Protein AF-0000000066436311 (afdb_homodimer)

Secondary structure (DSSP, 8-state):
-------SSHHHHHHHHHHHHHHHHHHTT-EEEE--SS--EEGGG----S--S-EEEEE--TT--TT-TTTHHHHHHHHHTT-SSEEEEE-HHHHTS-HHHHHHTHHHHHHHHHHHHHHHHHHHT--GGGEEEEEETHHHHHHHHHHHHTTT-SSEEEEES-B-TT--TT-TTS--GGGSSEEEEE---BTTTB--S--SSEEEEEGGGBSSPTT-S---STTHHHHHHHS--HHHHHHHHHHHHHHH-TTS-EEEE--HHHHHHT-HHHHHHHHHHHHHHTGGG---EEPSTT--TT--EEEEE-B-SSSS-B-GGG---/-------SSHHHHHHHHHHHHHHHHHHTT-EEEE--SS--EEGGG----S--S-EEEEE--TT--TT-TTTHHHHHHHHHTT-SSEEEEE-HHHHTS-HHHHHHTHHHHHHHHHHHHHHHHHHHT--GGGEEEEEETHHHHHHHHHHHHTTT-SSEEEEES-B-TT--TT-TTS--GGGSSEEEEE--SBTTTB--S--SSEEEEEGGGBSSPTT-S---STTHHHHHHHS--HHHHHHHHHHHHHHH-TTS-EEEE--HHHHHHT-HHHHHHHHHHHHHHSGGG---EE-STT--TT--EEEEE-B-SSSS-B-GGG---

InterPro domains:
  IPR000734 Triacylglycerol lipase family [PR00821] (43-62)
  IPR000734 Triacylglycerol lipase family [PR00821] (87-102)
  IPR000734 Triacylglycerol lipase family [PR00821] (130-148)
  IPR000734 Triacylglycerol lipase family [PR00821] (234-249)
  IPR000734 Triacylglycerol lipase family [PTHR11610] (42-316)
  IPR013818 Lipase [PF00151] (42-277)
  IPR029058 Alpha/Beta hydrolase fold [G3DSA:3.40.50.1820] (21-315)
  IPR029058 Alpha/Beta hydrolase fold [SSF53474] (55-314)
  IPR033906 Lipase, N-terminal [cd00707] (28-308)

Organism: Drosophila melanogaster (NCBI:txid7227)

Nearest PDB structures (foldseek):
  2oxe-assembly2_B  TM=7.734E-01  e=7.565E-21  Homo sapiens
  2pvs-assembly1_A  TM=7.777E-01  e=9.656E-21  Homo sapiens
  1hpl-assembly2_B  TM=7.991E-01  e=2.724E-20  Equus caballus
  2oxe-assembly1_A  TM=7.699E-01  e=1.091E-20  Homo sapiens
  1gpl-assembly1_A  TM=7.996E-01  e=3.128E-19  Cavia porcellus

Structure (mmCIF, N/CA/C/O backbone):
data_AF-0000000066436311-model_v1
#
loop_
_entity.id
_entity.type
_entity.pdbx_description
1 polymer 'Lipase domain-containing protein'
#
loop_
_atom_site.group_PDB
_atom_site.id
_atom_site.type_symbol
_atom_site.label_atom_id
_atom_site.label_alt_id
_atom_site.label_comp_id
_atom_site.label_asym_id
_atom_site.label_entity_id
_atom_site.label_seq_id
_atom_site.pdbx_PDB_ins_code
_atom_site.Cartn_x
_atom_site.Cartn_y
_atom_site.Cartn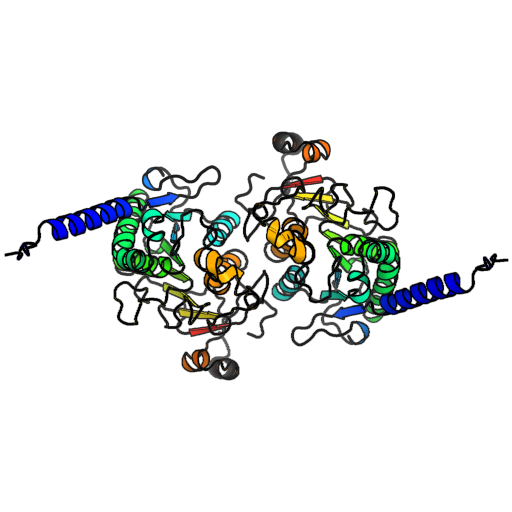_z
_atom_site.occupancy
_atom_site.B_iso_or_equiv
_atom_site.auth_seq_id
_atom_site.auth_comp_id
_atom_site.auth_asym_id
_atom_site.auth_atom_id
_atom_site.pdbx_PDB_model_num
ATOM 1 N N . MET A 1 1 ? 1.579 -47.781 -34.656 1 30 1 MET A N 1
ATOM 2 C CA . MET A 1 1 ? 1.882 -47.062 -35.875 1 30 1 MET A CA 1
ATOM 3 C C . MET A 1 1 ? 1.364 -45.625 -35.781 1 30 1 MET A C 1
ATOM 5 O O . MET A 1 1 ? 0.157 -45.406 -35.688 1 30 1 MET A O 1
ATOM 9 N N . ALA A 1 2 ? 2.199 -44.844 -35.156 1 30.58 2 ALA A N 1
ATOM 10 C CA . ALA A 1 2 ? 2.012 -43.406 -35 1 30.58 2 ALA A CA 1
ATOM 11 C C . ALA A 1 2 ? 1.832 -42.719 -36.375 1 30.58 2 ALA A C 1
ATOM 13 O O . ALA A 1 2 ? 2.705 -42.812 -37.219 1 30.58 2 ALA A O 1
ATOM 14 N N . LYS A 1 3 ? 0.538 -42.625 -36.75 1 37.84 3 LYS A N 1
ATOM 15 C CA . LYS A 1 3 ? 0.119 -42.031 -38 1 37.84 3 LYS A CA 1
ATOM 16 C C . LYS A 1 3 ? 0.854 -40.719 -38.25 1 37.84 3 LYS A C 1
ATOM 18 O O . LYS A 1 3 ? 0.698 -39.75 -37.469 1 37.84 3 LYS A O 1
ATOM 23 N N . THR A 1 4 ? 2.184 -40.844 -38.688 1 38.53 4 THR A N 1
ATOM 24 C CA . THR A 1 4 ? 2.852 -39.656 -39.219 1 38.53 4 THR A CA 1
ATOM 25 C C . THR A 1 4 ? 1.911 -38.875 -40.156 1 38.53 4 THR A C 1
ATOM 27 O O . THR A 1 4 ? 1.599 -39.344 -41.25 1 38.53 4 THR A O 1
ATOM 30 N N . SER A 1 5 ? 0.929 -38.312 -39.656 1 41.66 5 SER A N 1
ATOM 31 C CA . SER A 1 5 ? 0.112 -37.469 -40.531 1 41.66 5 SER A CA 1
ATOM 32 C C . SER A 1 5 ? 0.978 -36.656 -41.469 1 41.66 5 SER A C 1
ATOM 34 O O . SER A 1 5 ? 1.792 -35.844 -41.031 1 41.66 5 SER A O 1
ATOM 36 N N . LEU A 1 6 ? 1.332 -37.188 -42.625 1 44.59 6 LEU A N 1
ATOM 37 C CA . LEU A 1 6 ? 1.913 -36.594 -43.844 1 44.59 6 LEU A CA 1
ATOM 38 C C . LEU A 1 6 ? 1.289 -35.25 -44.125 1 44.59 6 LEU A C 1
ATOM 40 O O . LEU A 1 6 ? 0.08 -35.156 -44.344 1 44.59 6 LEU A O 1
ATOM 44 N N . CYS A 1 7 ? 1.859 -34.281 -43.562 1 50.41 7 CYS A N 1
ATOM 45 C CA . CYS A 1 7 ? 1.499 -32.938 -44 1 50.41 7 CYS A CA 1
ATOM 46 C C . CYS A 1 7 ? 1.534 -32.844 -45.531 1 50.41 7 CYS A C 1
ATOM 48 O O . CYS A 1 7 ? 2.588 -33.031 -46.156 1 50.41 7 CYS A O 1
ATOM 50 N N . LEU A 1 8 ? 0.493 -33.094 -46.281 1 56.94 8 LEU A N 1
ATOM 51 C CA . LEU A 1 8 ? 0.295 -33.094 -47.719 1 56.94 8 LEU A CA 1
ATOM 52 C C . LEU A 1 8 ? 0.853 -31.828 -48.344 1 56.94 8 LEU A C 1
ATOM 54 O O . LEU A 1 8 ? 1.209 -31.812 -49.531 1 56.94 8 LEU A O 1
ATOM 58 N N . VAL A 1 9 ? 0.723 -30.703 -47.594 1 59.38 9 VAL A N 1
ATOM 59 C CA . VAL A 1 9 ? 1.292 -29.5 -48.219 1 59.38 9 VAL A CA 1
ATOM 60 C C . VAL A 1 9 ? 2.572 -29.109 -47.469 1 59.38 9 VAL A C 1
ATOM 62 O O . VAL A 1 9 ? 2.523 -28.578 -46.344 1 59.38 9 VAL A O 1
ATOM 65 N N . PRO A 1 10 ? 3.613 -29.484 -48 1 60.31 10 PRO A N 1
ATOM 66 C CA . PRO A 1 10 ? 4.914 -29.328 -47.344 1 60.31 10 PRO A CA 1
ATOM 67 C C . PRO A 1 10 ? 5.121 -27.906 -46.781 1 60.31 10 PRO A C 1
ATOM 69 O O . PRO A 1 10 ? 5.695 -27.75 -45.719 1 60.31 10 PRO A O 1
ATOM 72 N N . ILE A 1 11 ? 4.613 -26.984 -47.531 1 61.88 11 ILE A N 1
ATOM 73 C CA . ILE A 1 11 ? 4.84 -25.594 -47.125 1 61.88 11 ILE A CA 1
ATOM 74 C C . ILE A 1 11 ? 4.078 -25.312 -45.844 1 61.88 11 ILE A C 1
ATOM 76 O O . ILE A 1 11 ? 4.602 -24.656 -44.938 1 61.88 11 ILE A O 1
ATOM 80 N N . LEU A 1 12 ? 2.885 -25.734 -45.75 1 60.97 12 LEU A N 1
ATOM 81 C CA . LEU A 1 12 ? 2.092 -25.547 -44.562 1 60.97 12 LEU A CA 1
ATOM 82 C C . LEU A 1 12 ? 2.689 -26.312 -43.375 1 60.97 12 LEU A C 1
ATOM 84 O O . LEU A 1 12 ? 2.689 -25.812 -42.25 1 60.97 12 LEU A O 1
ATOM 88 N N . CYS A 1 13 ? 3.279 -27.359 -43.688 1 59.47 13 CYS A N 1
ATOM 89 C CA . CYS A 1 13 ? 3.922 -28.156 -42.656 1 59.47 13 CYS A CA 1
ATOM 90 C C . CYS A 1 13 ? 5.207 -27.484 -42.188 1 59.47 13 CYS A C 1
ATOM 92 O O . CYS A 1 13 ? 5.535 -27.531 -41 1 59.47 13 CYS A O 1
ATOM 94 N N . GLN A 1 14 ? 5.855 -26.953 -43.125 1 58 14 GLN A N 1
ATOM 95 C CA . GLN A 1 14 ? 7.07 -26.234 -42.781 1 58 14 GLN A CA 1
ATOM 96 C C . GLN A 1 14 ? 6.742 -25.016 -41.906 1 58 14 GLN A C 1
ATOM 98 O O . GLN A 1 14 ? 7.449 -24.734 -40.938 1 58 14 GLN A O 1
ATOM 103 N N . PHE A 1 15 ? 5.699 -24.359 -42.312 1 60.03 15 PHE A N 1
ATOM 104 C CA . PHE A 1 15 ? 5.301 -23.188 -41.562 1 60.03 15 PHE A CA 1
ATOM 105 C C . PHE A 1 15 ? 4.812 -23.594 -40.156 1 60.03 15 PHE A C 1
ATOM 107 O O . PHE A 1 15 ? 5.141 -22.938 -39.188 1 60.03 15 PHE A O 1
ATOM 114 N N . LEU A 1 16 ? 4.078 -24.656 -40.094 1 62.44 16 LEU A N 1
ATOM 115 C CA . LEU A 1 16 ? 3.617 -25.156 -38.812 1 62.44 16 LEU A CA 1
ATOM 116 C C . LEU A 1 16 ? 4.785 -25.672 -37.969 1 62.44 16 LEU A C 1
ATOM 118 O O . LEU A 1 16 ? 4.801 -25.5 -36.75 1 62.44 16 LEU A O 1
ATOM 122 N N . GLY A 1 17 ? 5.672 -26.312 -38.656 1 62.25 17 GLY A N 1
ATOM 123 C CA . GLY A 1 17 ? 6.871 -26.766 -37.969 1 62.25 17 GLY A CA 1
ATOM 124 C C . GLY A 1 17 ? 7.734 -25.641 -37.438 1 62.25 17 GLY A C 1
ATOM 125 O O . GLY A 1 17 ? 8.219 -25.703 -36.312 1 62.25 17 GLY A O 1
ATOM 126 N N . LEU A 1 18 ? 7.891 -24.641 -38.25 1 66.06 18 LEU A N 1
ATOM 127 C CA . LEU A 1 18 ? 8.688 -23.484 -37.844 1 66.06 18 LEU A CA 1
ATOM 128 C C . LEU A 1 18 ? 8.016 -22.734 -36.688 1 66.06 18 LEU A C 1
ATOM 130 O O . LEU A 1 18 ? 8.688 -22.297 -35.75 1 66.06 18 LEU A O 1
ATOM 134 N N . HIS A 1 19 ? 6.766 -22.625 -36.812 1 70.06 19 HIS A N 1
ATOM 135 C CA . HIS A 1 19 ? 6.016 -22 -35.719 1 70.06 19 HIS A CA 1
ATOM 136 C C . HIS A 1 19 ? 6.125 -22.797 -34.438 1 70.06 19 HIS A C 1
ATOM 138 O O . HIS A 1 19 ? 6.312 -22.219 -33.375 1 70.06 19 HIS A O 1
ATOM 144 N N . ALA A 1 20 ? 6.062 -24.078 -34.625 1 74.31 20 ALA A N 1
ATOM 145 C CA . ALA A 1 20 ? 6.195 -24.938 -33.438 1 74.31 20 ALA A CA 1
ATOM 146 C C . ALA A 1 20 ? 7.602 -24.859 -32.844 1 74.31 20 ALA A C 1
ATOM 148 O O . ALA A 1 20 ? 7.766 -24.812 -31.641 1 74.31 20 ALA A O 1
ATOM 149 N N . ALA A 1 21 ? 8.555 -24.859 -33.688 1 74.81 21 ALA A N 1
ATOM 150 C CA . ALA A 1 21 ? 9.938 -24.75 -33.25 1 74.81 21 ALA A CA 1
ATOM 151 C C . ALA A 1 21 ? 10.188 -23.422 -32.531 1 74.81 21 ALA A C 1
ATOM 153 O O . ALA A 1 21 ? 10.914 -23.359 -31.547 1 74.81 21 ALA A O 1
ATOM 154 N N . LEU A 1 22 ? 9.594 -22.469 -33.062 1 78.25 22 LEU A N 1
ATOM 155 C CA . LEU A 1 22 ? 9.734 -21.141 -32.438 1 78.25 22 LEU A CA 1
ATOM 156 C C . LEU A 1 22 ? 9.078 -21.109 -31.078 1 78.25 22 LEU A C 1
ATOM 158 O O . LEU A 1 22 ? 9.656 -20.578 -30.125 1 78.25 22 LEU A O 1
ATOM 162 N N . LEU A 1 23 ? 8 -21.703 -30.969 1 83.06 23 LEU A N 1
ATOM 163 C CA . LEU A 1 23 ? 7.316 -21.75 -29.672 1 83.06 23 LEU A CA 1
ATOM 164 C C . LEU A 1 23 ? 8.109 -22.562 -28.656 1 83.06 23 LEU A C 1
ATOM 166 O O . LEU A 1 23 ? 8.219 -22.172 -27.5 1 83.06 23 LEU A O 1
ATOM 170 N N . ASP A 1 24 ? 8.688 -23.625 -29.156 1 86.5 24 ASP A N 1
ATOM 171 C CA . ASP A 1 24 ? 9.492 -24.453 -28.281 1 86.5 24 ASP A CA 1
ATOM 172 C C . ASP A 1 24 ? 10.719 -23.703 -27.766 1 86.5 24 ASP A C 1
ATOM 174 O O . ASP A 1 24 ? 11.109 -23.859 -26.609 1 86.5 24 ASP A O 1
ATOM 178 N N . SER A 1 25 ? 11.281 -22.984 -28.641 1 88.12 25 SER A N 1
ATOM 179 C CA . SER A 1 25 ? 12.438 -22.203 -28.25 1 88.12 25 SER A CA 1
ATOM 180 C C . SER A 1 25 ? 12.07 -21.156 -27.188 1 88.12 25 SER A C 1
ATOM 182 O O . SER A 1 25 ? 12.828 -20.938 -26.25 1 88.12 25 SER A O 1
ATOM 184 N N . LEU A 1 26 ? 10.953 -20.609 -27.344 1 92.25 26 LEU A N 1
ATOM 185 C CA . LEU A 1 26 ? 10.492 -19.609 -26.375 1 92.25 26 LEU A CA 1
ATOM 186 C C . LEU A 1 26 ? 10.133 -20.266 -25.047 1 92.25 26 LEU A C 1
ATOM 188 O O . LEU A 1 26 ? 10.445 -19.719 -23.984 1 92.25 26 LEU A O 1
ATOM 192 N N . LEU A 1 27 ? 9.562 -21.375 -25.156 1 92.94 27 LEU A N 1
ATOM 193 C CA . LEU A 1 27 ? 9.188 -22.125 -23.953 1 92.94 27 LEU A CA 1
ATOM 194 C C . LEU A 1 27 ? 10.414 -22.484 -23.125 1 92.94 27 LEU A C 1
ATOM 196 O O . LEU A 1 27 ? 10.383 -22.375 -21.891 1 92.94 27 LEU A O 1
ATOM 200 N N . ASN A 1 28 ? 11.477 -22.797 -23.766 1 92.94 28 ASN A N 1
ATOM 201 C CA . ASN A 1 28 ? 12.68 -23.266 -23.078 1 92.94 28 ASN A CA 1
ATOM 202 C C . ASN A 1 28 ? 13.422 -22.109 -22.406 1 92.94 28 ASN A C 1
ATOM 204 O O . ASN A 1 28 ? 14.352 -22.328 -21.641 1 92.94 28 ASN A O 1
ATOM 208 N N . GLN A 1 29 ? 12.922 -20.938 -22.625 1 94.81 29 GLN A N 1
ATOM 209 C CA . GLN A 1 29 ? 13.516 -19.781 -21.984 1 94.81 29 GLN A CA 1
ATOM 210 C C . GLN A 1 29 ? 12.875 -19.516 -20.625 1 94.81 29 GLN A C 1
ATOM 212 O O . GLN A 1 29 ? 13.352 -18.672 -19.859 1 94.81 29 GLN A O 1
ATOM 217 N N . SER A 1 30 ? 11.82 -20.219 -20.344 1 97.06 30 SER A N 1
ATOM 218 C CA . SER A 1 30 ? 11.219 -20.109 -19.016 1 97.06 30 SER A CA 1
ATOM 219 C C . SER A 1 30 ? 12.211 -20.516 -17.938 1 97.06 30 SER A C 1
ATOM 221 O O . SER A 1 30 ? 12.922 -21.516 -18.078 1 97.06 30 SER A O 1
ATOM 223 N N . THR A 1 31 ? 12.305 -19.719 -16.891 1 97.94 31 THR A N 1
ATOM 224 C CA . THR A 1 31 ? 13.281 -19.953 -15.836 1 97.94 31 THR A CA 1
ATOM 225 C C . THR A 1 31 ? 12.758 -19.453 -14.492 1 97.94 31 THR A C 1
ATOM 227 O O . THR A 1 31 ? 11.633 -18.953 -14.406 1 97.94 31 THR A O 1
ATOM 230 N N . ILE A 1 32 ? 13.508 -19.734 -13.43 1 98.56 32 ILE A N 1
ATOM 231 C CA . ILE A 1 32 ? 13.203 -19.266 -12.086 1 98.56 32 ILE A CA 1
ATOM 232 C C . ILE A 1 32 ? 14.422 -18.547 -11.5 1 98.56 32 ILE A C 1
ATOM 234 O O . ILE A 1 32 ? 15.555 -19 -11.664 1 98.56 32 ILE A O 1
ATOM 238 N N . TYR A 1 33 ? 14.148 -17.391 -10.945 1 98 33 TYR A N 1
ATOM 239 C CA . TYR A 1 33 ? 15.195 -16.641 -10.266 1 98 33 TYR A CA 1
ATOM 240 C C . TYR A 1 33 ? 15.023 -16.703 -8.758 1 98 33 TYR A C 1
ATOM 242 O O . TYR A 1 33 ? 13.898 -16.734 -8.25 1 98 33 TYR A O 1
ATOM 250 N N . TYR A 1 34 ? 16.156 -16.75 -8.039 1 97.19 34 TYR A N 1
ATOM 251 C CA . TYR A 1 34 ? 16.25 -16.641 -6.59 1 97.19 34 TYR A CA 1
ATOM 252 C C . TYR A 1 34 ? 16.516 -15.188 -6.18 1 97.19 34 TYR A C 1
ATOM 254 O O . TYR A 1 34 ? 17.5 -14.586 -6.609 1 97.19 34 TYR A O 1
ATOM 262 N N . LEU A 1 35 ? 15.555 -14.664 -5.336 1 94.69 35 LEU A N 1
ATOM 263 C CA . LEU A 1 35 ? 15.703 -13.266 -4.945 1 94.69 35 LEU A CA 1
ATOM 264 C C . LEU A 1 35 ? 16.766 -13.109 -3.871 1 94.69 35 LEU A C 1
ATOM 266 O O . LEU A 1 35 ? 16.734 -13.805 -2.85 1 94.69 35 LEU A O 1
ATOM 270 N N . LYS A 1 36 ? 17.703 -12.242 -4.121 1 88.69 36 LYS A N 1
ATOM 271 C CA . LYS A 1 36 ? 18.734 -11.852 -3.158 1 88.69 36 LYS A CA 1
ATOM 272 C C . LYS A 1 36 ? 18.797 -10.336 -3.014 1 88.69 36 LYS A C 1
ATOM 274 O O . LYS A 1 36 ? 18.438 -9.602 -3.93 1 88.69 36 LYS A O 1
ATOM 279 N N . PRO A 1 37 ? 19.219 -9.828 -1.846 1 80.06 37 PRO A N 1
ATOM 280 C CA . PRO A 1 37 ? 19.328 -8.375 -1.637 1 80.06 37 PRO A CA 1
ATOM 281 C C . PRO A 1 37 ? 20.188 -7.688 -2.689 1 80.06 37 PRO A C 1
ATOM 283 O O . PRO A 1 37 ? 19.891 -6.562 -3.1 1 80.06 37 PRO A O 1
ATOM 286 N N . SER A 1 38 ? 21.203 -8.289 -3.105 1 79 38 SER A N 1
ATOM 287 C CA . SER A 1 38 ? 22.125 -7.68 -4.062 1 79 38 SER A CA 1
ATOM 288 C C . SER A 1 38 ? 21.609 -7.812 -5.488 1 79 38 SER A C 1
ATOM 290 O O . SER A 1 38 ? 21.406 -6.809 -6.18 1 79 38 SER A O 1
ATOM 292 N N . ALA A 1 39 ? 21.484 -9.039 -5.945 1 84.75 39 ALA A N 1
ATOM 293 C CA . ALA A 1 39 ? 20.984 -9.32 -7.289 1 84.75 39 ALA A CA 1
ATOM 294 C C . ALA A 1 39 ? 20.328 -10.703 -7.348 1 84.75 39 ALA A C 1
ATOM 296 O O . ALA A 1 39 ? 20.828 -11.656 -6.742 1 84.75 39 ALA A O 1
ATOM 297 N N . ASP A 1 40 ? 19.297 -10.688 -8.195 1 90.5 40 ASP A N 1
ATOM 298 C CA . ASP A 1 40 ? 18.656 -11.984 -8.406 1 90.5 40 ASP A CA 1
ATOM 299 C C . ASP A 1 40 ? 19.609 -12.961 -9.086 1 90.5 40 ASP A C 1
ATOM 301 O O . ASP A 1 40 ? 20.391 -12.57 -9.953 1 90.5 40 ASP A O 1
ATOM 305 N N . VAL A 1 41 ? 19.484 -14.211 -8.672 1 94.38 41 VAL A N 1
ATOM 306 C CA . VAL A 1 41 ? 20.359 -15.258 -9.203 1 94.38 41 VAL A CA 1
ATOM 307 C C . VAL A 1 41 ? 19.516 -16.359 -9.828 1 94.38 41 VAL A C 1
ATOM 309 O O . VAL A 1 41 ? 18.438 -16.703 -9.32 1 94.38 41 VAL A O 1
ATOM 312 N N . SER A 1 42 ? 20.047 -16.844 -10.914 1 95.69 42 SER A N 1
ATOM 313 C CA . SER A 1 42 ? 19.375 -18 -11.492 1 95.69 42 SER A CA 1
ATOM 314 C C . SER A 1 42 ? 19.281 -19.141 -10.484 1 95.69 42 SER A C 1
ATOM 316 O O . SER A 1 42 ? 20.219 -19.406 -9.742 1 95.69 42 SER A O 1
ATOM 318 N N . LEU A 1 43 ? 18.156 -19.828 -10.508 1 96.94 43 LEU A N 1
ATOM 319 C CA . LEU A 1 43 ? 17.859 -20.828 -9.484 1 96.94 43 LEU A CA 1
ATOM 320 C C . LEU A 1 43 ? 18.922 -21.906 -9.445 1 96.94 43 LEU A C 1
ATOM 322 O O . LEU A 1 43 ? 19.312 -22.375 -8.367 1 96.94 43 LEU A O 1
ATOM 326 N N . GLU A 1 44 ? 19.516 -22.297 -10.609 1 94.69 44 GLU A N 1
ATOM 327 C CA . GLU A 1 44 ? 20.484 -23.375 -10.727 1 94.69 44 GLU A CA 1
ATOM 328 C C . GLU A 1 44 ? 21.828 -22.969 -10.102 1 94.69 44 GLU A C 1
ATOM 330 O O . GLU A 1 44 ? 22.656 -23.844 -9.797 1 94.69 44 GLU A O 1
ATOM 335 N N . ASN A 1 45 ? 21.984 -21.672 -9.859 1 94.56 45 ASN A N 1
ATOM 336 C CA . ASN A 1 45 ? 23.266 -21.188 -9.367 1 94.56 45 ASN A CA 1
ATOM 337 C C . ASN A 1 45 ? 23.234 -20.953 -7.859 1 94.56 45 ASN A C 1
ATOM 339 O O . ASN A 1 45 ? 24.203 -20.484 -7.277 1 94.56 45 ASN A O 1
ATOM 343 N N . VAL A 1 46 ? 22.141 -21.266 -7.25 1 95.25 46 VAL A N 1
ATOM 344 C CA . VAL A 1 46 ? 22.031 -21.125 -5.801 1 95.25 46 VAL A CA 1
ATOM 345 C C . VAL A 1 46 ? 22.672 -22.328 -5.113 1 95.25 46 VAL A C 1
ATOM 347 O O . VAL A 1 46 ? 22.172 -23.453 -5.215 1 95.25 46 VAL A O 1
ATOM 350 N N . GLU A 1 47 ? 23.734 -22.141 -4.355 1 91.62 47 GLU A N 1
ATOM 351 C CA . GLU A 1 47 ? 24.516 -23.234 -3.791 1 91.62 47 GLU A CA 1
ATOM 352 C C . GLU A 1 47 ? 24.109 -23.516 -2.346 1 91.62 47 GLU A C 1
ATOM 354 O O . GLU A 1 47 ? 24.047 -24.672 -1.928 1 91.62 47 GLU A O 1
ATOM 359 N N . GLN A 1 48 ? 23.891 -22.453 -1.591 1 91.56 48 GLN A N 1
ATOM 360 C CA . GLN A 1 48 ? 23.578 -22.625 -0.174 1 91.56 48 GLN A CA 1
ATOM 361 C C . GLN A 1 48 ? 22.375 -21.797 0.231 1 91.56 48 GLN A C 1
ATOM 363 O O . GLN A 1 48 ? 22.141 -20.703 -0.307 1 91.56 48 GLN A O 1
ATOM 368 N N . LEU A 1 49 ? 21.641 -22.406 1.119 1 93.44 49 LEU A N 1
ATOM 369 C CA . LEU A 1 49 ? 20.484 -21.734 1.682 1 93.44 49 LEU A CA 1
ATOM 370 C C . LEU A 1 49 ? 20.656 -21.5 3.178 1 93.44 49 LEU A C 1
ATOM 372 O O . LEU A 1 49 ? 21.25 -22.312 3.873 1 93.44 49 LEU A O 1
ATOM 376 N N . SER A 1 50 ? 20.156 -20.328 3.596 1 89 50 SER A N 1
ATOM 377 C CA . SER A 1 50 ? 20.203 -20.031 5.023 1 89 50 SER A CA 1
ATOM 378 C C . SER A 1 50 ? 19.188 -20.859 5.801 1 89 50 SER A C 1
ATOM 380 O O . SER A 1 50 ? 19.375 -21.125 6.988 1 89 50 SER A O 1
ATOM 382 N N . SER A 1 51 ? 18.078 -21.219 5.164 1 91.19 51 SER A N 1
ATOM 383 C CA . SER A 1 51 ? 17.031 -22.031 5.746 1 91.19 51 SER A CA 1
ATOM 384 C C . SER A 1 51 ? 16.375 -22.938 4.695 1 91.19 51 SER A C 1
ATOM 386 O O . SER A 1 51 ? 16.391 -22.609 3.504 1 91.19 51 SER A O 1
ATOM 388 N N . VAL A 1 52 ? 15.875 -24.016 5.145 1 92.12 52 VAL A N 1
ATOM 389 C CA . VAL A 1 52 ? 15.234 -24.938 4.223 1 92.12 52 VAL A CA 1
ATOM 390 C C . VAL A 1 52 ? 13.781 -25.172 4.641 1 92.12 52 VAL A C 1
ATOM 392 O O . VAL A 1 52 ? 13.172 -26.172 4.27 1 92.12 52 VAL A O 1
ATOM 395 N N . GLU A 1 53 ? 13.266 -24.25 5.344 1 90.81 53 GLU A N 1
ATOM 396 C CA . GLU A 1 53 ? 11.945 -24.422 5.941 1 90.81 53 GLU A CA 1
ATOM 397 C C . GLU A 1 53 ? 10.844 -24.125 4.938 1 90.81 53 GLU A C 1
ATOM 399 O O . GLU A 1 53 ? 9.805 -24.797 4.926 1 90.81 53 GLU A O 1
ATOM 404 N N . SER A 1 54 ? 11.039 -23.125 4.207 1 94.75 54 SER A N 1
ATOM 405 C CA . SER A 1 54 ? 9.945 -22.734 3.328 1 94.75 54 SER A CA 1
ATOM 406 C C . SER A 1 54 ? 10.469 -22.078 2.051 1 94.75 54 SER A C 1
ATOM 408 O O . SER A 1 54 ? 11.578 -21.547 2.033 1 94.75 54 SER A O 1
ATOM 410 N N . VAL A 1 55 ? 9.703 -22.234 0.967 1 97.94 55 VAL A N 1
ATOM 411 C CA . VAL A 1 55 ? 9.977 -21.625 -0.334 1 97.94 55 VAL A CA 1
ATOM 412 C C . VAL A 1 55 ? 8.711 -20.953 -0.865 1 97.94 55 VAL A C 1
ATOM 414 O O . VAL A 1 55 ? 7.613 -21.5 -0.749 1 97.94 55 VAL A O 1
ATOM 417 N N . LYS A 1 56 ? 8.883 -19.719 -1.303 1 98.56 56 LYS A N 1
ATOM 418 C CA . LYS A 1 56 ? 7.824 -19.016 -2.035 1 98.56 56 LYS A CA 1
ATOM 419 C C . LYS A 1 56 ? 8.18 -18.875 -3.512 1 98.56 56 LYS A C 1
ATOM 421 O O . LYS A 1 56 ? 9.258 -18.391 -3.852 1 98.56 56 LYS A O 1
ATOM 426 N N . LEU A 1 57 ? 7.328 -19.375 -4.398 1 98.94 57 LEU A N 1
ATOM 427 C CA . LEU A 1 57 ? 7.527 -19.172 -5.828 1 98.94 57 LEU A CA 1
ATOM 428 C C . LEU A 1 57 ? 6.422 -18.297 -6.414 1 98.94 57 LEU A C 1
ATOM 430 O O . LEU A 1 57 ? 5.246 -18.672 -6.367 1 98.94 57 LEU A O 1
ATOM 434 N N . ILE A 1 58 ? 6.805 -17.156 -6.953 1 98.88 58 ILE A N 1
ATOM 435 C CA . ILE A 1 58 ? 5.875 -16.219 -7.578 1 98.88 58 ILE A CA 1
ATOM 436 C C . ILE A 1 58 ? 5.844 -16.453 -9.086 1 98.88 58 ILE A C 1
ATOM 438 O O . ILE A 1 58 ? 6.895 -16.531 -9.727 1 98.88 58 ILE A O 1
ATOM 442 N N . VAL A 1 59 ? 4.625 -16.547 -9.648 1 98.88 59 VAL A N 1
ATOM 443 C CA . VAL A 1 59 ? 4.453 -16.75 -11.086 1 98.88 59 VAL A CA 1
ATOM 444 C C . VAL A 1 59 ? 3.602 -15.641 -11.672 1 98.88 59 VAL A C 1
ATOM 446 O O . VAL A 1 59 ? 2.412 -15.523 -11.359 1 98.88 59 VAL A O 1
ATOM 449 N N . HIS A 1 60 ? 4.211 -14.844 -12.586 1 97.62 60 HIS A N 1
ATOM 450 C CA . HIS A 1 60 ? 3.51 -13.719 -13.188 1 97.62 60 HIS A CA 1
ATOM 451 C C . HIS A 1 60 ? 2.523 -14.188 -14.25 1 97.62 60 HIS A C 1
ATOM 453 O O . HIS A 1 60 ? 2.531 -15.359 -14.633 1 97.62 60 HIS A O 1
ATOM 459 N N . GLY A 1 61 ? 1.656 -13.242 -14.727 1 97 61 GLY A N 1
ATOM 460 C CA . GLY A 1 61 ? 0.626 -13.555 -15.703 1 97 61 GLY A CA 1
ATOM 461 C C . GLY A 1 61 ? 0.972 -13.094 -17.109 1 97 61 GLY A C 1
ATOM 462 O O . GLY A 1 61 ? 2.148 -12.93 -17.438 1 97 61 GLY A O 1
ATOM 463 N N . TYR A 1 62 ? -0.05 -12.938 -17.906 1 94.69 62 TYR A N 1
ATOM 464 C CA . TYR A 1 62 ? 0.054 -12.516 -19.312 1 94.69 62 TYR A CA 1
ATOM 465 C C . TYR A 1 62 ? 0.74 -11.156 -19.422 1 94.69 62 TYR A C 1
ATOM 467 O O . TYR A 1 62 ? 0.518 -10.273 -18.578 1 94.69 62 TYR A O 1
ATOM 475 N N . LEU A 1 63 ? 1.639 -11.062 -20.391 1 90.94 63 LEU A N 1
ATOM 476 C CA . LEU A 1 63 ? 2.395 -9.852 -20.688 1 90.94 63 LEU A CA 1
ATOM 477 C C . LEU A 1 63 ? 3.332 -9.5 -19.531 1 90.94 63 LEU A C 1
ATOM 479 O O . LEU A 1 63 ? 3.783 -8.359 -19.422 1 90.94 63 LEU A O 1
ATOM 483 N N . GLY A 1 64 ? 3.602 -10.438 -18.719 1 91.94 64 GLY A N 1
ATOM 484 C CA . GLY A 1 64 ? 4.434 -10.203 -17.547 1 91.94 64 GLY A CA 1
ATOM 485 C C . GLY A 1 64 ? 5.883 -10.586 -17.766 1 91.94 64 GLY A C 1
ATOM 486 O O . GLY A 1 64 ? 6.289 -10.906 -18.891 1 91.94 64 GLY A O 1
ATOM 487 N N . SER A 1 65 ? 6.602 -10.453 -16.719 1 92.06 65 SER A N 1
ATOM 488 C CA . SER A 1 65 ? 7.988 -10.852 -16.531 1 92.06 65 SER A CA 1
ATOM 489 C C . SER A 1 65 ? 8.336 -10.938 -15.047 1 92.06 65 SER A C 1
ATOM 491 O O . SER A 1 65 ? 7.492 -10.656 -14.188 1 92.06 65 SER A O 1
ATOM 493 N N . CYS A 1 66 ? 9.586 -11.32 -14.797 1 90.69 66 CYS A N 1
ATOM 494 C CA . CYS A 1 66 ? 10 -11.469 -13.406 1 90.69 66 CYS A CA 1
ATOM 495 C C . CYS A 1 66 ? 10.148 -10.109 -12.727 1 90.69 66 CYS A C 1
ATOM 497 O O . CYS A 1 66 ? 10.242 -10.031 -11.5 1 90.69 66 CYS A O 1
ATOM 499 N N . THR A 1 67 ? 10.078 -9 -13.508 1 88.12 67 THR A N 1
ATOM 500 C CA . THR A 1 67 ? 10.203 -7.66 -12.938 1 88.12 67 THR A CA 1
ATOM 501 C C . THR A 1 67 ? 8.992 -6.805 -13.312 1 88.12 67 THR A C 1
ATOM 503 O O . THR A 1 67 ? 9.055 -5.574 -13.242 1 88.12 67 THR A O 1
ATOM 506 N N . HIS A 1 68 ? 8.055 -7.488 -13.812 1 88.5 68 HIS A N 1
ATOM 507 C CA . HIS A 1 68 ? 6.863 -6.75 -14.203 1 88.5 68 HIS A CA 1
ATOM 508 C C . HIS A 1 68 ? 6.172 -6.141 -12.984 1 88.5 68 HIS A C 1
ATOM 510 O O . HIS A 1 68 ? 6.141 -6.75 -11.914 1 88.5 68 HIS A O 1
ATOM 516 N N . GLY A 1 69 ? 5.469 -5.043 -13.156 1 88.44 69 GLY A N 1
ATOM 517 C CA . GLY A 1 69 ? 4.816 -4.301 -12.094 1 88.44 69 GLY A CA 1
ATOM 518 C C . GLY A 1 69 ? 3.697 -5.074 -11.422 1 88.44 69 GLY A C 1
ATOM 519 O O . GLY A 1 69 ? 3.406 -4.863 -10.242 1 88.44 69 GLY A O 1
ATOM 520 N N . SER A 1 70 ? 3.164 -6.016 -12.094 1 90 70 SER A N 1
ATOM 521 C CA . SER A 1 70 ? 2.008 -6.746 -11.586 1 90 70 SER A CA 1
ATOM 522 C C . SER A 1 70 ? 2.4 -7.684 -10.445 1 90 70 SER A C 1
ATOM 524 O O . SER A 1 70 ? 1.556 -8.078 -9.641 1 90 70 SER A O 1
ATOM 526 N N . ILE A 1 71 ? 3.688 -8.055 -10.289 1 95.06 71 ILE A N 1
ATOM 527 C CA . ILE A 1 71 ? 4.055 -8.992 -9.234 1 95.06 71 ILE A CA 1
ATOM 528 C C . ILE A 1 71 ? 5.043 -8.328 -8.273 1 95.06 71 ILE A C 1
ATOM 530 O O . ILE A 1 71 ? 5.41 -8.906 -7.254 1 95.06 71 ILE A O 1
ATOM 534 N N . MET A 1 72 ? 5.434 -7.078 -8.578 1 94.5 72 MET A N 1
ATOM 535 C CA . MET A 1 72 ? 6.418 -6.371 -7.762 1 94.5 72 MET A CA 1
ATOM 536 C C . MET A 1 72 ? 5.934 -6.227 -6.324 1 94.5 72 MET A C 1
ATOM 538 O O . MET A 1 72 ? 6.723 -6.344 -5.383 1 94.5 72 MET A O 1
ATOM 542 N N . PRO A 1 73 ? 4.613 -5.992 -6.148 1 96.88 73 PRO A N 1
ATOM 543 C CA . PRO A 1 73 ? 4.145 -5.891 -4.766 1 96.88 73 PRO A CA 1
ATOM 544 C C . PRO A 1 73 ? 4.426 -7.152 -3.951 1 96.88 73 PRO A C 1
ATOM 546 O O . PRO A 1 73 ? 4.738 -7.07 -2.762 1 96.88 73 PRO A O 1
ATOM 549 N N . LEU A 1 74 ? 4.355 -8.312 -4.566 1 98.38 74 LEU A N 1
ATOM 550 C CA . LEU A 1 74 ? 4.641 -9.555 -3.865 1 98.38 74 LEU A CA 1
ATOM 551 C C . LEU A 1 74 ? 6.121 -9.656 -3.508 1 98.38 74 LEU A C 1
ATOM 553 O O . LEU A 1 74 ? 6.469 -9.961 -2.365 1 98.38 74 LEU A O 1
ATOM 557 N N . ARG A 1 75 ? 6.953 -9.375 -4.5 1 97.19 75 ARG A N 1
ATOM 558 C CA . ARG A 1 75 ? 8.391 -9.398 -4.277 1 97.19 75 ARG A CA 1
ATOM 559 C C . ARG A 1 75 ? 8.789 -8.477 -3.127 1 97.19 75 ARG A C 1
ATOM 561 O O . ARG A 1 75 ? 9.5 -8.891 -2.211 1 97.19 75 ARG A O 1
ATOM 568 N N . ASN A 1 76 ? 8.242 -7.266 -3.229 1 97.19 76 ASN A N 1
ATOM 569 C CA . ASN A 1 76 ? 8.562 -6.25 -2.229 1 97.19 76 ASN A CA 1
ATOM 570 C C . ASN A 1 76 ? 8.078 -6.664 -0.84 1 97.19 76 ASN A C 1
ATOM 572 O O . ASN A 1 76 ? 8.797 -6.504 0.146 1 97.19 76 ASN A O 1
ATOM 576 N N . ALA A 1 77 ? 6.902 -7.188 -0.767 1 98.5 77 ALA A N 1
ATOM 577 C CA . ALA A 1 77 ? 6.305 -7.535 0.522 1 98.5 77 ALA A CA 1
ATOM 578 C C . ALA A 1 77 ? 7.078 -8.664 1.196 1 98.5 77 ALA A C 1
ATOM 580 O O . ALA A 1 77 ? 7.43 -8.57 2.375 1 98.5 77 ALA A O 1
ATOM 581 N N . TYR A 1 78 ? 7.363 -9.719 0.456 1 98.12 78 TYR A N 1
ATOM 582 C CA . TYR A 1 78 ? 8.078 -10.852 1.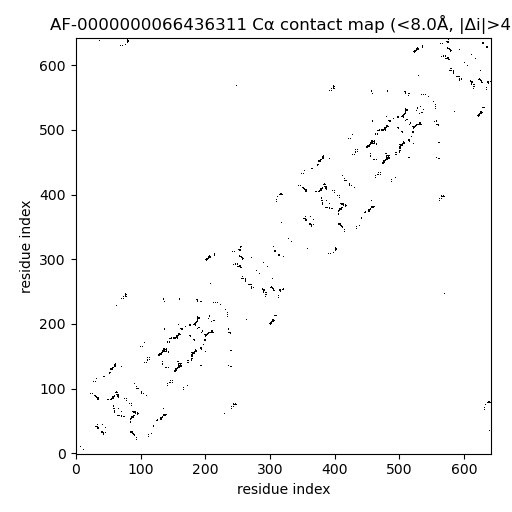038 1 98.12 78 TYR A CA 1
ATOM 583 C C . TYR A 1 78 ? 9.469 -10.438 1.505 1 98.12 78 TYR A C 1
ATOM 585 O O . TYR A 1 78 ? 9.891 -10.789 2.611 1 98.12 78 TYR A O 1
ATOM 593 N N . THR A 1 79 ? 10.18 -9.68 0.681 1 95.94 79 THR A N 1
ATOM 594 C CA . THR A 1 79 ? 11.539 -9.305 1.041 1 95.94 79 THR A CA 1
ATOM 595 C C . THR A 1 79 ? 11.539 -8.32 2.203 1 95.94 79 THR A C 1
ATOM 597 O O . THR A 1 79 ? 12.367 -8.422 3.111 1 95.94 79 THR A O 1
ATOM 600 N N . ALA A 1 80 ? 10.594 -7.391 2.199 1 96.88 80 ALA A N 1
ATOM 601 C CA . ALA A 1 80 ? 10.523 -6.398 3.27 1 96.88 80 ALA A CA 1
ATOM 602 C C . ALA A 1 80 ? 10.242 -7.059 4.613 1 96.88 80 ALA A C 1
ATOM 604 O O . ALA A 1 80 ? 10.703 -6.586 5.656 1 96.88 80 ALA A O 1
ATOM 605 N N . GLN A 1 81 ? 9.453 -8.109 4.574 1 97.25 81 GLN A N 1
ATOM 606 C CA . GLN A 1 81 ? 9.078 -8.781 5.812 1 97.25 81 GLN A CA 1
ATOM 607 C C . GLN A 1 81 ? 10.086 -9.875 6.168 1 97.25 81 GLN A C 1
ATOM 609 O O . GLN A 1 81 ? 9.914 -10.586 7.164 1 97.25 81 GLN A O 1
ATOM 614 N N . GLY A 1 82 ? 11.086 -10.148 5.359 1 94.94 82 GLY A N 1
ATOM 615 C CA . GLY A 1 82 ? 12.211 -11 5.715 1 94.94 82 GLY A CA 1
ATOM 616 C C . GLY A 1 82 ? 11.977 -12.461 5.379 1 94.94 82 GLY A C 1
ATOM 617 O O . GLY A 1 82 ? 12.578 -13.352 6 1 94.94 82 GLY A O 1
ATOM 618 N N . TYR A 1 83 ? 11.055 -12.727 4.5 1 95.62 83 TYR A N 1
ATOM 619 C CA . TYR A 1 83 ? 10.883 -14.109 4.059 1 95.62 83 TYR A CA 1
ATOM 620 C C . TYR A 1 83 ? 12.109 -14.586 3.295 1 95.62 83 TYR A C 1
ATOM 622 O O . TYR A 1 83 ? 12.68 -13.844 2.492 1 95.62 83 TYR A O 1
ATOM 630 N N . GLU A 1 84 ? 12.43 -15.82 3.566 1 93.75 84 GLU A N 1
ATOM 631 C CA . GLU A 1 84 ? 13.57 -16.422 2.895 1 93.75 84 GLU A CA 1
ATOM 632 C C . GLU A 1 84 ? 13.125 -17.281 1.711 1 93.75 84 GLU A C 1
ATOM 634 O O . GLU A 1 84 ? 11.961 -17.672 1.629 1 93.75 84 GLU A O 1
ATOM 639 N N . ASN A 1 85 ? 14.055 -17.562 0.813 1 96.62 85 ASN A N 1
ATOM 640 C CA . ASN A 1 85 ? 13.836 -18.438 -0.326 1 96.62 85 ASN A CA 1
ATOM 641 C C . ASN A 1 85 ? 12.641 -18 -1.163 1 96.62 85 ASN A C 1
ATOM 643 O O . ASN A 1 85 ? 11.742 -18.797 -1.438 1 96.62 85 ASN A O 1
ATOM 647 N N . VAL A 1 86 ? 12.656 -16.734 -1.471 1 97.81 86 VAL A N 1
ATOM 648 C CA . VAL A 1 86 ? 11.648 -16.203 -2.383 1 97.81 86 VAL A CA 1
ATOM 649 C C . VAL A 1 86 ? 12.133 -16.328 -3.824 1 97.81 86 VAL A C 1
ATOM 651 O O . VAL A 1 86 ? 13.219 -15.844 -4.164 1 97.81 86 VAL A O 1
ATOM 654 N N . LEU A 1 87 ? 11.352 -17.031 -4.613 1 98.62 87 LEU A N 1
ATOM 655 C CA . LEU A 1 87 ? 11.648 -17.297 -6.016 1 98.62 87 LEU A CA 1
ATOM 656 C C . LEU A 1 87 ? 10.648 -16.578 -6.922 1 98.62 87 LEU A C 1
ATOM 658 O O . LEU A 1 87 ? 9.492 -16.375 -6.543 1 98.62 87 LEU A O 1
ATOM 662 N N . VAL A 1 88 ? 11.125 -16.234 -8.125 1 98.62 88 VAL A N 1
ATOM 663 C CA . VAL A 1 88 ? 10.25 -15.633 -9.125 1 98.62 88 VAL A CA 1
ATOM 664 C C . VAL A 1 88 ? 10.445 -16.328 -10.469 1 98.62 88 VAL A C 1
ATOM 666 O O . VAL A 1 88 ? 11.57 -16.406 -10.977 1 98.62 88 VAL A O 1
ATOM 669 N N . ALA A 1 89 ? 9.352 -16.812 -10.977 1 98.75 89 ALA A N 1
ATOM 670 C CA . ALA A 1 89 ? 9.391 -17.422 -12.305 1 98.75 89 ALA A CA 1
ATOM 671 C C . ALA A 1 89 ? 9.383 -16.344 -13.391 1 98.75 89 ALA A C 1
ATOM 673 O O . ALA A 1 89 ? 8.781 -15.281 -13.219 1 98.75 89 ALA A O 1
ATOM 674 N N . ASP A 1 90 ? 10.07 -16.641 -14.484 1 98.38 90 ASP A N 1
ATOM 675 C CA . ASP A 1 90 ? 10.008 -15.805 -15.68 1 98.38 90 ASP A CA 1
ATOM 676 C C . ASP A 1 90 ? 9.68 -16.625 -16.922 1 98.38 90 ASP A C 1
ATOM 678 O O . ASP A 1 90 ? 10.516 -17.406 -17.391 1 98.38 90 ASP A O 1
ATOM 682 N N . TRP A 1 91 ? 8.492 -16.422 -17.391 1 98.25 91 TRP A N 1
ATOM 683 C CA . TRP A 1 91 ? 8.102 -17.031 -18.656 1 98.25 91 TRP A CA 1
ATOM 684 C C . TRP A 1 91 ? 7.695 -15.977 -19.672 1 98.25 91 TRP A C 1
ATOM 686 O O . TRP A 1 91 ? 6.836 -16.219 -20.516 1 98.25 91 TRP A O 1
ATOM 696 N N . GLY A 1 92 ? 8.32 -14.844 -19.578 1 96.56 92 GLY A N 1
ATOM 697 C CA . GLY A 1 92 ? 8.062 -13.633 -20.344 1 96.56 92 GLY A CA 1
ATOM 698 C C . GLY A 1 92 ? 8.078 -13.867 -21.844 1 96.56 92 GLY A C 1
ATOM 699 O O . GLY A 1 92 ? 7.211 -13.367 -22.562 1 96.56 92 GLY A O 1
ATOM 700 N N . PRO A 1 93 ? 9.031 -14.531 -22.328 1 95.88 93 PRO A N 1
ATOM 701 C CA . PRO A 1 93 ? 9.094 -14.727 -23.781 1 95.88 93 PRO A CA 1
ATOM 702 C C . PRO A 1 93 ? 7.816 -15.328 -24.359 1 95.88 93 PRO A C 1
ATOM 704 O O . PRO A 1 93 ? 7.391 -14.953 -25.453 1 95.88 93 PRO A O 1
ATOM 707 N N . VAL A 1 94 ? 7.16 -16.219 -23.656 1 96.5 94 VAL A N 1
ATOM 708 C CA . VAL A 1 94 ? 5.926 -16.844 -24.109 1 96.5 94 VAL A CA 1
ATOM 709 C C . VAL A 1 94 ? 4.727 -16.031 -23.641 1 96.5 94 VAL A C 1
ATOM 711 O O . VAL A 1 94 ? 3.717 -15.93 -24.344 1 96.5 94 VAL A O 1
ATOM 714 N N . ALA A 1 95 ? 4.859 -15.398 -22.5 1 95.88 95 ALA A N 1
ATOM 715 C CA . ALA A 1 95 ? 3.768 -14.625 -21.906 1 95.88 95 ALA A CA 1
ATOM 716 C C . ALA A 1 95 ? 3.438 -13.406 -22.75 1 95.88 95 ALA A C 1
ATOM 718 O O . ALA A 1 95 ? 2.355 -12.828 -22.625 1 95.88 95 ALA A O 1
ATOM 719 N N . ASN A 1 96 ? 4.371 -12.961 -23.625 1 93.38 96 ASN A N 1
ATOM 720 C CA . ASN A 1 96 ? 4.207 -11.719 -24.375 1 93.38 96 ASN A CA 1
ATOM 721 C C . ASN A 1 96 ? 3.797 -11.992 -25.812 1 93.38 96 ASN A C 1
ATOM 723 O O . ASN A 1 96 ? 3.846 -11.094 -26.656 1 93.38 96 ASN A O 1
ATOM 727 N N . LEU A 1 97 ? 3.385 -13.211 -26.094 1 93.06 97 LEU A N 1
ATOM 728 C CA . LEU A 1 97 ? 2.748 -13.531 -27.359 1 93.06 97 LEU A CA 1
ATOM 729 C C . LEU A 1 97 ? 1.283 -13.102 -27.359 1 93.06 97 LEU A C 1
ATOM 731 O O . LEU A 1 97 ? 0.836 -12.414 -26.438 1 93.06 97 LEU A O 1
ATOM 735 N N . ASP A 1 98 ? 0.623 -13.375 -28.5 1 90.56 98 ASP A N 1
ATOM 736 C CA . ASP A 1 98 ? -0.819 -13.148 -28.469 1 90.56 98 ASP A CA 1
ATOM 737 C C . ASP A 1 98 ? -1.491 -14.016 -27.406 1 90.56 98 ASP A C 1
ATOM 739 O O . ASP A 1 98 ? -1.017 -15.109 -27.094 1 90.56 98 ASP A O 1
ATOM 743 N N . TYR A 1 99 ? -2.572 -13.602 -26.875 1 92.06 99 TYR A N 1
ATOM 744 C CA . TYR A 1 99 ? -3.174 -14.219 -25.703 1 92.06 99 TYR A CA 1
ATOM 745 C C . TYR A 1 99 ? -3.482 -15.688 -25.953 1 92.06 99 TYR A C 1
ATOM 747 O O . TYR A 1 99 ? -3.162 -16.547 -25.125 1 92.06 99 TYR A O 1
ATOM 755 N N . PRO A 1 100 ? -4.113 -16.094 -27.078 1 94 100 PRO A N 1
ATOM 756 C CA . PRO A 1 100 ? -4.383 -17.516 -27.281 1 94 100 PRO A CA 1
ATOM 757 C C . PRO A 1 100 ? -3.117 -18.375 -27.234 1 94 100 PRO A C 1
ATOM 759 O O . PRO A 1 100 ? -3.133 -19.484 -26.688 1 94 100 PRO A O 1
ATOM 762 N N . SER A 1 101 ? -2.051 -17.906 -27.781 1 93.94 101 SER A N 1
ATOM 763 C CA . SER A 1 101 ? -0.792 -18.656 -27.781 1 93.94 101 SER A CA 1
ATOM 764 C C . SER A 1 101 ? -0.244 -18.781 -26.359 1 93.94 101 SER A C 1
ATOM 766 O O . SER A 1 101 ? 0.197 -19.859 -25.969 1 93.94 101 SER A O 1
ATOM 768 N N . SER A 1 102 ? -0.265 -17.672 -25.656 1 95.25 102 SER A N 1
ATOM 769 C CA . SER A 1 102 ? 0.185 -17.703 -24.266 1 95.25 102 SER A CA 1
ATOM 770 C C . SER A 1 102 ? -0.667 -18.641 -23.422 1 95.25 102 SER A C 1
ATOM 772 O O . SER A 1 102 ? -0.142 -19.391 -22.594 1 95.25 102 SER A O 1
ATOM 774 N N . ARG A 1 103 ? -1.96 -18.578 -23.641 1 95.56 103 ARG A N 1
ATOM 775 C CA . ARG A 1 103 ? -2.896 -19.453 -22.938 1 95.56 103 ARG A CA 1
ATOM 776 C C . ARG A 1 103 ? -2.607 -20.922 -23.25 1 95.56 103 ARG A C 1
ATOM 778 O O . ARG A 1 103 ? -2.607 -21.766 -22.344 1 95.56 103 ARG A O 1
ATOM 785 N N . LEU A 1 104 ? -2.359 -21.25 -24.422 1 94.69 104 LEU A N 1
ATOM 786 C CA . LEU A 1 104 ? -2.105 -22.625 -24.828 1 94.69 104 LEU A CA 1
ATOM 787 C C . LEU A 1 104 ? -0.796 -23.141 -24.234 1 94.69 104 LEU A C 1
ATOM 789 O O . LEU A 1 104 ? -0.63 -24.344 -24.031 1 94.69 104 LEU A O 1
ATOM 793 N N . ALA A 1 105 ? 0.045 -22.234 -23.906 1 96.19 105 ALA A N 1
ATOM 794 C CA . ALA A 1 105 ? 1.378 -22.594 -23.438 1 96.19 105 ALA A CA 1
ATOM 795 C C . ALA A 1 105 ? 1.37 -22.875 -21.938 1 96.19 105 ALA A C 1
ATOM 797 O O . ALA A 1 105 ? 2.363 -23.359 -21.391 1 96.19 105 ALA A O 1
ATOM 798 N N . VAL A 1 106 ? 0.336 -22.641 -21.234 1 97.06 106 VAL A N 1
ATOM 799 C CA . VAL A 1 106 ? 0.23 -22.703 -19.781 1 97.06 106 VAL A CA 1
ATOM 800 C C . VAL A 1 106 ? 0.729 -24.062 -19.297 1 97.06 106 VAL A C 1
ATOM 802 O O . VAL A 1 106 ? 1.556 -24.141 -18.375 1 97.06 106 VAL A O 1
ATOM 805 N N . LYS A 1 107 ? 0.268 -25.141 -19.922 1 96.75 107 LYS A N 1
ATOM 806 C CA . LYS A 1 107 ? 0.63 -26.484 -19.5 1 96.75 107 LYS A CA 1
ATOM 807 C C . LYS A 1 107 ? 2.131 -26.719 -19.641 1 96.75 107 LYS A C 1
ATOM 809 O O . LYS A 1 107 ? 2.775 -27.234 -18.719 1 96.75 107 LYS A O 1
ATOM 814 N N . ASN A 1 108 ? 2.66 -26.344 -20.781 1 97.5 108 ASN A N 1
ATOM 815 C CA . ASN A 1 108 ? 4.074 -26.578 -21.062 1 97.5 108 ASN A CA 1
ATOM 816 C C . ASN A 1 108 ? 4.965 -25.719 -20.172 1 97.5 108 ASN A C 1
ATOM 818 O O . ASN A 1 108 ? 5.992 -26.172 -19.672 1 97.5 108 ASN A O 1
ATOM 822 N N . VAL A 1 109 ? 4.609 -24.453 -19.984 1 98.31 109 VAL A N 1
ATOM 823 C CA . VAL A 1 109 ? 5.359 -23.562 -19.094 1 98.31 109 VAL A CA 1
ATOM 824 C C . VAL A 1 109 ? 5.387 -24.141 -17.688 1 98.31 109 VAL A C 1
ATOM 826 O O . VAL A 1 109 ? 6.441 -24.188 -17.047 1 98.31 109 VAL A O 1
ATOM 829 N N . ALA A 1 110 ? 4.246 -24.609 -17.219 1 98.69 110 ALA A N 1
ATOM 830 C CA . ALA A 1 110 ? 4.145 -25.172 -15.875 1 98.69 110 ALA A CA 1
ATOM 831 C C . ALA A 1 110 ? 5.078 -26.375 -15.719 1 98.69 110 ALA A C 1
ATOM 833 O O . ALA A 1 110 ? 5.73 -26.531 -14.68 1 98.69 110 ALA A O 1
ATOM 834 N N . GLN A 1 111 ? 5.113 -27.234 -16.719 1 98.25 111 GLN A N 1
ATOM 835 C CA . GLN A 1 111 ? 5.969 -28.406 -16.672 1 98.25 111 GLN A CA 1
ATOM 836 C C . GLN A 1 111 ? 7.438 -28.016 -16.547 1 98.25 111 GLN A C 1
ATOM 838 O O . GLN A 1 111 ? 8.172 -28.609 -15.75 1 98.25 111 GLN A O 1
ATOM 843 N N . ILE A 1 112 ? 7.844 -27.047 -17.297 1 98.38 112 ILE A N 1
ATOM 844 C CA . ILE A 1 112 ? 9.234 -26.594 -17.281 1 98.38 112 ILE A CA 1
ATOM 845 C C . ILE A 1 112 ? 9.562 -26.016 -15.906 1 98.38 112 ILE A C 1
ATOM 847 O O . ILE A 1 112 ? 10.57 -26.375 -15.297 1 98.38 112 ILE A O 1
ATOM 851 N N . LEU A 1 113 ? 8.727 -25.172 -15.414 1 98.75 113 LEU A N 1
ATOM 852 C CA . LEU A 1 113 ? 8.953 -24.531 -14.125 1 98.75 113 LEU A CA 1
ATOM 853 C C . LEU A 1 113 ? 8.93 -25.547 -12.992 1 98.75 113 LEU A C 1
ATOM 855 O O . LEU A 1 113 ? 9.719 -25.469 -12.055 1 98.75 113 LEU A O 1
ATOM 859 N N . ALA A 1 114 ? 8.031 -26.516 -13.062 1 98.88 114 ALA A N 1
ATOM 860 C CA . ALA A 1 114 ? 7.926 -27.562 -12.047 1 98.88 114 ALA A CA 1
ATOM 861 C C . ALA A 1 114 ? 9.203 -28.391 -11.969 1 98.88 114 ALA A C 1
ATOM 863 O O . ALA A 1 114 ? 9.68 -28.719 -10.883 1 98.88 114 ALA A O 1
ATOM 864 N N . LYS A 1 115 ? 9.727 -28.719 -13.102 1 98.62 115 LYS A N 1
ATOM 865 C CA . LYS A 1 115 ? 10.969 -29.484 -13.141 1 98.62 115 LYS A CA 1
ATOM 866 C C . LYS A 1 115 ? 12.117 -28.703 -12.516 1 98.62 115 LYS A C 1
ATOM 868 O O . LYS A 1 115 ? 12.914 -29.266 -11.758 1 98.62 115 LYS A O 1
ATOM 873 N N . LEU A 1 116 ? 12.227 -27.422 -12.875 1 98.56 116 LEU A N 1
ATOM 874 C CA . LEU A 1 116 ? 13.25 -26.578 -12.273 1 98.56 116 LEU A CA 1
ATOM 875 C C . LEU A 1 116 ? 13.094 -26.516 -10.758 1 98.56 116 LEU A C 1
ATOM 877 O O . LEU A 1 116 ? 14.078 -26.625 -10.023 1 98.56 116 LEU A O 1
ATOM 881 N N . LEU A 1 117 ? 11.875 -26.359 -10.312 1 98.75 117 LEU A N 1
ATOM 882 C CA . LEU A 1 117 ? 11.586 -26.312 -8.891 1 98.75 117 LEU A CA 1
ATOM 883 C C . LEU A 1 117 ? 11.938 -27.641 -8.219 1 98.75 117 LEU A C 1
ATOM 885 O O . LEU A 1 117 ? 12.555 -27.656 -7.148 1 98.75 117 LEU A O 1
ATOM 889 N N . GLU A 1 118 ? 11.562 -28.734 -8.844 1 98.69 118 GLU A N 1
ATOM 890 C CA . GLU A 1 118 ? 11.836 -30.078 -8.312 1 98.69 118 GLU A CA 1
ATOM 891 C C . GLU A 1 118 ? 13.336 -30.281 -8.109 1 98.69 118 GLU A C 1
ATOM 893 O O . GLU A 1 118 ? 13.758 -30.766 -7.055 1 98.69 118 GLU A O 1
ATOM 898 N N . GLU A 1 119 ? 14.109 -29.922 -9.102 1 98.12 119 GLU A N 1
ATOM 899 C CA . GLU A 1 119 ? 15.555 -30.062 -9.008 1 98.12 119 GLU A CA 1
ATOM 900 C C . GLU A 1 119 ? 16.125 -29.234 -7.848 1 98.12 119 GLU A C 1
ATOM 902 O O . GLU A 1 119 ? 16.984 -29.703 -7.109 1 98.12 119 GLU A O 1
ATOM 907 N N . PHE A 1 120 ? 15.688 -28.094 -7.676 1 98.44 120 PHE A N 1
ATOM 908 C CA . PHE A 1 120 ? 16.125 -27.203 -6.605 1 98.44 120 PHE A CA 1
ATOM 909 C C . PHE A 1 120 ? 15.773 -27.781 -5.242 1 98.44 120 PHE A C 1
ATOM 911 O O . PHE A 1 120 ? 16.609 -27.797 -4.332 1 98.44 120 PHE A O 1
ATOM 918 N N . LEU A 1 121 ? 14.5 -28.219 -5.109 1 98.25 121 LEU A N 1
ATOM 919 C CA . LEU A 1 121 ? 14.031 -28.781 -3.85 1 98.25 121 LEU A CA 1
ATOM 920 C C . LEU A 1 121 ? 14.828 -30.031 -3.477 1 98.25 121 LEU A C 1
ATOM 922 O O . LEU A 1 121 ? 15.211 -30.203 -2.316 1 98.25 121 LEU A O 1
ATOM 926 N N . GLN A 1 122 ? 15.109 -30.875 -4.445 1 97.31 122 GLN A N 1
ATOM 927 C CA . GLN A 1 122 ? 15.891 -32.094 -4.215 1 97.31 122 GLN A CA 1
ATOM 928 C C . GLN A 1 122 ? 17.328 -31.75 -3.818 1 97.31 122 GLN A C 1
ATOM 930 O O . GLN A 1 122 ? 17.859 -32.312 -2.867 1 97.31 122 GLN A O 1
ATOM 935 N N . ARG A 1 123 ? 17.859 -30.797 -4.469 1 97.06 123 ARG A N 1
ATOM 936 C CA . ARG A 1 123 ? 19.234 -30.406 -4.223 1 97.06 123 ARG A CA 1
ATOM 937 C C . ARG A 1 123 ? 19.406 -29.859 -2.809 1 97.06 123 ARG A C 1
ATOM 939 O O . ARG A 1 123 ? 20.453 -30.078 -2.176 1 97.06 123 ARG A O 1
ATOM 946 N N . HIS A 1 124 ? 18.469 -29.188 -2.289 1 96.94 124 HIS A N 1
ATOM 947 C CA . HIS A 1 124 ? 18.625 -28.484 -1.022 1 96.94 124 HIS A CA 1
ATOM 948 C C . HIS A 1 124 ? 17.859 -29.172 0.098 1 96.94 124 HIS A C 1
ATOM 950 O O . HIS A 1 124 ? 17.906 -28.734 1.25 1 96.94 124 HIS A O 1
ATOM 956 N N . GLY A 1 125 ? 17.125 -30.234 -0.245 1 96 125 GLY A N 1
ATOM 957 C CA . GLY A 1 125 ? 16.422 -31.031 0.757 1 96 125 GLY A CA 1
ATOM 958 C C . GLY A 1 125 ? 15.211 -30.328 1.337 1 96 125 GLY A C 1
ATOM 959 O O . GLY A 1 125 ? 14.961 -30.406 2.541 1 96 125 GLY A O 1
ATOM 960 N N . ILE A 1 126 ? 14.523 -29.562 0.549 1 97.06 126 ILE A N 1
ATOM 961 C CA . ILE A 1 126 ? 13.328 -28.859 1.002 1 97.06 126 ILE A CA 1
ATOM 962 C C . ILE A 1 126 ? 12.102 -29.734 0.825 1 97.06 126 ILE A C 1
ATOM 964 O O . ILE A 1 126 ? 11.898 -30.328 -0.243 1 97.06 126 ILE A O 1
ATOM 968 N N . SER A 1 127 ? 11.281 -29.859 1.868 1 97.75 127 SER A N 1
ATOM 969 C CA . SER A 1 127 ? 10.07 -30.672 1.818 1 97.75 127 SER A CA 1
ATOM 970 C C . SER A 1 127 ? 8.984 -29.984 1.001 1 97.75 127 SER A C 1
ATOM 972 O O . SER A 1 127 ? 8.875 -28.75 1.009 1 97.75 127 SER A O 1
ATOM 974 N N . LEU A 1 128 ? 8.156 -30.766 0.35 1 98.44 128 LEU A N 1
ATOM 975 C CA . LEU A 1 128 ? 7.082 -30.25 -0.483 1 98.44 128 LEU A CA 1
ATOM 976 C C . LEU A 1 128 ? 6.07 -29.484 0.359 1 98.44 128 LEU A C 1
ATOM 978 O O . LEU A 1 128 ? 5.457 -28.516 -0.12 1 98.44 128 LEU A O 1
ATOM 982 N N . GLU A 1 129 ? 5.898 -29.844 1.651 1 98.06 129 GLU A N 1
ATOM 983 C CA . GLU A 1 129 ? 4.953 -29.188 2.551 1 98.06 129 GLU A CA 1
ATOM 984 C C . GLU A 1 129 ? 5.355 -27.734 2.811 1 98.06 129 GLU A C 1
ATOM 986 O O . GLU A 1 129 ? 4.516 -26.906 3.162 1 98.06 129 GLU A O 1
ATOM 991 N N . GLY A 1 130 ? 6.582 -27.438 2.594 1 97.81 130 GLY A N 1
ATOM 992 C CA . GLY A 1 130 ? 7.094 -26.109 2.838 1 97.81 130 GLY A CA 1
ATOM 993 C C . GLY A 1 130 ? 7.059 -25.219 1.606 1 97.81 130 GLY A C 1
ATOM 994 O O . GLY A 1 130 ? 7.508 -24.078 1.648 1 97.81 130 GLY A O 1
ATOM 995 N N . VAL A 1 131 ? 6.492 -25.703 0.514 1 98.81 131 VAL A N 1
ATOM 996 C CA . VAL A 1 131 ? 6.523 -24.984 -0.755 1 98.81 131 VAL A CA 1
ATOM 997 C C . VAL A 1 131 ? 5.18 -24.297 -0.989 1 98.81 131 VAL A C 1
ATOM 999 O O . VAL A 1 131 ? 4.125 -24.922 -0.857 1 98.81 131 VAL A O 1
ATOM 1002 N N . HIS A 1 132 ? 5.234 -23.031 -1.234 1 98.94 132 HIS A N 1
ATOM 1003 C CA . HIS A 1 132 ? 4.09 -22.188 -1.556 1 98.94 132 HIS A CA 1
ATOM 1004 C C . HIS A 1 132 ? 4.254 -21.531 -2.922 1 98.94 132 HIS A C 1
ATOM 1006 O O . HIS A 1 132 ? 5.176 -20.734 -3.125 1 98.94 132 HIS A O 1
ATOM 1012 N N . VAL A 1 133 ? 3.385 -21.875 -3.877 1 98.94 133 VAL A N 1
ATOM 1013 C CA . VAL A 1 133 ? 3.406 -21.297 -5.211 1 98.94 133 VAL A CA 1
ATOM 1014 C C . VAL A 1 133 ? 2.26 -20.297 -5.352 1 98.94 133 VAL A C 1
ATOM 1016 O O . VAL A 1 133 ? 1.103 -20.625 -5.078 1 98.94 133 VAL A O 1
ATOM 1019 N N . ILE A 1 134 ? 2.582 -19.094 -5.723 1 98.94 134 ILE A N 1
ATOM 1020 C CA . ILE A 1 134 ? 1.609 -18.016 -5.863 1 98.94 134 ILE A CA 1
ATOM 1021 C C . ILE A 1 134 ? 1.586 -17.516 -7.309 1 98.94 134 ILE A C 1
ATOM 1023 O O . ILE A 1 134 ? 2.619 -17.125 -7.852 1 98.94 134 ILE A O 1
ATOM 1027 N N . GLY A 1 135 ? 0.439 -17.516 -7.914 1 98.88 135 GLY A N 1
ATOM 1028 C CA . GLY A 1 135 ? 0.337 -17.109 -9.305 1 98.88 135 GLY A CA 1
ATOM 1029 C C . GLY A 1 135 ? -0.757 -16.094 -9.555 1 98.88 135 GLY A C 1
ATOM 1030 O O . GLY A 1 135 ? -1.821 -16.156 -8.93 1 98.88 135 GLY A O 1
ATOM 1031 N N . HIS A 1 136 ? -0.528 -15.188 -10.516 1 98.12 136 HIS A N 1
ATOM 1032 C CA . HIS A 1 136 ? -1.493 -14.164 -10.914 1 98.12 136 HIS A CA 1
ATOM 1033 C C . HIS A 1 136 ? -1.975 -14.391 -12.336 1 98.12 136 HIS A C 1
ATOM 1035 O O . HIS A 1 136 ? -1.169 -14.633 -13.242 1 98.12 136 HIS A O 1
ATOM 1041 N N . SER A 1 137 ? -3.281 -14.211 -12.586 1 96.81 137 SER A N 1
ATOM 1042 C CA . SER A 1 137 ? -3.83 -14.289 -13.93 1 96.81 137 SER A CA 1
ATOM 1043 C C . SER A 1 137 ? -3.52 -15.633 -14.586 1 96.81 137 SER A C 1
ATOM 1045 O O . SER A 1 137 ? -3.822 -16.688 -14.016 1 96.81 137 SER A O 1
ATOM 1047 N N . LEU A 1 138 ? -2.863 -15.672 -15.719 1 97.88 138 LEU A N 1
ATOM 1048 C CA . LEU A 1 138 ? -2.43 -16.938 -16.297 1 97.88 138 LEU A CA 1
ATOM 1049 C C . LEU A 1 138 ? -1.462 -17.656 -15.367 1 97.88 138 LEU A C 1
ATOM 1051 O O . LEU A 1 138 ? -1.432 -18.891 -15.32 1 97.88 138 LEU A O 1
ATOM 1055 N N . GLY A 1 139 ? -0.75 -16.906 -14.594 1 98.62 139 GLY A N 1
ATOM 1056 C CA . GLY A 1 139 ? 0.175 -17.469 -13.625 1 98.62 139 GLY A CA 1
ATOM 1057 C C . GLY A 1 139 ? -0.514 -18.297 -12.555 1 98.62 139 GLY A C 1
ATOM 1058 O O . GLY A 1 139 ? 0.072 -19.234 -12.008 1 98.62 139 GLY A O 1
ATOM 1059 N N . ALA A 1 140 ? -1.729 -17.922 -12.25 1 98.81 140 ALA A N 1
ATOM 1060 C CA . ALA A 1 140 ? -2.49 -18.703 -11.281 1 98.81 140 ALA A CA 1
ATOM 1061 C C . ALA A 1 140 ? -2.732 -20.125 -11.797 1 98.81 140 ALA A C 1
ATOM 1063 O O . ALA A 1 140 ? -2.615 -21.078 -11.039 1 98.81 140 ALA A O 1
ATOM 1064 N N . HIS A 1 141 ? -3.064 -20.203 -13.047 1 98.75 141 HIS A N 1
ATOM 1065 C CA . HIS A 1 141 ? -3.262 -21.516 -13.641 1 98.75 141 HIS A CA 1
ATOM 1066 C C . HIS A 1 141 ? -1.946 -22.281 -13.742 1 98.75 141 HIS A C 1
ATOM 1068 O O . HIS A 1 141 ? -1.908 -23.5 -13.516 1 98.75 141 HIS A O 1
ATOM 1074 N N . ILE A 1 142 ? -0.908 -21.578 -14.039 1 98.88 142 ILE A N 1
ATOM 1075 C CA . ILE A 1 142 ? 0.411 -22.203 -14.07 1 98.88 142 ILE A CA 1
ATOM 1076 C C . ILE A 1 142 ? 0.766 -22.719 -12.68 1 98.88 142 ILE A C 1
ATOM 1078 O O . ILE A 1 142 ? 1.256 -23.844 -12.539 1 98.88 142 ILE A O 1
ATOM 1082 N N . ALA A 1 143 ? 0.49 -21.938 -11.664 1 98.94 143 ALA A N 1
ATOM 1083 C CA . ALA A 1 143 ? 0.724 -22.375 -10.289 1 98.94 143 ALA A CA 1
ATOM 1084 C C . ALA A 1 143 ? -0.045 -23.656 -9.977 1 98.94 143 ALA A C 1
ATOM 1086 O O . ALA A 1 143 ? 0.492 -24.562 -9.352 1 98.94 143 ALA A O 1
ATOM 1087 N N . GLY A 1 144 ? -1.255 -23.688 -10.406 1 98.75 144 GLY A N 1
ATOM 1088 C CA . GLY A 1 144 ? -2.053 -24.891 -10.227 1 98.75 144 GLY A CA 1
ATOM 1089 C C . GLY A 1 144 ? -1.449 -26.109 -10.898 1 98.75 144 GLY A C 1
ATOM 1090 O O . GLY A 1 144 ? -1.415 -27.188 -10.312 1 98.75 144 GLY A O 1
ATOM 1091 N N . ARG A 1 145 ? -1 -25.922 -12.125 1 98.75 145 ARG A N 1
ATOM 1092 C CA . ARG A 1 145 ? -0.408 -27.031 -12.875 1 98.75 145 ARG A CA 1
ATOM 1093 C C . ARG A 1 145 ? 0.906 -27.469 -12.242 1 98.75 145 ARG A C 1
ATOM 1095 O O . ARG A 1 145 ? 1.242 -28.656 -12.273 1 98.75 145 ARG A O 1
ATOM 1102 N N . ILE A 1 146 ? 1.662 -26.516 -11.742 1 98.88 146 ILE A N 1
ATOM 1103 C CA . ILE A 1 146 ? 2.857 -26.875 -10.992 1 98.88 146 ILE A CA 1
ATOM 1104 C C . ILE A 1 146 ? 2.473 -27.766 -9.805 1 98.88 146 ILE A C 1
ATOM 1106 O O . ILE A 1 146 ? 3.104 -28.781 -9.555 1 98.88 146 ILE A O 1
ATOM 1110 N N . GLY A 1 147 ? 1.45 -27.359 -9.07 1 98.81 147 GLY A N 1
ATOM 1111 C CA . GLY A 1 147 ? 0.959 -28.172 -7.957 1 98.81 147 GLY A CA 1
ATOM 1112 C C . GLY A 1 147 ? 0.593 -29.578 -8.367 1 98.81 147 GLY A C 1
ATOM 1113 O O . GLY A 1 147 ? 0.937 -30.547 -7.672 1 98.81 147 GLY A O 1
ATOM 1114 N N . ARG A 1 148 ? -0.033 -29.734 -9.461 1 98 148 ARG A N 1
ATOM 1115 C CA . ARG A 1 148 ? -0.467 -31.031 -9.945 1 98 148 ARG A CA 1
ATOM 1116 C C . ARG A 1 148 ? 0.728 -31.891 -10.359 1 98 148 ARG A C 1
ATOM 1118 O O . ARG A 1 148 ? 0.701 -33.125 -10.219 1 98 148 ARG A O 1
ATOM 1125 N N . TYR A 1 149 ? 1.699 -31.219 -10.906 1 98.5 149 TYR A N 1
ATOM 1126 C CA . TYR A 1 149 ? 2.943 -31.922 -11.195 1 98.5 149 TYR A CA 1
ATOM 1127 C C . TYR A 1 149 ? 3.453 -32.656 -9.961 1 98.5 149 TYR A C 1
ATOM 1129 O O . TYR A 1 149 ? 4 -33.75 -10.07 1 98.5 149 TYR A O 1
ATOM 1137 N N . PHE A 1 150 ? 3.264 -32.125 -8.828 1 98.62 150 PHE A N 1
ATOM 1138 C CA . PHE A 1 150 ? 3.701 -32.719 -7.57 1 98.62 150 PHE A CA 1
ATOM 1139 C C . PHE A 1 150 ? 2.57 -33.5 -6.922 1 98.62 150 PHE A C 1
ATOM 1141 O O . PHE A 1 150 ? 2.576 -33.719 -5.707 1 98.62 150 PHE A O 1
ATOM 1148 N N . ASN A 1 151 ? 1.536 -33.812 -7.742 1 98.31 151 ASN A N 1
ATOM 1149 C CA . ASN A 1 151 ? 0.405 -34.625 -7.324 1 98.31 151 ASN A CA 1
ATOM 1150 C C . ASN A 1 151 ? -0.339 -34 -6.148 1 98.31 151 ASN A C 1
ATOM 1152 O O . ASN A 1 151 ? -0.79 -34.688 -5.246 1 98.31 151 ASN A O 1
ATOM 1156 N N . GLY A 1 152 ? -0.304 -32.688 -6.008 1 98.38 152 GLY A N 1
ATOM 1157 C CA . GLY A 1 152 ? -1.042 -32 -4.973 1 98.38 152 GLY A CA 1
ATOM 1158 C C . GLY A 1 152 ? -0.367 -32.062 -3.615 1 98.38 152 GLY A C 1
ATOM 1159 O O . GLY A 1 152 ? -1.009 -31.828 -2.586 1 98.38 152 GLY A O 1
ATOM 1160 N N . SER A 1 153 ? 0.888 -32.312 -3.594 1 98.5 153 SER A N 1
ATOM 1161 C CA . SER A 1 153 ? 1.578 -32.531 -2.326 1 98.5 153 SER A CA 1
ATOM 1162 C C . SER A 1 153 ? 2.248 -31.25 -1.84 1 98.5 153 SER A C 1
ATOM 1164 O O . SER A 1 153 ? 2.748 -31.188 -0.715 1 98.5 153 SER A O 1
ATOM 1166 N N . LEU A 1 154 ? 2.301 -30.188 -2.68 1 98.81 154 LEU A N 1
ATOM 1167 C CA . LEU A 1 154 ? 2.816 -28.906 -2.213 1 98.81 154 LEU A CA 1
ATOM 1168 C C . LEU A 1 154 ? 2.02 -28.406 -1.014 1 98.81 154 LEU A C 1
ATOM 1170 O O . LEU A 1 154 ? 0.838 -28.734 -0.868 1 98.81 154 LEU A O 1
ATOM 1174 N N . GLY A 1 155 ? 2.658 -27.656 -0.159 1 98.75 155 GLY A N 1
ATOM 1175 C CA . GLY A 1 155 ? 1.969 -27.125 1.001 1 98.75 155 GLY A CA 1
ATOM 1176 C C . GLY A 1 155 ? 0.824 -26.188 0.635 1 98.75 155 GLY A C 1
ATOM 1177 O O . GLY A 1 155 ? -0.257 -26.266 1.223 1 98.75 155 GLY A O 1
ATOM 1178 N N . ARG A 1 156 ? 1.127 -25.312 -0.333 1 98.88 156 ARG A N 1
ATOM 1179 C CA . ARG A 1 156 ? 0.127 -24.281 -0.613 1 98.88 156 ARG A CA 1
ATOM 1180 C C . ARG A 1 156 ? 0.249 -23.781 -2.047 1 98.88 156 ARG A C 1
ATOM 1182 O O . ARG A 1 156 ? 1.357 -23.641 -2.57 1 98.88 156 ARG A O 1
ATOM 1189 N N . VAL A 1 157 ? -0.851 -23.594 -2.678 1 98.94 157 VAL A N 1
ATOM 1190 C CA . VAL A 1 157 ? -0.949 -22.859 -3.936 1 98.94 157 VAL A CA 1
ATOM 1191 C C . VAL A 1 157 ? -1.952 -21.719 -3.791 1 98.94 157 VAL A C 1
ATOM 1193 O O . VAL A 1 157 ? -3.049 -21.906 -3.262 1 98.94 157 VAL A O 1
ATOM 1196 N N . THR A 1 158 ? -1.571 -20.531 -4.156 1 98.94 158 THR A N 1
ATOM 1197 C CA . THR A 1 158 ? -2.445 -19.359 -4.129 1 98.94 158 THR A CA 1
ATOM 1198 C C . THR A 1 158 ? -2.691 -18.844 -5.539 1 98.94 158 THR A C 1
ATOM 1200 O O . THR A 1 158 ? -1.744 -18.578 -6.281 1 98.94 158 THR A O 1
ATOM 1203 N N . GLY A 1 159 ? -3.939 -18.75 -5.914 1 98.94 159 GLY A N 1
ATOM 1204 C CA . GLY A 1 159 ? -4.324 -18.109 -7.164 1 98.94 159 GLY A CA 1
ATOM 1205 C C . GLY A 1 159 ? -4.824 -16.703 -6.98 1 98.94 159 GLY A C 1
ATOM 1206 O O . GLY A 1 159 ? -5.809 -16.469 -6.273 1 98.94 159 GLY A O 1
ATOM 1207 N N . LEU A 1 160 ? -4.152 -15.781 -7.629 1 98.88 160 LEU A N 1
ATOM 1208 C CA . LEU A 1 160 ? -4.559 -14.383 -7.586 1 98.88 160 LEU A CA 1
ATOM 1209 C C . LEU A 1 160 ? -5.266 -13.984 -8.875 1 98.88 160 LEU A C 1
ATOM 1211 O O . LEU A 1 160 ? -4.621 -13.766 -9.898 1 98.88 160 LEU A O 1
ATOM 1215 N N . ASP A 1 161 ? -6.496 -13.914 -8.805 1 98 161 ASP A N 1
ATOM 1216 C CA . ASP A 1 161 ? -7.422 -13.586 -9.883 1 98 161 ASP A CA 1
ATOM 1217 C C . ASP A 1 161 ? -7.129 -14.414 -11.133 1 98 161 ASP A C 1
ATOM 1219 O O . ASP A 1 161 ? -6.816 -13.859 -12.188 1 98 161 ASP A O 1
ATOM 1223 N N . PRO A 1 162 ? -7.359 -15.688 -11.016 1 98.38 162 PRO A N 1
ATOM 1224 C CA . PRO A 1 162 ? -7.113 -16.547 -12.18 1 98.38 162 PRO A CA 1
ATOM 1225 C C . PRO A 1 162 ? -7.805 -16.047 -13.445 1 98.38 162 PRO A C 1
ATOM 1227 O O . PRO A 1 162 ? -8.945 -15.586 -13.391 1 98.38 162 PRO A O 1
ATOM 1230 N N . ALA A 1 163 ? -7.121 -16.203 -14.547 1 97.25 163 ALA A N 1
ATOM 1231 C CA . ALA A 1 163 ? -7.621 -15.695 -15.82 1 97.25 163 ALA A CA 1
ATOM 1232 C C . ALA A 1 163 ? -8.891 -16.438 -16.234 1 97.25 163 ALA A C 1
ATOM 1234 O O . ALA A 1 163 ? -8.977 -17.656 -16.109 1 97.25 163 ALA A O 1
ATOM 1235 N N . LEU A 1 164 ? -9.812 -15.656 -16.734 1 96.25 164 LEU A N 1
ATOM 1236 C CA . LEU A 1 164 ? -11.086 -16.188 -17.203 1 96.25 164 LEU A CA 1
ATOM 1237 C C . LEU A 1 164 ? -11.023 -16.531 -18.688 1 96.25 164 LEU A C 1
ATOM 1239 O O . LEU A 1 164 ? -11.438 -17.609 -19.109 1 96.25 164 LEU A O 1
ATOM 1243 N N . PRO A 1 165 ? -10.484 -15.648 -19.578 1 94.56 165 PRO A N 1
ATOM 1244 C CA . PRO A 1 165 ? -10.602 -15.867 -21.016 1 94.56 165 PRO A CA 1
ATOM 1245 C C . PRO A 1 165 ? -10 -17.188 -21.469 1 94.56 165 PRO A C 1
ATOM 1247 O O . PRO A 1 165 ? -8.82 -17.453 -21.203 1 94.56 165 PRO A O 1
ATOM 1250 N N . LEU A 1 166 ? -10.812 -17.938 -22.078 1 95 166 LEU A N 1
ATOM 1251 C CA . LEU A 1 166 ? -10.453 -19.203 -22.734 1 95 166 LEU A CA 1
ATOM 1252 C C . LEU A 1 166 ? -10.273 -20.312 -21.703 1 95 166 LEU A C 1
ATOM 1254 O O . LEU A 1 166 ? -9.641 -21.328 -22 1 95 166 LEU A O 1
ATOM 1258 N N . PHE A 1 167 ? -10.742 -20.078 -20.5 1 95.19 167 PHE A N 1
ATOM 1259 C CA . PHE A 1 167 ? -10.797 -21.141 -19.5 1 95.19 167 PHE A CA 1
ATOM 1260 C C . PHE A 1 167 ? -12.242 -21.484 -19.172 1 95.19 167 PHE A C 1
ATOM 1262 O O . PHE A 1 167 ? -13.109 -20.609 -19.141 1 95.19 167 PHE A O 1
ATOM 1269 N N . SER A 1 168 ? -12.477 -22.734 -18.984 1 87.88 168 SER A N 1
ATOM 1270 C CA . SER A 1 168 ? -13.773 -23.219 -18.547 1 87.88 168 SER A CA 1
ATOM 1271 C C . SER A 1 168 ? -13.641 -24.094 -17.297 1 87.88 168 SER A C 1
ATOM 1273 O O . SER A 1 168 ? -12.531 -24.328 -16.828 1 87.88 168 SER A O 1
ATOM 1275 N N . SER A 1 169 ? -14.773 -24.453 -16.719 1 83.06 169 SER A N 1
ATOM 1276 C CA . SER A 1 169 ? -14.766 -25.344 -15.547 1 83.06 169 SER A CA 1
ATOM 1277 C C . SER A 1 169 ? -14.164 -26.703 -15.883 1 83.06 169 SER A C 1
ATOM 1279 O O . SER A 1 169 ? -13.719 -27.422 -14.992 1 83.06 169 SER A O 1
ATOM 1281 N N . ARG A 1 170 ? -14.016 -26.984 -17.156 1 85.12 170 ARG A N 1
ATOM 1282 C CA . ARG A 1 170 ? -13.547 -28.297 -17.594 1 85.12 170 ARG A CA 1
ATOM 1283 C C . ARG A 1 170 ? -12.094 -28.234 -18.047 1 85.12 170 ARG A C 1
ATOM 1285 O O . ARG A 1 170 ? -11.5 -29.25 -18.391 1 85.12 170 ARG A O 1
ATOM 1292 N N . SER A 1 171 ? -11.633 -27.047 -17.984 1 90.69 171 SER A N 1
ATOM 1293 C CA . SER A 1 171 ? -10.242 -26.922 -18.406 1 90.69 171 SER A CA 1
ATOM 1294 C C . SER A 1 171 ? -9.312 -27.672 -17.453 1 90.69 171 SER A C 1
ATOM 1296 O O . SER A 1 171 ? -9.188 -27.312 -16.281 1 90.69 171 SER A O 1
ATOM 1298 N N . ASP A 1 172 ? -8.625 -28.672 -17.969 1 91.38 172 ASP A N 1
ATOM 1299 C CA . ASP A 1 172 ? -7.773 -29.516 -17.125 1 91.38 172 ASP A CA 1
ATOM 1300 C C . ASP A 1 172 ? -6.492 -28.797 -16.734 1 91.38 172 ASP A C 1
ATOM 1302 O O . ASP A 1 172 ? -5.785 -29.219 -15.82 1 91.38 172 ASP A O 1
ATOM 1306 N N . ASP A 1 173 ? -6.188 -27.766 -17.453 1 93.94 173 ASP A N 1
ATOM 1307 C CA . ASP A 1 173 ? -4.949 -27.047 -17.188 1 93.94 173 ASP A CA 1
ATOM 1308 C C . ASP A 1 173 ? -5.219 -25.797 -16.328 1 93.94 173 ASP A C 1
ATOM 1310 O O . ASP A 1 173 ? -4.359 -24.922 -16.219 1 93.94 173 ASP A O 1
ATOM 1314 N N . SER A 1 174 ? -6.406 -25.781 -15.773 1 96.31 174 SER A N 1
ATOM 1315 C CA . SER A 1 174 ? -6.746 -24.641 -14.914 1 96.31 174 SER A CA 1
ATOM 1316 C C . SER A 1 174 ? -6.477 -24.969 -13.445 1 96.31 174 SER A C 1
ATOM 1318 O O . SER A 1 174 ? -6.25 -26.125 -13.086 1 96.31 174 SER A O 1
ATOM 1320 N N . LEU A 1 175 ? -6.387 -23.938 -12.648 1 98.25 175 LEU A N 1
ATOM 1321 C CA . LEU A 1 175 ? -6.199 -24.078 -11.203 1 98.25 175 LEU A CA 1
ATOM 1322 C C . LEU A 1 175 ? -7.398 -24.766 -10.562 1 98.25 175 LEU A C 1
ATOM 1324 O O . LEU A 1 175 ? -8.547 -24.391 -10.828 1 98.25 175 LEU A O 1
ATOM 1328 N N . HIS A 1 176 ? -7.109 -25.812 -9.766 1 96.94 176 HIS A N 1
ATOM 1329 C CA . HIS A 1 176 ? -8.117 -26.547 -9 1 96.94 176 HIS A CA 1
ATOM 1330 C C . HIS A 1 176 ? -7.668 -26.75 -7.559 1 96.94 176 HIS A C 1
ATOM 1332 O O . HIS A 1 176 ? -6.484 -26.594 -7.242 1 96.94 176 HIS A O 1
ATOM 1338 N N . SER A 1 177 ? -8.641 -27.25 -6.723 1 97.44 177 SER A N 1
ATOM 1339 C CA . SER A 1 177 ? -8.398 -27.344 -5.289 1 97.44 177 SER A CA 1
ATOM 1340 C C . SER A 1 177 ? -7.449 -28.5 -4.965 1 97.44 177 SER A C 1
ATOM 1342 O O . SER A 1 177 ? -6.922 -28.578 -3.854 1 97.44 177 SER A O 1
ATOM 1344 N N . ASN A 1 178 ? -7.18 -29.359 -5.895 1 97.69 178 ASN A N 1
ATOM 1345 C CA . ASN A 1 178 ? -6.301 -30.5 -5.633 1 97.69 178 ASN A CA 1
ATOM 1346 C C . ASN A 1 178 ? -4.859 -30.188 -6.027 1 97.69 178 ASN A C 1
ATOM 1348 O O . ASN A 1 178 ? -4.02 -31.094 -6.07 1 97.69 178 ASN A O 1
ATOM 1352 N N . ALA A 1 179 ? -4.555 -28.938 -6.316 1 98.5 179 ALA A N 1
ATOM 1353 C CA . ALA A 1 179 ? -3.219 -28.516 -6.738 1 98.5 179 ALA A CA 1
ATOM 1354 C C . ALA A 1 179 ? -2.242 -28.531 -5.566 1 98.5 179 ALA A C 1
ATOM 1356 O O . ALA A 1 179 ? -1.024 -28.516 -5.766 1 98.5 179 ALA A O 1
ATOM 1357 N N . ALA A 1 180 ? -2.713 -28.531 -4.32 1 98.88 180 ALA A N 1
ATOM 1358 C CA . ALA A 1 180 ? -1.894 -28.531 -3.111 1 98.88 180 ALA A CA 1
ATOM 1359 C C . ALA A 1 180 ? -2.701 -28.984 -1.902 1 98.88 180 ALA A C 1
ATOM 1361 O O . ALA A 1 180 ? -3.902 -29.25 -2.012 1 98.88 180 ALA A O 1
ATOM 1362 N N . GLN A 1 181 ? -1.991 -29.109 -0.764 1 98.75 181 GLN A N 1
ATOM 1363 C CA . GLN A 1 181 ? -2.686 -29.422 0.48 1 98.75 181 GLN A CA 1
ATOM 1364 C C . GLN A 1 181 ? -3.682 -28.328 0.847 1 98.75 181 GLN A C 1
ATOM 1366 O O . GLN A 1 181 ? -4.711 -28.594 1.466 1 98.75 181 GLN A O 1
ATOM 1371 N N . PHE A 1 182 ? -3.35 -27.125 0.536 1 98.81 182 PHE A N 1
ATOM 1372 C CA . PHE A 1 182 ? -4.199 -25.969 0.74 1 98.81 182 PHE A CA 1
ATOM 1373 C C . PHE A 1 182 ? -4.137 -25.031 -0.462 1 98.81 182 PHE A C 1
ATOM 1375 O O . PHE A 1 182 ? -3.057 -24.562 -0.836 1 98.81 182 PHE A O 1
ATOM 1382 N N . VAL A 1 183 ? -5.262 -24.719 -1.089 1 98.94 183 VAL A N 1
ATOM 1383 C CA . VAL A 1 183 ? -5.344 -23.844 -2.244 1 98.94 183 VAL A CA 1
ATOM 1384 C C . VAL A 1 183 ? -6.285 -22.672 -1.938 1 98.94 183 VAL A C 1
ATOM 1386 O O . VAL A 1 183 ? -7.473 -22.891 -1.669 1 98.94 183 VAL A O 1
ATOM 1389 N N . ASP A 1 184 ? -5.77 -21.484 -1.88 1 98.94 184 ASP A N 1
ATOM 1390 C CA . ASP A 1 184 ? -6.602 -20.297 -1.681 1 98.94 184 ASP A CA 1
ATOM 1391 C C . ASP A 1 184 ? -6.586 -19.406 -2.918 1 98.94 184 ASP A C 1
ATOM 1393 O O . ASP A 1 184 ? -5.559 -19.281 -3.588 1 98.94 184 ASP A O 1
ATOM 1397 N N . VAL A 1 185 ? -7.73 -18.781 -3.221 1 98.94 185 VAL A N 1
ATOM 1398 C CA . VAL A 1 185 ? -7.895 -17.984 -4.434 1 98.94 185 VAL A CA 1
ATOM 1399 C C . VAL A 1 185 ? -8.57 -16.672 -4.094 1 98.94 185 VAL A C 1
ATOM 1401 O O . VAL A 1 185 ? -9.508 -16.625 -3.289 1 98.94 185 VAL A O 1
ATOM 1404 N N . ILE A 1 186 ? -8.109 -15.594 -4.664 1 98.94 186 ILE A N 1
ATOM 1405 C CA . ILE A 1 186 ? -8.711 -14.273 -4.543 1 98.94 186 ILE A CA 1
ATOM 1406 C C . ILE A 1 186 ? -9.25 -13.82 -5.898 1 98.94 186 ILE A C 1
ATOM 1408 O O . ILE A 1 186 ? -8.508 -13.781 -6.883 1 98.94 186 ILE A O 1
ATOM 1412 N N . HIS A 1 187 ? -10.5 -13.477 -5.945 1 98.81 187 HIS A N 1
ATOM 1413 C CA . HIS A 1 187 ? -11.172 -13.031 -7.16 1 98.81 187 HIS A CA 1
ATOM 1414 C C . HIS A 1 187 ? -11.461 -11.539 -7.117 1 98.81 187 HIS A C 1
ATOM 1416 O O . HIS A 1 187 ? -12.133 -11.055 -6.203 1 98.81 187 HIS A O 1
ATOM 1422 N N . THR A 1 188 ? -11.016 -10.789 -8.211 1 98.19 188 THR A N 1
ATOM 1423 C CA . THR A 1 188 ? -11.156 -9.336 -8.07 1 98.19 188 THR A CA 1
ATOM 1424 C C . THR A 1 188 ? -11.648 -8.719 -9.367 1 98.19 188 THR A C 1
ATOM 1426 O O . THR A 1 188 ? -11.961 -7.523 -9.414 1 98.19 188 THR A O 1
ATOM 1429 N N . ASP A 1 189 ? -11.828 -9.484 -10.469 1 96.5 189 ASP A N 1
ATOM 1430 C CA . ASP A 1 189 ? -11.984 -8.75 -11.727 1 96.5 189 ASP A CA 1
ATOM 1431 C C . ASP A 1 189 ? -13.039 -9.414 -12.609 1 96.5 189 ASP A C 1
ATOM 1433 O O . ASP A 1 189 ? -13 -9.281 -13.836 1 96.5 189 ASP A O 1
ATOM 1437 N N . TYR A 1 190 ? -13.859 -10.219 -12.07 1 95.69 190 TYR A N 1
ATOM 1438 C CA . TYR A 1 190 ? -14.961 -10.742 -12.875 1 95.69 190 TYR A CA 1
ATOM 1439 C C . TYR A 1 190 ? -15.883 -9.617 -13.336 1 95.69 190 TYR A C 1
ATOM 1441 O O . TYR A 1 190 ? -16.172 -8.695 -12.57 1 95.69 190 TYR A O 1
ATOM 1449 N N . PRO A 1 191 ? -16.375 -9.625 -14.648 1 94.06 191 PRO A N 1
ATOM 1450 C CA . PRO A 1 191 ? -16.25 -10.664 -15.672 1 94.06 191 PRO A CA 1
ATOM 1451 C C . PRO A 1 191 ? -15.234 -10.32 -16.75 1 94.06 191 PRO A C 1
ATOM 1453 O O . PRO A 1 191 ? -15.344 -10.797 -17.891 1 94.06 191 PRO A O 1
ATOM 1456 N N . LEU A 1 192 ? -14.297 -9.484 -16.391 1 91.56 192 LEU A N 1
ATOM 1457 C CA . LEU A 1 192 ? -13.414 -8.992 -17.453 1 91.56 192 LEU A CA 1
ATOM 1458 C C . LEU A 1 192 ? -12.273 -9.977 -17.703 1 91.56 192 LEU A C 1
ATOM 1460 O O . LEU A 1 192 ? -12.336 -10.781 -18.625 1 91.56 192 LEU A O 1
ATOM 1464 N N . PHE A 1 193 ? -11.344 -9.992 -16.766 1 92.44 193 PHE A N 1
ATOM 1465 C CA . PHE A 1 193 ? -10.188 -10.852 -16.984 1 92.44 193 PHE A CA 1
ATOM 1466 C C . PHE A 1 193 ? -10.133 -11.969 -15.961 1 92.44 193 PHE A C 1
ATOM 1468 O O . PHE A 1 193 ? -9.484 -12.992 -16.188 1 92.44 193 PHE A O 1
ATOM 1475 N N . GLY A 1 194 ? -10.727 -11.727 -14.82 1 95.75 194 GLY A N 1
ATOM 1476 C CA . GLY A 1 194 ? -10.703 -12.703 -13.75 1 95.75 194 GLY A CA 1
ATOM 1477 C C . GLY A 1 194 ? -11.93 -13.602 -13.742 1 95.75 194 GLY A C 1
ATOM 1478 O O . GLY A 1 194 ? -13.023 -13.164 -14.086 1 95.75 194 GLY A O 1
ATOM 1479 N N . ASP A 1 195 ? -11.688 -14.82 -13.297 1 95.94 195 ASP A N 1
ATOM 1480 C CA . ASP A 1 195 ? -12.742 -15.82 -13.188 1 95.94 195 ASP A CA 1
ATOM 1481 C C . ASP A 1 195 ? -13.484 -15.688 -11.852 1 95.94 195 ASP A C 1
ATOM 1483 O O . ASP A 1 195 ? -12.906 -15.242 -10.859 1 95.94 195 ASP A O 1
ATOM 1487 N N . ILE A 1 196 ? -14.789 -15.953 -11.883 1 96.94 196 ILE A N 1
ATOM 1488 C CA . ILE A 1 196 ? -15.562 -15.875 -10.648 1 96.94 196 ILE A CA 1
ATOM 1489 C C . ILE A 1 196 ? -15.734 -17.281 -10.055 1 96.94 196 ILE A C 1
ATOM 1491 O O . ILE A 1 196 ? -16.125 -17.422 -8.891 1 96.94 196 ILE A O 1
ATOM 1495 N N . ARG A 1 197 ? -15.469 -18.359 -10.805 1 96.44 197 ARG A N 1
ATOM 1496 C CA . ARG A 1 197 ? -15.672 -19.75 -10.383 1 96.44 197 ARG A CA 1
ATOM 1497 C C . ARG A 1 197 ? -14.727 -20.125 -9.25 1 96.44 197 ARG A C 1
ATOM 1499 O O . ARG A 1 197 ? -13.531 -19.812 -9.312 1 96.44 197 ARG A O 1
ATOM 1506 N N . PRO A 1 198 ? -15.281 -20.734 -8.25 1 97.12 198 PRO A N 1
ATOM 1507 C CA . PRO A 1 198 ? -14.375 -21.219 -7.203 1 97.12 198 PRO A CA 1
ATOM 1508 C C . PRO A 1 198 ? -13.359 -22.234 -7.73 1 97.12 198 PRO A C 1
ATOM 1510 O O . PRO A 1 198 ? -13.695 -23.078 -8.555 1 97.12 198 PRO A O 1
ATOM 1513 N N . ARG A 1 199 ? -12.133 -22.094 -7.289 1 97.12 199 ARG A N 1
ATOM 1514 C CA . ARG A 1 199 ? -11.07 -22.953 -7.805 1 97.12 199 ARG A CA 1
ATOM 1515 C C . ARG A 1 199 ? -10.219 -23.516 -6.668 1 97.12 199 ARG A C 1
ATOM 1517 O O . ARG A 1 199 ? -9.359 -24.359 -6.891 1 97.12 199 ARG A O 1
ATOM 1524 N N . GLY A 1 200 ? -10.422 -23.016 -5.422 1 97.88 200 GLY A N 1
ATOM 1525 C CA . GLY A 1 200 ? -9.562 -23.406 -4.32 1 97.88 200 GLY A CA 1
ATOM 1526 C C . GLY A 1 200 ? -10.289 -24.188 -3.234 1 97.88 200 GLY A C 1
ATOM 1527 O O . GLY A 1 200 ? -11.461 -24.516 -3.389 1 97.88 200 GLY A O 1
ATOM 1528 N N . THR A 1 201 ? -9.445 -24.609 -2.174 1 98.38 201 THR A N 1
ATOM 1529 C CA . THR A 1 201 ? -10.016 -25.031 -0.902 1 98.38 201 THR A CA 1
ATOM 1530 C C . THR A 1 201 ? -10.867 -23.922 -0.284 1 98.38 201 THR A C 1
ATOM 1532 O O . THR A 1 201 ? -11.906 -24.203 0.322 1 98.38 201 THR A O 1
ATOM 1535 N N . VAL A 1 202 ? -10.352 -22.766 -0.434 1 98.62 202 VAL A N 1
ATOM 1536 C CA . VAL A 1 202 ? -11.047 -21.562 0.002 1 98.62 202 VAL A CA 1
ATOM 1537 C C . VAL A 1 202 ? -10.945 -20.484 -1.077 1 98.62 202 VAL A C 1
ATOM 1539 O O . VAL A 1 202 ? -9.906 -20.344 -1.72 1 98.62 202 VAL A O 1
ATOM 1542 N N . ASP A 1 203 ? -12.023 -19.766 -1.293 1 98.81 203 ASP A N 1
ATOM 1543 C CA . ASP A 1 203 ? -12.078 -18.672 -2.256 1 98.81 203 ASP A CA 1
ATOM 1544 C C . ASP A 1 203 ? -12.562 -17.375 -1.596 1 98.81 203 ASP A C 1
ATOM 1546 O O . ASP A 1 203 ? -13.555 -17.391 -0.866 1 98.81 203 ASP A O 1
ATOM 1550 N N . PHE A 1 204 ? -11.852 -16.344 -1.851 1 98.88 204 PHE A N 1
ATOM 1551 C CA . PHE A 1 204 ? -12.203 -15.023 -1.334 1 98.88 204 PHE A CA 1
ATOM 1552 C C . PHE A 1 204 ? -12.688 -14.109 -2.457 1 98.88 204 PHE A C 1
ATOM 1554 O O . PHE A 1 204 ? -12.094 -14.07 -3.533 1 98.88 204 PHE A O 1
ATOM 1561 N N . TYR A 1 205 ? -13.766 -13.391 -2.195 1 98.81 205 TYR A N 1
ATOM 1562 C CA . TYR A 1 205 ? -14.391 -12.492 -3.162 1 98.81 205 TYR A CA 1
ATOM 1563 C C . TYR A 1 205 ? -14.5 -11.078 -2.605 1 98.81 205 TYR A C 1
ATOM 1565 O O . TYR A 1 205 ? -15.602 -10.594 -2.324 1 98.81 205 TYR A O 1
ATOM 1573 N N . PRO A 1 206 ? -13.352 -10.359 -2.568 1 98.75 206 PRO A N 1
ATOM 1574 C CA . PRO A 1 206 ? -13.469 -8.945 -2.188 1 98.75 206 PRO A CA 1
ATOM 1575 C C . PRO A 1 206 ? -14.414 -8.164 -3.1 1 98.75 206 PRO A C 1
ATOM 1577 O O . PRO A 1 206 ? -14.25 -8.172 -4.32 1 98.75 206 PRO A O 1
ATOM 1580 N N . ASN A 1 207 ? -15.352 -7.473 -2.434 1 98.06 207 ASN A N 1
ATOM 1581 C CA . ASN A 1 207 ? -16.344 -6.699 -3.178 1 98.06 207 ASN A CA 1
ATOM 1582 C C . ASN A 1 207 ? -17.031 -7.551 -4.234 1 98.06 207 ASN A C 1
ATOM 1584 O O . ASN A 1 207 ? -17.203 -7.113 -5.375 1 98.06 207 ASN A O 1
ATOM 1588 N N . PHE A 1 208 ? -17.281 -8.82 -3.896 1 98.25 208 PHE A N 1
ATOM 1589 C CA . PHE A 1 208 ? -18.016 -9.828 -4.66 1 98.25 208 PHE A CA 1
ATOM 1590 C C . PHE A 1 208 ? -17.188 -10.32 -5.84 1 98.25 208 PHE A C 1
ATOM 1592 O O . PHE A 1 208 ? -17.703 -10.984 -6.738 1 98.25 208 PHE A O 1
ATOM 1599 N N . GLY A 1 209 ? -15.867 -9.984 -5.887 1 98.12 209 GLY A N 1
ATOM 1600 C CA . GLY A 1 209 ? -14.984 -10.445 -6.945 1 98.12 209 GLY A CA 1
ATOM 1601 C C . GLY A 1 209 ? -15.227 -9.75 -8.273 1 98.12 209 GLY A C 1
ATOM 1602 O O . GLY A 1 209 ? -14.797 -10.234 -9.32 1 98.12 209 GLY A O 1
ATOM 1603 N N . LEU A 1 210 ? -15.812 -8.562 -8.195 1 96.12 210 LEU A N 1
ATOM 1604 C CA . LEU A 1 210 ? -16.266 -7.91 -9.422 1 96.12 210 LEU A CA 1
ATOM 1605 C C . LEU A 1 210 ? -15.375 -6.73 -9.781 1 96.12 210 LEU A C 1
ATOM 1607 O O . LEU A 1 210 ? -14.844 -6.055 -8.891 1 96.12 210 LEU A O 1
ATOM 1611 N N . ALA A 1 211 ? -15.359 -6.488 -11.062 1 93.19 211 ALA A N 1
ATOM 1612 C CA . ALA A 1 211 ? -14.828 -5.219 -11.555 1 93.19 211 ALA A CA 1
ATOM 1613 C C . ALA A 1 211 ? -15.945 -4.188 -11.711 1 93.19 211 ALA A C 1
ATOM 1615 O O . ALA A 1 211 ? -17.078 -4.531 -12.078 1 93.19 211 ALA A O 1
ATOM 1616 N N . PRO A 1 212 ? -15.625 -2.918 -11.547 1 93.5 212 PRO A N 1
ATOM 1617 C CA . PRO A 1 212 ? -14.344 -2.451 -11.016 1 93.5 212 PRO A CA 1
ATOM 1618 C C . PRO A 1 212 ? -14.25 -2.582 -9.492 1 93.5 212 PRO A C 1
ATOM 1620 O O . PRO A 1 212 ? -15.25 -2.406 -8.797 1 93.5 212 PRO A O 1
ATOM 1623 N N . GLN A 1 213 ? -13.117 -2.941 -8.969 1 96.19 213 GLN A N 1
ATOM 1624 C CA . GLN A 1 213 ? -12.836 -2.832 -7.539 1 96.19 213 GLN A CA 1
ATOM 1625 C C . GLN A 1 213 ? -12.852 -1.376 -7.086 1 96.19 213 GLN A C 1
ATOM 1627 O O . GLN A 1 213 ? -12.633 -0.467 -7.887 1 96.19 213 GLN A O 1
ATOM 1632 N N . PRO A 1 214 ? -13.141 -1.179 -5.789 1 95.06 214 PRO A N 1
ATOM 1633 C CA . PRO A 1 214 ? -13.062 0.204 -5.312 1 95.06 214 PRO A CA 1
ATOM 1634 C C . PRO A 1 214 ? -11.742 0.882 -5.684 1 95.06 214 PRO A C 1
ATOM 1636 O O . PRO A 1 214 ? -10.672 0.304 -5.484 1 95.06 214 PRO A O 1
ATOM 1639 N N . GLY A 1 215 ? -11.859 2.141 -6.254 1 90.81 215 GLY A N 1
ATOM 1640 C CA . GLY A 1 215 ? -10.68 2.887 -6.66 1 90.81 215 GLY A CA 1
ATOM 1641 C C . GLY A 1 215 ? -10.297 2.656 -8.109 1 90.81 215 GLY A C 1
ATOM 1642 O O . GLY A 1 215 ? -9.383 3.307 -8.625 1 90.81 215 GLY A O 1
ATOM 1643 N N . CYS A 1 216 ? -10.953 1.767 -8.75 1 90.56 216 CYS A N 1
ATOM 1644 C CA . CYS A 1 216 ? -10.609 1.44 -10.133 1 90.56 216 CYS A CA 1
ATOM 1645 C C . CYS A 1 216 ? -11.68 1.945 -11.094 1 90.56 216 CYS A C 1
ATOM 1647 O O . CYS A 1 216 ? -11.742 1.518 -12.242 1 90.56 216 CYS A O 1
ATOM 1649 N N . GLU A 1 217 ? -12.617 2.809 -10.594 1 83.44 217 GLU A N 1
ATOM 1650 C CA . GLU A 1 217 ? -13.766 3.262 -11.367 1 83.44 217 GLU A CA 1
ATOM 1651 C C . GLU A 1 217 ? -13.328 4.113 -12.555 1 83.44 217 GLU A C 1
ATOM 1653 O O . GLU A 1 217 ? -13.953 4.066 -13.617 1 83.44 217 GLU A O 1
ATOM 1658 N N . ASN A 1 218 ? -12.484 5.262 -12.344 1 66.12 218 ASN A N 1
ATOM 1659 C CA . ASN A 1 218 ? -12.18 6.246 -13.383 1 66.12 218 ASN A CA 1
ATOM 1660 C C . ASN A 1 218 ? -11.023 5.789 -14.266 1 66.12 218 ASN A C 1
ATOM 1662 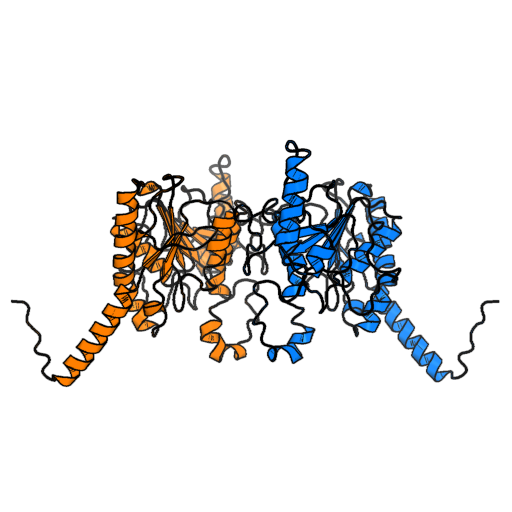O O . ASN A 1 218 ? -10.375 6.609 -14.914 1 66.12 218 ASN A O 1
ATOM 1666 N N . VAL A 1 219 ? -10.711 4.77 -14.203 1 52.75 219 VAL A N 1
ATOM 1667 C CA . VAL A 1 219 ? -9.656 4.41 -15.148 1 52.75 219 VAL A CA 1
ATOM 1668 C C . VAL A 1 219 ? -10.148 4.625 -16.578 1 52.75 219 VAL A C 1
ATOM 1670 O O . VAL A 1 219 ? -11.133 4.02 -17 1 52.75 219 VAL A O 1
ATOM 1673 N N . ASP A 1 220 ? -10.227 6.023 -17.016 1 40.72 220 ASP A N 1
ATOM 1674 C CA . ASP A 1 220 ? -10.656 6.535 -18.312 1 40.72 220 ASP A CA 1
ATOM 1675 C C . ASP A 1 220 ? -10.438 5.492 -19.406 1 40.72 220 ASP A C 1
ATOM 1677 O O . ASP A 1 220 ? -9.367 4.875 -19.484 1 40.72 220 ASP A O 1
ATOM 1681 N N . VAL A 1 221 ? -11.453 5.199 -20.094 1 37.78 221 VAL A N 1
ATOM 1682 C CA . VAL A 1 221 ? -11.625 4.348 -21.266 1 37.78 221 VAL A CA 1
ATOM 1683 C C . VAL A 1 221 ? -10.594 4.715 -22.328 1 37.78 221 VAL A C 1
ATOM 1685 O O . VAL A 1 221 ? -10.188 3.869 -23.125 1 37.78 221 VAL A O 1
ATOM 1688 N N . VAL A 1 222 ? -10.367 5.977 -22.625 1 35.66 222 VAL A N 1
ATOM 1689 C CA . VAL A 1 222 ? -9.57 6.438 -23.766 1 35.66 222 VAL A CA 1
ATOM 1690 C C . VAL A 1 222 ? -8.125 5.961 -23.609 1 35.66 222 VAL A C 1
ATOM 1692 O O . VAL A 1 222 ? -7.457 5.656 -24.594 1 35.66 222 VAL A O 1
ATOM 1695 N N . ALA A 1 223 ? -7.508 6.324 -22.531 1 36.5 223 ALA A N 1
ATOM 1696 C CA . ALA A 1 223 ? -6.215 5.68 -22.312 1 36.5 223 ALA A CA 1
ATOM 1697 C C . ALA A 1 223 ? -6.336 4.164 -22.406 1 36.5 223 ALA A C 1
ATOM 1699 O O . ALA A 1 223 ? -5.348 3.445 -22.219 1 36.5 223 ALA A O 1
ATOM 1700 N N . ALA A 1 224 ? -7.504 3.625 -22.562 1 37.25 224 ALA A N 1
ATOM 1701 C CA . ALA A 1 224 ? -7.969 2.252 -22.734 1 37.25 224 ALA A CA 1
ATOM 1702 C C . ALA A 1 224 ? -7.336 1.612 -23.969 1 37.25 224 ALA A C 1
ATOM 1704 O O . ALA A 1 224 ? -7.051 0.413 -23.969 1 37.25 224 ALA A O 1
ATOM 1705 N N . SER A 1 225 ? -7.402 2.357 -25.031 1 37.06 225 SER A N 1
ATOM 1706 C CA . SER A 1 225 ? -6.941 1.614 -26.203 1 37.06 225 SER A CA 1
ATOM 1707 C C . SER A 1 225 ? -5.512 1.113 -26.016 1 37.06 225 SER A C 1
ATOM 1709 O O . SER A 1 225 ? -5.223 -0.06 -26.25 1 37.06 225 SER A O 1
ATOM 1711 N N . LYS A 1 226 ? -4.566 2.137 -26.203 1 39.22 226 LYS A N 1
ATOM 1712 C CA . LYS A 1 226 ? -3.174 1.705 -26.109 1 39.22 226 LYS A CA 1
ATOM 1713 C C . LYS A 1 226 ? -2.873 1.074 -24.766 1 39.22 226 LYS A C 1
ATOM 1715 O O . LYS A 1 226 ? -2.045 0.165 -24.656 1 39.22 226 LYS A O 1
ATOM 1720 N N . LEU A 1 227 ? -3.383 1.682 -23.672 1 39.22 227 LEU A N 1
ATOM 1721 C CA . LEU A 1 227 ? -3.33 1.293 -22.266 1 39.22 227 LEU A CA 1
ATOM 1722 C C . LEU A 1 227 ? -4.09 -0.008 -22.031 1 39.22 227 LEU A C 1
ATOM 1724 O O . LEU A 1 227 ? -4.113 -0.526 -20.922 1 39.22 227 LEU A O 1
ATOM 1728 N N . LEU A 1 228 ? -5.059 -0.296 -22.75 1 40.91 228 LEU A N 1
ATOM 1729 C CA . LEU A 1 228 ? -5.652 -1.624 -22.656 1 40.91 228 LEU A CA 1
ATOM 1730 C C . LEU A 1 228 ? -4.586 -2.684 -22.406 1 40.91 228 LEU A C 1
ATOM 1732 O O . LEU A 1 228 ? -4.789 -3.605 -21.625 1 40.91 228 LEU A O 1
ATOM 1736 N N . HIS A 1 229 ? -3.629 -2.725 -23.391 1 42.59 229 HIS A N 1
ATOM 1737 C CA . HIS A 1 229 ? -2.676 -3.812 -23.203 1 42.59 229 HIS A CA 1
ATOM 1738 C C . HIS A 1 229 ? -1.899 -3.639 -21.906 1 42.59 229 HIS A C 1
ATOM 1740 O O . HIS A 1 229 ? -1.674 -4.609 -21.172 1 42.59 229 HIS A O 1
ATOM 1746 N N . GLU A 1 230 ? -1.191 -2.52 -21.859 1 43.34 230 GLU A N 1
ATOM 1747 C CA . GLU A 1 230 ? -0.311 -2.373 -20.703 1 43.34 230 GLU A CA 1
ATOM 1748 C C . GLU A 1 230 ? -1.112 -2.178 -19.422 1 43.34 230 GLU A C 1
ATOM 1750 O O . GLU A 1 230 ? -0.563 -2.264 -18.328 1 43.34 230 GLU A O 1
ATOM 1755 N N . ALA A 1 231 ? -2.158 -1.257 -19.5 1 44.56 231 ALA A N 1
ATOM 1756 C CA . ALA A 1 231 ? -2.98 -1.053 -18.312 1 44.56 231 ALA A CA 1
ATOM 1757 C C . ALA A 1 231 ? -3.543 -2.377 -17.797 1 44.56 231 ALA A C 1
ATOM 1759 O O . ALA A 1 231 ? -4.605 -2.818 -18.234 1 44.56 231 ALA A O 1
ATOM 1760 N N . TYR A 1 232 ? -2.934 -3.449 -18.031 1 53.38 232 TYR A N 1
ATOM 1761 C CA . TYR A 1 232 ? -3.473 -4.445 -17.109 1 53.38 232 TYR A CA 1
ATOM 1762 C C . TYR A 1 232 ? -4.164 -3.773 -15.938 1 53.38 232 TYR A C 1
ATOM 1764 O O . TYR A 1 232 ? -3.697 -2.748 -15.43 1 53.38 232 TYR A O 1
ATOM 1772 N N . SER A 1 233 ? -5.613 -4.277 -15.664 1 73.69 233 SER A N 1
ATOM 1773 C CA . SER A 1 233 ? -6.855 -3.832 -15.039 1 73.69 233 SER A CA 1
ATOM 1774 C C . SER A 1 233 ? -6.66 -3.551 -13.555 1 73.69 233 SER A C 1
ATOM 1776 O O . SER A 1 233 ? -6.035 -4.34 -12.844 1 73.69 233 SER A O 1
ATOM 1778 N N . CYS A 1 234 ? -6.574 -2.367 -13.289 1 87.25 234 CYS A N 1
ATOM 1779 C CA . CYS A 1 234 ? -6.672 -1.91 -11.906 1 87.25 234 CYS A CA 1
ATOM 1780 C C . CYS A 1 234 ? -7.348 -2.959 -11.031 1 87.25 234 CYS A C 1
ATOM 1782 O O . CYS A 1 234 ? -6.762 -3.428 -10.055 1 87.25 234 CYS A O 1
ATOM 1784 N N . SER A 1 235 ? -8.414 -3.527 -11.5 1 94 235 SER A N 1
ATOM 1785 C CA . SER A 1 235 ? -9.156 -4.512 -10.719 1 94 235 SER A CA 1
ATOM 1786 C C . SER A 1 235 ? -8.477 -5.875 -10.75 1 94 235 SER A C 1
ATOM 1788 O O . SER A 1 235 ? -8.477 -6.598 -9.75 1 94 235 SER A O 1
ATOM 1790 N N . HIS A 1 236 ? -7.848 -6.207 -11.891 1 95 236 HIS A N 1
ATOM 1791 C CA . HIS A 1 236 ? -7.156 -7.477 -12.078 1 95 236 HIS A CA 1
ATOM 1792 C C . HIS A 1 236 ? -5.922 -7.566 -11.188 1 95 236 HIS A C 1
ATOM 1794 O O . HIS A 1 236 ? -5.602 -8.641 -10.664 1 95 236 HIS A O 1
ATOM 1800 N N . ASN A 1 237 ? -5.305 -6.453 -10.938 1 94.56 237 ASN A N 1
ATOM 1801 C CA . ASN A 1 237 ? -4.078 -6.395 -10.148 1 94.56 237 ASN A CA 1
ATOM 1802 C C . ASN A 1 237 ? -4.375 -6.262 -8.656 1 94.56 237 ASN A C 1
ATOM 1804 O O . ASN A 1 237 ? -3.482 -6.422 -7.824 1 94.56 237 ASN A O 1
ATOM 1808 N N . ARG A 1 238 ? -5.648 -5.996 -8.328 1 97 238 ARG A N 1
ATOM 1809 C CA . ARG A 1 238 ? -6 -5.801 -6.926 1 97 238 ARG A CA 1
ATOM 1810 C C . ARG A 1 238 ? -5.754 -7.07 -6.117 1 97 238 ARG A C 1
ATOM 1812 O O . ARG A 1 238 ? -5.379 -7.004 -4.945 1 97 238 ARG A O 1
ATOM 1819 N N . ALA A 1 239 ? -5.93 -8.195 -6.742 1 98.5 239 ALA A N 1
ATOM 1820 C CA . ALA A 1 239 ? -5.66 -9.445 -6.027 1 98.5 239 ALA A CA 1
ATOM 1821 C C . ALA A 1 239 ? -4.215 -9.492 -5.539 1 98.5 239 ALA A C 1
ATOM 1823 O O . ALA A 1 239 ? -3.949 -9.922 -4.414 1 98.5 239 ALA A O 1
ATOM 1824 N N . VAL A 1 240 ? -3.285 -9.062 -6.367 1 98.12 240 VAL A N 1
ATOM 1825 C CA . VAL A 1 240 ? -1.869 -9.039 -6.016 1 98.12 240 VAL A CA 1
ATOM 1826 C C . VAL A 1 240 ? -1.628 -8.023 -4.906 1 98.12 240 VAL A C 1
ATOM 1828 O O . VAL A 1 240 ? -0.939 -8.312 -3.926 1 98.12 240 VAL A O 1
ATOM 1831 N N . MET A 1 241 ? -2.27 -6.887 -5.074 1 97.94 241 MET A N 1
ATOM 1832 C CA . MET A 1 241 ? -2.082 -5.812 -4.102 1 97.94 241 MET A CA 1
ATOM 1833 C C . MET A 1 241 ? -2.639 -6.207 -2.74 1 97.94 241 MET A C 1
ATOM 1835 O O . MET A 1 241 ? -2.021 -5.934 -1.709 1 97.94 241 MET A O 1
ATOM 1839 N N . PHE A 1 242 ? -3.82 -6.84 -2.73 1 98.75 242 PHE A N 1
ATOM 1840 C CA . PHE A 1 242 ? -4.414 -7.301 -1.479 1 98.75 242 PHE A CA 1
ATOM 1841 C C . PHE A 1 242 ? -3.512 -8.32 -0.794 1 98.75 242 PHE A C 1
ATOM 1843 O O . PHE A 1 242 ? -3.219 -8.195 0.396 1 98.75 242 PHE A O 1
ATOM 1850 N N . TYR A 1 243 ? -3.094 -9.273 -1.571 1 98.94 243 TYR A N 1
ATOM 1851 C CA . TYR A 1 243 ? -2.266 -10.328 -1.001 1 98.94 243 TYR A CA 1
ATOM 1852 C C . TYR A 1 243 ? -0.954 -9.766 -0.468 1 98.94 243 TYR A C 1
ATOM 1854 O O . TYR A 1 243 ? -0.525 -10.109 0.635 1 98.94 243 TYR A O 1
ATOM 1862 N N . ALA A 1 244 ? -0.329 -8.906 -1.225 1 98.75 244 ALA A N 1
ATOM 1863 C CA . ALA A 1 244 ? 0.934 -8.305 -0.805 1 98.75 244 ALA A CA 1
ATOM 1864 C C . ALA A 1 244 ? 0.771 -7.551 0.511 1 98.75 244 ALA A C 1
ATOM 1866 O O . ALA A 1 244 ? 1.611 -7.664 1.406 1 98.75 244 ALA A O 1
ATOM 1867 N N . GLU A 1 245 ? -0.278 -6.766 0.6 1 98.62 245 GLU A N 1
ATOM 1868 C CA . GLU A 1 245 ? -0.563 -6.02 1.82 1 98.62 245 GLU A CA 1
ATOM 1869 C C . GLU A 1 245 ? -0.712 -6.953 3.018 1 98.62 245 GLU A C 1
ATOM 1871 O O . GLU A 1 245 ? -0.225 -6.652 4.109 1 98.62 245 GLU A O 1
ATOM 1876 N N . SER A 1 246 ? -1.306 -8.117 2.852 1 98.81 246 SER A N 1
ATOM 1877 C CA . SER A 1 246 ? -1.575 -9.062 3.934 1 98.81 246 SER A CA 1
ATOM 1878 C C . SER A 1 246 ? -0.283 -9.656 4.484 1 98.81 246 SER A C 1
ATOM 1880 O O . SER A 1 246 ? -0.256 -10.164 5.605 1 98.81 246 SER A O 1
ATOM 1882 N N . ILE A 1 247 ? 0.775 -9.633 3.68 1 98.69 247 ILE A N 1
ATOM 1883 C CA . ILE A 1 247 ? 2.045 -10.211 4.113 1 98.69 247 ILE A CA 1
ATOM 1884 C C . ILE A 1 247 ? 2.584 -9.43 5.309 1 98.69 247 ILE A C 1
ATOM 1886 O O . ILE A 1 247 ? 3.072 -10.016 6.273 1 98.69 247 ILE A O 1
ATOM 1890 N N . GLY A 1 248 ? 2.414 -8.117 5.266 1 97.94 248 GLY A N 1
ATOM 1891 C CA . GLY A 1 248 ? 2.912 -7.289 6.348 1 97.94 248 GLY A CA 1
ATOM 1892 C C . GLY A 1 248 ? 1.836 -6.891 7.34 1 97.94 248 GLY A C 1
ATOM 1893 O O . GLY A 1 248 ? 2.137 -6.379 8.422 1 97.94 248 GLY A O 1
ATOM 1894 N N . MET A 1 249 ? 0.612 -7.059 6.957 1 98 249 MET A N 1
ATOM 1895 C CA . MET A 1 249 ? -0.525 -6.727 7.812 1 98 249 MET A CA 1
ATOM 1896 C C . MET A 1 249 ? -1.509 -7.891 7.883 1 98 249 MET A C 1
ATOM 1898 O O . MET A 1 249 ? -2.537 -7.883 7.203 1 98 249 MET A O 1
ATOM 1902 N N . PRO A 1 250 ? -1.294 -8.852 8.742 1 97.75 250 PRO A N 1
ATOM 1903 C CA . PRO A 1 250 ? -2.004 -10.133 8.758 1 97.75 250 PRO A CA 1
ATOM 1904 C C . PRO A 1 250 ? -3.496 -9.977 9.047 1 97.75 250 PRO A C 1
ATOM 1906 O O . PRO A 1 250 ? -4.289 -10.844 8.688 1 97.75 250 PRO A O 1
ATOM 1909 N N . GLU A 1 251 ? -3.92 -8.844 9.656 1 97.38 251 GLU A N 1
ATOM 1910 C CA . GLU A 1 251 ? -5.309 -8.742 10.086 1 97.38 251 GLU A CA 1
ATOM 1911 C C . GLU A 1 251 ? -6.047 -7.645 9.328 1 97.38 251 GLU A C 1
ATOM 1913 O O . GLU A 1 251 ? -7.074 -7.148 9.789 1 97.38 251 GLU A O 1
ATOM 1918 N N . ASN A 1 252 ? -5.551 -7.258 8.18 1 98.12 252 ASN A N 1
ATOM 1919 C CA . ASN A 1 252 ? -6.121 -6.129 7.449 1 98.12 252 ASN A CA 1
ATOM 1920 C C . ASN A 1 252 ? -7.34 -6.547 6.629 1 98.12 252 ASN A C 1
ATOM 1922 O O . ASN A 1 252 ? -8.109 -5.699 6.184 1 98.12 252 ASN A O 1
ATOM 1926 N N . PHE A 1 253 ? -7.555 -7.895 6.375 1 98.56 253 PHE A N 1
ATOM 1927 C CA . PHE A 1 253 ? -8.625 -8.297 5.469 1 98.56 253 PHE A CA 1
ATOM 1928 C C . PHE A 1 253 ? -9.547 -9.305 6.137 1 98.56 253 PHE A C 1
ATOM 1930 O O . PHE A 1 253 ? -9.672 -10.445 5.676 1 98.56 253 PHE A O 1
ATOM 1937 N N . PRO A 1 254 ? -10.242 -8.875 7.168 1 97.56 254 PRO A N 1
ATOM 1938 C CA . PRO A 1 254 ? -11.242 -9.781 7.73 1 97.56 254 PRO A CA 1
ATOM 1939 C C . PRO A 1 254 ? -12.359 -10.117 6.746 1 97.56 254 PRO A C 1
ATOM 1941 O O . PRO A 1 254 ? -12.844 -9.234 6.031 1 97.56 254 PRO A O 1
ATOM 1944 N N . ALA A 1 255 ? -12.703 -11.367 6.676 1 96.88 255 ALA A N 1
ATOM 1945 C CA . ALA A 1 255 ? -13.703 -11.844 5.723 1 96.88 255 ALA A CA 1
ATOM 1946 C C . ALA A 1 255 ? -14.797 -12.633 6.422 1 96.88 255 ALA A C 1
ATOM 1948 O O . ALA A 1 255 ? -14.586 -13.188 7.504 1 96.88 255 ALA A O 1
ATOM 1949 N N . VAL A 1 256 ? -15.938 -12.641 5.816 1 94.62 256 VAL A N 1
ATOM 1950 C CA . VAL A 1 256 ? -17.062 -13.375 6.375 1 94.62 256 VAL A CA 1
ATOM 1951 C C . VAL A 1 256 ? -17.469 -14.5 5.422 1 94.62 256 VAL A C 1
ATOM 1953 O O . VAL A 1 256 ? -17.422 -14.336 4.199 1 94.62 256 VAL A O 1
ATOM 1956 N N . SER A 1 257 ? -17.781 -15.672 6.027 1 94.19 257 SER A N 1
ATOM 1957 C CA . SER A 1 257 ? -18.297 -16.766 5.207 1 94.19 257 SER A CA 1
ATOM 1958 C C . SER A 1 257 ? -19.547 -16.344 4.438 1 94.19 257 SER A C 1
ATOM 1960 O O . SER A 1 257 ? -20.391 -15.609 4.961 1 94.19 257 SER A O 1
ATOM 1962 N N . CYS A 1 258 ? -19.625 -16.781 3.199 1 94.94 258 CYS A N 1
ATOM 1963 C CA . CYS A 1 258 ? -20.719 -16.359 2.318 1 94.94 258 CYS A CA 1
ATOM 1964 C C . CYS A 1 258 ? -21 -17.422 1.262 1 94.94 258 CYS A C 1
ATOM 1966 O O . CYS A 1 258 ? -20.078 -17.984 0.679 1 94.94 258 CYS A O 1
ATOM 1968 N N . SER A 1 259 ? -22.297 -17.672 1.036 1 94.75 259 SER A N 1
ATOM 1969 C CA . SER A 1 259 ? -22.641 -18.656 0.003 1 94.75 259 SER A CA 1
ATOM 1970 C C . SER A 1 259 ? -22.281 -18.141 -1.385 1 94.75 259 SER A C 1
ATOM 1972 O O . SER A 1 259 ? -22.25 -16.922 -1.611 1 94.75 259 SER A O 1
ATOM 1974 N N . LEU A 1 260 ? -22.047 -19.062 -2.213 1 95.44 260 LEU A N 1
ATOM 1975 C CA . LEU A 1 260 ? -21.734 -18.688 -3.588 1 95.44 260 LEU A CA 1
ATOM 1976 C C . LEU A 1 260 ? -22.906 -17.969 -4.227 1 95.44 260 LEU A C 1
ATOM 1978 O O . LEU A 1 260 ? -22.719 -17.047 -5.027 1 95.44 260 LEU A O 1
ATOM 1982 N N . THR A 1 261 ? -24.094 -18.375 -3.904 1 95.12 261 THR A N 1
ATOM 1983 C CA . THR A 1 261 ? -25.297 -17.734 -4.414 1 95.12 261 THR A CA 1
ATOM 1984 C C . THR A 1 261 ? -25.359 -16.266 -3.967 1 95.12 261 THR A C 1
ATOM 1986 O O . THR A 1 261 ? -25.672 -15.383 -4.766 1 95.12 261 THR A O 1
ATOM 1989 N N . ALA A 1 262 ? -25.062 -16.078 -2.693 1 95.38 262 ALA A N 1
ATOM 1990 C CA . ALA A 1 262 ? -25.062 -14.719 -2.168 1 95.38 262 ALA A CA 1
ATOM 1991 C C . ALA A 1 262 ? -24 -13.867 -2.871 1 95.38 262 ALA A C 1
ATOM 1993 O O . ALA A 1 262 ? -24.25 -12.703 -3.182 1 95.38 262 ALA A O 1
ATOM 1994 N N . ILE A 1 263 ? -22.844 -14.414 -3.146 1 96.62 263 ILE A N 1
ATOM 1995 C CA . ILE A 1 263 ? -21.766 -13.727 -3.834 1 96.62 263 ILE A CA 1
ATOM 1996 C C . ILE A 1 263 ? -22.203 -13.359 -5.25 1 96.62 263 ILE A C 1
ATOM 1998 O O . ILE A 1 263 ? -22.062 -12.203 -5.668 1 96.62 263 ILE A O 1
ATOM 2002 N N . LYS A 1 264 ? -22.766 -14.25 -5.922 1 95.5 264 LYS A N 1
ATOM 2003 C CA . LYS A 1 264 ? -23.172 -14.039 -7.309 1 95.5 264 LYS A CA 1
ATOM 2004 C C . LYS A 1 264 ? -24.328 -13.047 -7.402 1 95.5 264 LYS A C 1
ATOM 2006 O O . LYS A 1 264 ? -24.422 -12.297 -8.375 1 95.5 264 LYS A O 1
ATOM 2011 N N . SER A 1 265 ? -25.141 -12.977 -6.402 1 94.5 265 SER A N 1
ATOM 2012 C CA . SER A 1 265 ? -26.297 -12.078 -6.398 1 94.5 265 SER A CA 1
ATOM 2013 C C . SER A 1 265 ? -25.938 -10.719 -5.82 1 94.5 265 SER A C 1
ATOM 2015 O O . SER A 1 265 ? -26.766 -9.797 -5.812 1 94.5 265 SER A O 1
ATOM 2017 N N . ARG A 1 266 ? -24.781 -10.625 -5.312 1 95.19 266 ARG A N 1
ATOM 2018 C CA . ARG A 1 266 ? -24.266 -9.367 -4.77 1 95.19 266 ARG A CA 1
ATOM 2019 C C . ARG A 1 266 ? -25.109 -8.883 -3.6 1 95.19 266 ARG A C 1
ATOM 2021 O O . ARG A 1 266 ? -25.469 -7.707 -3.525 1 95.19 266 ARG A O 1
ATOM 2028 N N . ARG A 1 267 ? -25.469 -9.773 -2.756 1 92.19 267 ARG A N 1
ATOM 2029 C CA . ARG A 1 267 ? -26.297 -9.453 -1.599 1 92.19 267 ARG A CA 1
ATOM 2030 C C . ARG A 1 267 ? -25.516 -9.641 -0.301 1 92.19 267 ARG A C 1
ATOM 2032 O O . ARG A 1 267 ? -25.469 -10.742 0.245 1 92.19 267 ARG A O 1
ATOM 2039 N N . VAL A 1 268 ? -25.031 -8.594 0.183 1 90.88 268 VAL A N 1
ATOM 2040 C CA . VAL A 1 268 ? -24.188 -8.641 1.381 1 90.88 268 VAL A CA 1
ATOM 2041 C C . VAL A 1 268 ? -25.031 -9.094 2.576 1 90.88 268 VAL A C 1
ATOM 2043 O O . VAL A 1 268 ? -24.531 -9.766 3.473 1 90.88 268 VAL A O 1
ATOM 2046 N N . GLU A 1 269 ? -26.312 -8.695 2.615 1 91.44 269 GLU A N 1
ATOM 2047 C CA . GLU A 1 269 ? -27.203 -9.062 3.709 1 91.44 269 GLU A CA 1
ATOM 2048 C C . GLU A 1 269 ? -27.312 -10.578 3.857 1 91.44 269 GLU A C 1
ATOM 2050 O O . GLU A 1 269 ? -27.438 -11.086 4.969 1 91.44 269 GLU A O 1
ATOM 2055 N N . ASP A 1 270 ? -27.234 -11.227 2.727 1 90.69 270 ASP A N 1
ATOM 2056 C CA . ASP A 1 270 ? -27.297 -12.688 2.75 1 90.69 270 ASP A CA 1
ATOM 2057 C C . ASP A 1 270 ? -26.016 -13.281 3.354 1 90.69 270 ASP A C 1
ATOM 2059 O O . ASP A 1 270 ? -26.062 -14.305 4.039 1 90.69 270 ASP A O 1
ATOM 2063 N N . CYS A 1 271 ? -24.859 -12.688 3.145 1 89 271 CYS A N 1
ATOM 2064 C CA . CYS A 1 271 ? -23.609 -13.125 3.736 1 89 271 CYS A CA 1
ATOM 2065 C C . CYS A 1 271 ? -23.609 -12.93 5.246 1 89 271 CYS A C 1
ATOM 2067 O O . CYS A 1 271 ? -23.156 -13.797 5.992 1 89 271 CYS A O 1
ATOM 2069 N N . LEU A 1 272 ? -24.203 -11.773 5.641 1 86.56 272 LEU A N 1
ATOM 2070 C CA . LEU A 1 272 ? -24.25 -11.43 7.059 1 86.56 272 LEU A CA 1
ATOM 2071 C C . LEU A 1 272 ? -25.219 -12.328 7.809 1 86.56 272 LEU A C 1
ATOM 2073 O O . LEU A 1 272 ? -25 -12.648 8.977 1 86.56 272 LEU A O 1
ATOM 2077 N N . ARG A 1 273 ? -26.281 -12.727 7.242 1 81.62 273 ARG A N 1
ATOM 2078 C CA . ARG A 1 273 ? -27.25 -13.617 7.859 1 81.62 273 ARG A CA 1
ATOM 2079 C C . ARG A 1 273 ? -26.656 -15.008 8.086 1 81.62 273 ARG A C 1
ATOM 2081 O O . ARG A 1 273 ? -26.922 -15.648 9.102 1 81.62 273 ARG A O 1
ATOM 2088 N N . GLU A 1 274 ? -25.922 -15.414 7.188 1 72.56 274 GLU A N 1
ATOM 2089 C CA . GLU A 1 274 ? -25.281 -16.719 7.309 1 72.56 274 GLU A CA 1
ATOM 2090 C C . GLU A 1 274 ? -24.281 -16.734 8.469 1 72.56 274 GLU A C 1
ATOM 2092 O O . GLU A 1 274 ? -24.141 -17.75 9.156 1 72.56 274 GLU A O 1
ATOM 2097 N N . LYS A 1 275 ? -23.609 -15.633 8.648 1 66 275 LYS A N 1
ATOM 2098 C CA . LYS A 1 275 ? -22.703 -15.453 9.773 1 66 275 LYS A CA 1
ATOM 2099 C C . LYS A 1 275 ? -23.438 -15.609 11.109 1 66 275 LYS A C 1
ATOM 2101 O O . LYS A 1 275 ? -22.938 -16.266 12.023 1 66 275 LYS A O 1
ATOM 2106 N N . SER A 1 276 ? -24.5 -14.891 11.211 1 62.34 276 SER A N 1
ATOM 2107 C CA . SER A 1 276 ? -25.297 -14.898 12.438 1 62.34 276 SER A CA 1
ATOM 2108 C C . SER A 1 276 ? -25.781 -16.312 12.766 1 62.34 276 SER A C 1
ATOM 2110 O O . SER A 1 276 ? -25.797 -16.703 13.93 1 62.34 276 SER A O 1
ATOM 2112 N N . LYS A 1 277 ? -26.109 -17.078 11.781 1 58.12 277 LYS A N 1
ATOM 2113 C CA . LYS A 1 277 ? -26.578 -18.438 12.016 1 58.12 277 LYS A CA 1
ATOM 2114 C C . LYS A 1 277 ? -25.453 -19.328 12.531 1 58.12 277 LYS A C 1
ATOM 2116 O O . LYS A 1 277 ? -25.672 -20.156 13.422 1 58.12 277 LYS A O 1
ATOM 2121 N N . THR A 1 278 ? -24.312 -19.016 11.961 1 57 278 THR A N 1
ATOM 2122 C CA . THR A 1 278 ? -23.172 -19.812 12.383 1 57 278 THR A CA 1
ATOM 2123 C C . THR A 1 278 ? -22.75 -19.422 13.805 1 57 278 THR A C 1
ATOM 2125 O O . THR A 1 278 ? -22.266 -20.266 14.562 1 57 278 THR A O 1
ATOM 2128 N N . ASN A 1 279 ? -22.906 -18.109 14.219 1 55.91 279 ASN A N 1
ATOM 2129 C CA . ASN A 1 279 ? -22.562 -17.641 15.555 1 55.91 279 ASN A CA 1
ATOM 2130 C C . ASN A 1 279 ? -23.5 -18.203 16.609 1 55.91 279 ASN A C 1
ATOM 2132 O O . ASN A 1 279 ? -23.109 -18.422 17.75 1 55.91 279 ASN A O 1
ATOM 2136 N N . THR A 1 280 ? -24.797 -18.281 16.438 1 48.81 280 THR A N 1
ATOM 2137 C CA . THR A 1 280 ? -25.75 -18.812 17.406 1 48.81 280 THR A CA 1
ATOM 2138 C C . THR A 1 280 ? -25.453 -20.281 17.719 1 48.81 280 THR A C 1
ATOM 2140 O O . THR A 1 280 ? -25.656 -20.734 18.844 1 48.81 280 THR A O 1
ATOM 2143 N N . GLU A 1 281 ? -25.391 -21.047 16.688 1 49.53 281 GLU A N 1
ATOM 2144 C CA . GLU A 1 281 ? -25.281 -22.453 17.062 1 49.53 281 GLU A CA 1
ATOM 2145 C C . GLU A 1 281 ? -23.984 -22.719 17.828 1 49.53 281 GLU A C 1
ATOM 2147 O O . GLU A 1 281 ? -23.969 -23.562 18.719 1 49.53 281 GLU A O 1
ATOM 2152 N N . ASN A 1 282 ? -22.797 -22.422 17.5 1 41.09 282 ASN A N 1
ATOM 2153 C CA . ASN A 1 282 ? -21.562 -22.641 18.234 1 41.09 282 ASN A CA 1
ATOM 2154 C C . ASN A 1 282 ? -20.828 -21.328 18.516 1 41.09 282 ASN A C 1
ATOM 2156 O O . ASN A 1 282 ? -19.938 -20.938 17.75 1 41.09 282 ASN A O 1
ATOM 2160 N N . ALA A 1 283 ? -21.359 -20.5 19.344 1 45.31 283 ALA A N 1
ATOM 2161 C CA . ALA A 1 283 ? -20.906 -19.188 19.812 1 45.31 283 ALA A CA 1
ATOM 2162 C C . ALA A 1 283 ? -19.406 -19.172 20.047 1 45.31 283 ALA A C 1
ATOM 2164 O O . ALA A 1 283 ? -18.781 -18.109 20.062 1 45.31 283 ALA A O 1
ATOM 2165 N N . ASN A 1 284 ? -18.922 -20.109 20.641 1 45.97 284 ASN A N 1
ATOM 2166 C CA . ASN A 1 284 ? -17.594 -20.094 21.266 1 45.97 284 ASN A CA 1
ATOM 2167 C C . ASN A 1 284 ? -16.516 -19.672 20.266 1 45.97 284 ASN A C 1
ATOM 2169 O O . ASN A 1 284 ? -15.562 -19 20.641 1 45.97 284 ASN A O 1
ATOM 2173 N N . ASP A 1 285 ? -16.172 -20.5 19.047 1 49.34 285 ASP A N 1
ATOM 2174 C CA . ASP A 1 285 ? -14.867 -20.484 18.391 1 49.34 285 ASP A CA 1
ATOM 2175 C C . ASP A 1 285 ? -14.906 -19.656 17.109 1 49.34 285 ASP A C 1
ATOM 2177 O O . ASP A 1 285 ? -14.336 -20.047 16.094 1 49.34 285 ASP A O 1
ATOM 2181 N N . TYR A 1 286 ? -15.727 -18.688 17.016 1 56.12 286 TYR A N 1
ATOM 2182 C CA . TYR A 1 286 ? -15.742 -18.047 15.711 1 56.12 286 TYR A CA 1
ATOM 2183 C C . TYR A 1 286 ? -14.469 -17.234 15.492 1 56.12 286 TYR A C 1
ATOM 2185 O O . TYR A 1 286 ? -14.266 -16.203 16.141 1 56.12 286 TYR A O 1
ATOM 2193 N N . GLN A 1 287 ? -13.484 -17.906 14.898 1 71.25 287 GLN A N 1
ATOM 2194 C CA . GLN A 1 287 ? -12.227 -17.266 14.555 1 71.25 287 GLN A CA 1
ATOM 2195 C C . GLN A 1 287 ? -12.352 -16.469 13.25 1 71.25 287 GLN A C 1
ATOM 2197 O O . GLN A 1 287 ? -12.828 -17 12.242 1 71.25 287 GLN A O 1
ATOM 2202 N N . THR A 1 288 ? -12.297 -15.109 13.273 1 88.19 288 THR A N 1
ATOM 2203 C CA . THR A 1 288 ? -12.234 -14.258 12.094 1 88.19 288 THR A CA 1
ATOM 2204 C C . THR A 1 288 ? -11.219 -14.789 11.094 1 88.19 288 THR A C 1
ATOM 2206 O O . THR A 1 288 ? -10.102 -15.156 11.469 1 88.19 288 THR A O 1
ATOM 2209 N N . VAL A 1 289 ? -11.734 -15.109 9.922 1 95.5 289 VAL A N 1
ATOM 2210 C CA . VAL A 1 289 ? -10.836 -15.516 8.852 1 95.5 289 VAL A CA 1
ATOM 2211 C C . VAL A 1 289 ? -10.273 -14.281 8.148 1 95.5 289 VAL A C 1
ATOM 2213 O O . VAL A 1 289 ? -11.016 -13.367 7.793 1 95.5 289 VAL A O 1
ATOM 2216 N N . PHE A 1 290 ? -8.992 -14.203 8.07 1 98.31 290 PHE A N 1
ATOM 2217 C CA . PHE A 1 290 ? -8.312 -13.117 7.371 1 98.31 290 PHE A CA 1
ATOM 2218 C C . PHE A 1 290 ? -7.781 -13.586 6.023 1 98.31 290 PHE A C 1
ATOM 2220 O O . PHE A 1 290 ? -7.051 -14.578 5.953 1 98.31 290 PHE A O 1
ATOM 2227 N N . MET A 1 291 ? -8.172 -12.898 4.957 1 98.75 291 MET A N 1
ATOM 2228 C CA . MET A 1 291 ? -7.656 -13.211 3.625 1 98.75 291 MET A CA 1
ATOM 2229 C C . MET A 1 291 ? -6.172 -12.875 3.521 1 98.75 291 MET A C 1
ATOM 2231 O O . MET A 1 291 ? -5.719 -11.867 4.059 1 98.75 291 MET A O 1
ATOM 2235 N N . GLY A 1 292 ? -5.398 -13.719 2.805 1 98.81 292 GLY A N 1
ATOM 2236 C CA . GLY A 1 292 ? -4.027 -13.344 2.486 1 98.81 292 GLY A CA 1
ATOM 2237 C C . GLY A 1 292 ? -3.01 -14.352 2.99 1 98.81 292 GLY A C 1
ATOM 2238 O O . GLY A 1 292 ? -3.316 -15.539 3.135 1 98.81 292 GLY A O 1
ATOM 2239 N N . GLU A 1 293 ? -1.788 -13.898 3.174 1 98.81 293 GLU A N 1
ATOM 2240 C CA . GLU A 1 293 ? -0.619 -14.719 3.473 1 98.81 293 GLU A CA 1
ATOM 2241 C C . GLU A 1 293 ? -0.837 -15.555 4.73 1 98.81 293 GLU A C 1
ATOM 2243 O O . GLU A 1 293 ? -0.395 -16.703 4.805 1 98.81 293 GLU A O 1
ATOM 2248 N N . HIS A 1 294 ? -1.605 -14.969 5.652 1 98.5 294 HIS A N 1
ATOM 2249 C CA . HIS A 1 294 ? -1.693 -15.602 6.965 1 98.5 294 HIS A CA 1
ATOM 2250 C C . HIS A 1 294 ? -3.062 -16.234 7.18 1 98.5 294 HIS A C 1
ATOM 2252 O O . HIS A 1 294 ? -3.488 -16.438 8.32 1 98.5 294 HIS A O 1
ATOM 2258 N N . VAL A 1 295 ? -3.727 -16.516 6.141 1 98.5 295 VAL A N 1
ATOM 2259 C CA . VAL A 1 295 ? -5.047 -17.141 6.223 1 98.5 295 VAL A CA 1
ATOM 2260 C C . VAL A 1 295 ? -4.961 -18.438 7.02 1 98.5 295 VAL A C 1
ATOM 2262 O O . VAL A 1 295 ? -4 -19.203 6.875 1 98.5 295 VAL A O 1
ATOM 2265 N N . ASN A 1 296 ? -5.945 -18.625 7.867 1 96.62 296 ASN A N 1
ATOM 2266 C CA . ASN A 1 296 ? -6.055 -19.891 8.586 1 96.62 296 ASN A CA 1
ATOM 2267 C C . ASN A 1 296 ? -6.273 -21.062 7.629 1 96.62 296 ASN A C 1
ATOM 2269 O O . ASN A 1 296 ? -7.207 -21.047 6.828 1 96.62 296 ASN A O 1
ATOM 2273 N N . ARG A 1 297 ? -5.52 -22.125 7.77 1 96.19 297 ARG A N 1
ATOM 2274 C CA . ARG A 1 297 ? -5.52 -23.234 6.82 1 96.19 297 ARG A CA 1
ATOM 2275 C C . ARG A 1 297 ? -6.75 -24.109 7.008 1 96.19 297 ARG A C 1
ATOM 2277 O O . ARG A 1 297 ? -6.996 -25.031 6.215 1 96.19 297 ARG A O 1
ATOM 2284 N N . SER A 1 298 ? -7.551 -23.781 7.926 1 95.5 298 SER A N 1
ATOM 2285 C CA . SER A 1 298 ? -8.797 -24.516 8.109 1 95.5 298 SER A CA 1
ATOM 2286 C C . SER A 1 298 ? -9.945 -23.859 7.344 1 95.5 298 SER A C 1
ATOM 2288 O O . SER A 1 298 ? -11.047 -24.422 7.27 1 95.5 298 SER A O 1
ATOM 2290 N N . ALA A 1 299 ? -9.625 -22.688 6.836 1 96.3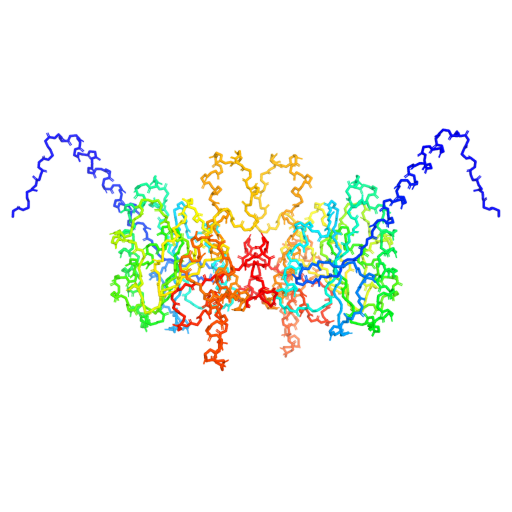8 299 ALA A N 1
ATOM 2291 C CA . ALA A 1 299 ? -10.656 -22 6.074 1 96.38 299 ALA A CA 1
ATOM 2292 C C . ALA A 1 299 ? -11.055 -22.781 4.832 1 96.38 299 ALA A C 1
ATOM 2294 O O . ALA A 1 299 ? -10.195 -23.297 4.109 1 96.38 299 ALA A O 1
ATOM 2295 N N . THR A 1 300 ? -12.391 -22.938 4.59 1 96.75 300 THR A N 1
ATOM 2296 C CA . THR A 1 300 ? -12.898 -23.625 3.414 1 96.75 300 THR A CA 1
ATOM 2297 C C . THR A 1 300 ? -14.102 -22.891 2.828 1 96.75 300 THR A C 1
ATOM 2299 O O . THR A 1 300 ? -14.758 -22.109 3.523 1 96.75 300 THR A O 1
ATOM 2302 N N . LEU A 1 301 ? -14.273 -23.109 1.588 1 96.62 301 LEU A N 1
ATOM 2303 C CA . LEU A 1 301 ? -15.445 -22.625 0.862 1 96.62 301 LEU A CA 1
ATOM 2304 C C . LEU A 1 301 ? -15.273 -21.156 0.479 1 96.62 301 LEU A C 1
ATOM 2306 O O . LEU A 1 301 ? -14.297 -20.797 -0.175 1 96.62 301 LEU A O 1
ATOM 2310 N N . TYR A 1 302 ? -16.344 -20.375 0.788 1 97.5 302 TYR A N 1
ATOM 2311 C CA . TYR A 1 302 ? -16.359 -19.062 0.139 1 97.5 302 TYR A CA 1
ATOM 2312 C C . TYR A 1 302 ? -16.484 -17.953 1.168 1 97.5 302 TYR A C 1
ATOM 2314 O O . TYR A 1 302 ? -17.219 -18.078 2.152 1 97.5 302 TYR A O 1
ATOM 2322 N N . TYR A 1 303 ? -15.742 -16.875 0.911 1 97.06 303 TYR A N 1
ATOM 2323 C CA . TYR A 1 303 ? -15.727 -15.742 1.832 1 97.06 303 TYR A CA 1
ATOM 2324 C C . TYR A 1 303 ? -15.914 -14.422 1.085 1 97.06 303 TYR A C 1
ATOM 2326 O O . TYR A 1 303 ? -15.461 -14.281 -0.053 1 97.06 303 TYR A O 1
ATOM 2334 N N . TYR A 1 304 ? -16.594 -13.492 1.781 1 97.12 304 TYR A N 1
ATOM 2335 C CA . TYR A 1 304 ? -16.812 -12.133 1.297 1 97.12 304 TYR A CA 1
ATOM 2336 C C . TYR A 1 304 ? -16.109 -11.117 2.197 1 97.12 304 TYR A C 1
ATOM 2338 O O . TYR A 1 304 ? -16.016 -11.32 3.41 1 97.12 304 TYR A O 1
ATOM 2346 N N . LEU A 1 305 ? -15.586 -10.078 1.596 1 97.75 305 LEU A N 1
ATOM 2347 C CA . LEU A 1 305 ? -15.047 -8.945 2.346 1 97.75 305 LEU A CA 1
ATOM 2348 C C . LEU A 1 305 ? -15.117 -7.664 1.521 1 97.75 305 LEU A C 1
ATOM 2350 O O . LEU A 1 305 ? -15.375 -7.707 0.317 1 97.75 305 LEU A O 1
ATOM 2354 N N . GLU A 1 306 ? -14.938 -6.551 2.191 1 97.31 306 GLU A N 1
ATOM 2355 C CA . GLU A 1 306 ? -14.867 -5.246 1.539 1 97.31 306 GLU A CA 1
ATOM 2356 C C . GLU A 1 306 ? -13.484 -4.625 1.685 1 97.31 306 GLU A C 1
ATOM 2358 O O . GLU A 1 306 ? -12.75 -4.938 2.629 1 97.31 306 GLU A O 1
ATOM 2363 N N . THR A 1 307 ? -13.117 -3.84 0.722 1 98.12 307 THR A N 1
ATOM 2364 C CA . THR A 1 307 ? -11.812 -3.188 0.733 1 98.12 307 THR A CA 1
ATOM 2365 C C . THR A 1 307 ? -11.953 -1.687 0.503 1 98.12 307 THR A C 1
ATOM 2367 O O . THR A 1 307 ? -12.977 -1.227 -0.014 1 98.12 307 THR A O 1
ATOM 2370 N N . ASN A 1 308 ? -10.922 -0.912 0.922 1 96.31 308 ASN A N 1
ATOM 2371 C CA . ASN A 1 308 ? -10.82 0.501 0.571 1 96.31 308 ASN A CA 1
ATOM 2372 C C . ASN A 1 308 ? -10.445 0.688 -0.897 1 96.31 308 ASN A C 1
ATOM 2374 O O . ASN A 1 308 ? -10.023 -0.261 -1.561 1 96.31 308 ASN A O 1
ATOM 2378 N N . GLY A 1 309 ? -10.656 1.912 -1.318 1 93.06 309 GLY A N 1
ATOM 2379 C CA . GLY A 1 309 ? -10.328 2.229 -2.699 1 93.06 309 GLY A CA 1
ATOM 2380 C C . GLY A 1 309 ? -8.883 2.646 -2.891 1 93.06 309 GLY A C 1
ATOM 2381 O O . GLY A 1 309 ? -8.398 2.725 -4.023 1 93.06 309 GLY A O 1
ATOM 2382 N N . ALA A 1 310 ? -8.188 2.938 -1.792 1 91.44 310 ALA A N 1
ATOM 2383 C CA . ALA A 1 310 ? -6.777 3.305 -1.777 1 91.44 310 ALA A CA 1
ATOM 2384 C C . ALA A 1 310 ? -6.031 2.576 -0.664 1 91.44 310 ALA A C 1
ATOM 2386 O O . ALA A 1 310 ? -6.637 2.168 0.332 1 91.44 310 ALA A O 1
ATOM 2387 N N . PRO A 1 311 ? -4.656 2.359 -0.829 1 93.62 311 PRO A N 1
ATOM 2388 C CA . PRO A 1 311 ? -3.898 1.646 0.203 1 93.62 311 PRO A CA 1
ATOM 2389 C C . PRO A 1 311 ? -3.861 2.396 1.532 1 93.62 311 PRO A C 1
ATOM 2391 O O . PRO A 1 311 ? -3.908 3.629 1.55 1 93.62 311 PRO A O 1
ATOM 2394 N N . PRO A 1 312 ? -3.717 1.718 2.641 1 97.06 312 PRO A N 1
ATOM 2395 C CA . PRO A 1 312 ? -3.955 0.273 2.68 1 97.06 312 PRO A CA 1
ATOM 2396 C C . PRO A 1 312 ? -5.387 -0.099 2.305 1 97.06 312 PRO A C 1
ATOM 2398 O O . PRO A 1 312 ? -6.328 0.617 2.656 1 97.06 312 PRO A O 1
ATOM 2401 N N . TYR A 1 313 ? -5.5 -1.159 1.543 1 98.06 313 TYR A N 1
ATOM 2402 C CA . TYR A 1 313 ? -6.789 -1.558 0.993 1 98.06 313 TYR A CA 1
ATOM 2403 C C . TYR A 1 313 ? -7.637 -2.266 2.045 1 98.06 313 TYR A C 1
ATOM 2405 O O . TYR A 1 313 ? -8.867 -2.195 2.01 1 98.06 313 TYR A O 1
ATOM 2413 N N . GLY A 1 314 ? -6.984 -3.008 2.887 1 98.44 314 GLY A N 1
ATOM 2414 C CA . GLY A 1 314 ? -7.703 -3.709 3.938 1 98.44 314 GLY A CA 1
ATOM 2415 C C . GLY A 1 314 ? -8.344 -2.773 4.945 1 98.44 314 GLY A C 1
ATOM 2416 O O . GLY A 1 314 ? -7.762 -1.752 5.312 1 98.44 314 GLY A O 1
ATOM 2417 N N . GLN A 1 315 ? -9.484 -3.129 5.395 1 97.62 315 GLN A N 1
ATOM 2418 C CA . GLN A 1 315 ? -10.211 -2.27 6.32 1 97.62 315 GLN A CA 1
ATOM 2419 C C . GLN A 1 315 ? -9.875 -2.607 7.77 1 97.62 315 GLN A C 1
ATOM 2421 O O . GLN A 1 315 ? -10.219 -1.852 8.68 1 97.62 315 GLN A O 1
ATOM 2426 N N . GLY A 1 316 ? -9.227 -3.74 7.941 1 96.88 316 GLY A N 1
ATOM 2427 C CA . GLY A 1 316 ? -8.797 -4.133 9.273 1 96.88 316 GLY A CA 1
ATOM 2428 C C . GLY A 1 316 ? -9.883 -4 10.32 1 96.88 316 GLY A C 1
ATOM 2429 O O . GLY A 1 316 ? -10.992 -4.512 10.141 1 96.88 316 GLY A O 1
ATOM 2430 N N . ARG A 1 317 ? -9.617 -3.285 11.336 1 94.88 317 ARG A N 1
ATOM 2431 C CA . ARG A 1 317 ? -10.523 -3.125 12.477 1 94.88 317 ARG A CA 1
ATOM 2432 C C . ARG A 1 317 ? -11.734 -2.273 12.094 1 94.88 317 ARG A C 1
ATOM 2434 O O . ARG A 1 317 ? -12.734 -2.258 12.812 1 94.88 317 ARG A O 1
ATOM 2441 N N . ASN A 1 318 ? -11.586 -1.606 11.016 1 93.06 318 ASN A N 1
ATOM 2442 C CA . ASN A 1 318 ? -12.695 -0.776 10.555 1 93.06 318 ASN A CA 1
ATOM 2443 C C . ASN A 1 318 ? -13.742 -1.6 9.812 1 93.06 318 ASN A C 1
ATOM 2445 O O . ASN A 1 318 ? -14.797 -1.083 9.438 1 93.06 318 ASN A O 1
ATOM 2449 N N . SER A 1 319 ? -13.422 -2.865 9.555 1 91.81 319 SER A N 1
ATOM 2450 C CA . SER A 1 319 ? -14.336 -3.734 8.828 1 91.81 319 SER A CA 1
ATOM 2451 C C . SER A 1 319 ? -15.578 -4.043 9.648 1 91.81 319 SER A C 1
ATOM 2453 O O . SER A 1 319 ? -15.516 -4.125 10.875 1 91.81 319 SER A O 1
ATOM 2455 N N . HIS A 1 320 ? -16.672 -4.215 8.961 1 82.62 320 HIS A N 1
ATOM 2456 C CA . HIS A 1 320 ? -17.922 -4.598 9.594 1 82.62 320 HIS A CA 1
ATOM 2457 C C . HIS A 1 320 ? -17.969 -6.102 9.859 1 82.62 320 HIS A C 1
ATOM 2459 O O . HIS A 1 320 ? -18.969 -6.613 10.367 1 82.62 320 HIS A O 1
ATOM 2465 N N . PHE A 1 321 ? -16.906 -6.719 9.531 1 78.31 321 PHE A N 1
ATOM 2466 C CA . PHE A 1 321 ? -16.938 -8.172 9.594 1 78.31 321 PHE A CA 1
ATOM 2467 C C . PHE A 1 321 ? -15.961 -8.688 10.648 1 78.31 321 PHE A C 1
ATOM 2469 O O . PHE A 1 321 ? -14.938 -8.047 10.922 1 78.31 321 PHE A O 1
ATOM 2476 N N . MET B 1 1 ? -5.297 56.312 16.156 1 30.48 1 MET B N 1
ATOM 2477 C CA . MET B 1 1 ? -6.031 56.812 15 1 30.48 1 MET B CA 1
ATOM 2478 C C . MET B 1 1 ? -5.719 55.969 13.758 1 30.48 1 MET B C 1
ATOM 2480 O O . MET B 1 1 ? -4.605 56.031 13.234 1 30.48 1 MET B O 1
ATOM 2484 N N . ALA B 1 2 ? -6.25 54.812 13.805 1 36.66 2 ALA B N 1
ATOM 2485 C CA . ALA B 1 2 ? -6 53.875 12.719 1 36.66 2 ALA B CA 1
ATOM 2486 C C . ALA B 1 2 ? -6.355 54.5 11.367 1 36.66 2 ALA B C 1
ATOM 2488 O O . ALA B 1 2 ? -7.484 54.938 11.156 1 36.66 2 ALA B O 1
ATOM 2489 N N . LYS B 1 3 ? -5.324 55.062 10.695 1 40.81 3 LYS B N 1
ATOM 2490 C CA . LYS B 1 3 ? -5.441 55.719 9.391 1 40.81 3 LYS B CA 1
ATOM 2491 C C . LYS B 1 3 ? -6.281 54.875 8.43 1 40.81 3 LYS B C 1
ATOM 2493 O O . LYS B 1 3 ? -5.934 53.719 8.133 1 40.81 3 LYS B O 1
ATOM 2498 N N . THR B 1 4 ? -7.629 55.062 8.492 1 40.53 4 THR B N 1
ATOM 2499 C CA . THR B 1 4 ? -8.523 54.594 7.434 1 40.53 4 THR B CA 1
ATOM 2500 C C . THR B 1 4 ? -7.949 54.906 6.059 1 40.53 4 THR B C 1
ATOM 2502 O O . THR B 1 4 ? -7.902 56.094 5.66 1 40.53 4 THR B O 1
ATOM 2505 N N . SER B 1 5 ? -6.883 54.375 5.664 1 40.47 5 SER B N 1
ATOM 2506 C CA . SER B 1 5 ? -6.48 54.562 4.277 1 40.47 5 SER B CA 1
ATOM 2507 C C . SER B 1 5 ? -7.691 54.656 3.355 1 40.47 5 SER B C 1
ATOM 2509 O O . SER B 1 5 ? -8.477 53.719 3.264 1 40.47 5 SER B O 1
ATOM 2511 N N . LEU B 1 6 ? -8.258 55.812 3.156 1 45.28 6 LEU B N 1
ATOM 2512 C CA . LEU B 1 6 ? -9.242 56.281 2.174 1 45.28 6 LEU B CA 1
ATOM 2513 C C . LEU B 1 6 ? -8.961 55.656 0.807 1 45.28 6 LEU B C 1
ATOM 2515 O O . LEU B 1 6 ? -7.898 55.875 0.224 1 45.28 6 LEU B O 1
ATOM 2519 N N . CYS B 1 7 ? -9.492 54.531 0.641 1 50.66 7 CYS B N 1
ATOM 2520 C CA . CYS B 1 7 ? -9.5 54.031 -0.733 1 50.66 7 CYS B CA 1
ATOM 2521 C C . CYS B 1 7 ? -9.984 55.125 -1.692 1 50.66 7 CYS B C 1
ATOM 2523 O O . CYS B 1 7 ? -11.133 55.562 -1.6 1 50.66 7 CYS B O 1
ATOM 2525 N N . LEU B 1 8 ? -9.156 55.969 -2.23 1 57 8 LEU B N 1
ATOM 2526 C CA . LEU B 1 8 ? -9.398 57.062 -3.145 1 57 8 LEU B CA 1
ATOM 2527 C C . LEU B 1 8 ? -10.297 56.656 -4.301 1 57 8 LEU B C 1
ATOM 2529 O O . LEU B 1 8 ? -11.008 57.469 -4.879 1 57 8 LEU B O 1
ATOM 2533 N N . VAL B 1 9 ? -10.07 55.344 -4.695 1 59.38 9 VAL B N 1
ATOM 2534 C CA . VAL B 1 9 ? -10.961 54.938 -5.781 1 59.38 9 VAL B CA 1
ATOM 2535 C C . VAL B 1 9 ? -12.008 53.969 -5.258 1 59.38 9 VAL B C 1
ATOM 2537 O O . VAL B 1 9 ? -11.695 52.781 -5.023 1 59.38 9 VAL B O 1
ATOM 2540 N N . PRO B 1 10 ? -13.078 54.438 -4.957 1 59.34 10 PRO B N 1
ATOM 2541 C CA . PRO B 1 10 ? -14.133 53.656 -4.324 1 59.34 10 PRO B CA 1
ATOM 2542 C C . PRO B 1 10 ? -14.359 52.312 -5.012 1 59.34 10 PRO B C 1
ATOM 2544 O O . PRO B 1 10 ? -14.594 51.281 -4.34 1 59.34 10 PRO B O 1
ATOM 2547 N N . ILE B 1 11 ? -14.203 52.344 -6.309 1 61.5 11 ILE B N 1
ATOM 2548 C CA . ILE B 1 11 ? -14.484 51.094 -7.047 1 61.5 11 ILE B CA 1
ATOM 2549 C C . ILE B 1 11 ? -13.422 50.062 -6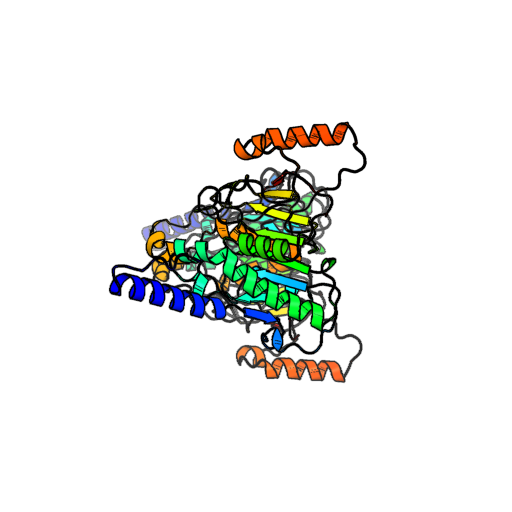.727 1 61.5 11 ILE B C 1
ATOM 2551 O O . ILE B 1 11 ? -13.75 48.875 -6.543 1 61.5 11 ILE B O 1
ATOM 2555 N N . LEU B 1 12 ? -12.219 50.438 -6.719 1 60.44 12 LEU B N 1
ATOM 2556 C CA . LEU B 1 12 ? -11.141 49.5 -6.395 1 60.44 12 LEU B CA 1
ATOM 2557 C C . LEU B 1 12 ? -11.258 49.031 -4.953 1 60.44 12 LEU B C 1
ATOM 2559 O O . LEU B 1 12 ? -10.992 47.844 -4.664 1 60.44 12 LEU B O 1
ATOM 2563 N N . CYS B 1 13 ? -11.766 49.844 -4.168 1 58.94 13 CYS B N 1
ATOM 2564 C CA . CYS B 1 13 ? -11.961 49.469 -2.771 1 58.94 13 CYS B CA 1
ATOM 2565 C C . CYS B 1 13 ? -13.125 48.5 -2.631 1 58.94 13 CYS B C 1
ATOM 2567 O O . CYS B 1 13 ? -13.086 47.594 -1.808 1 58.94 13 CYS B O 1
ATOM 2569 N N . GLN B 1 14 ? -14.086 48.781 -3.404 1 57.28 14 GLN B N 1
ATOM 2570 C CA . GLN B 1 14 ? -15.227 47.875 -3.393 1 57.28 14 GLN B CA 1
ATOM 2571 C C . GLN B 1 14 ? -14.828 46.5 -3.898 1 57.28 14 GLN B C 1
ATOM 2573 O O . GLN B 1 14 ? -15.25 45.469 -3.338 1 57.28 14 GLN B O 1
ATOM 2578 N N . PHE B 1 15 ? -14.047 46.531 -4.926 1 59.41 15 PHE B N 1
ATOM 2579 C CA . PHE B 1 15 ? -13.609 45.281 -5.48 1 59.41 15 PHE B CA 1
ATOM 2580 C C . PHE B 1 15 ? -12.68 44.531 -4.508 1 59.41 15 PHE B C 1
ATOM 2582 O O . PHE B 1 15 ? -12.789 43.344 -4.328 1 59.41 15 PHE B O 1
ATOM 2589 N N . LEU B 1 16 ? -11.797 45.281 -3.883 1 61.41 16 LEU B N 1
ATOM 2590 C CA . LEU B 1 16 ? -10.906 44.688 -2.887 1 61.41 16 LEU B CA 1
ATOM 2591 C C . LEU B 1 16 ? -11.695 44.219 -1.665 1 61.41 16 LEU B C 1
ATOM 2593 O O . LEU B 1 16 ? -11.375 43.188 -1.069 1 61.41 16 LEU B O 1
ATOM 2597 N N . GLY B 1 17 ? -12.648 45.031 -1.32 1 62 17 GLY B N 1
ATOM 2598 C CA . GLY B 1 17 ? -13.523 44.625 -0.22 1 62 17 GLY B CA 1
ATOM 2599 C C . GLY B 1 17 ? -14.344 43.406 -0.512 1 62 17 GLY B C 1
ATOM 2600 O O . GLY B 1 17 ? -14.469 42.5 0.341 1 62 17 GLY B O 1
ATOM 2601 N N . LEU B 1 18 ? -14.859 43.312 -1.688 1 66.25 18 LEU B N 1
ATOM 2602 C CA . LEU B 1 18 ? -15.648 42.156 -2.092 1 66.25 18 LEU B CA 1
ATOM 2603 C C . LEU B 1 18 ? -14.781 40.906 -2.176 1 66.25 18 LEU B C 1
ATOM 2605 O O . LEU B 1 18 ? -15.203 39.844 -1.76 1 66.25 18 LEU B O 1
ATOM 2609 N N . HIS B 1 19 ? -13.641 41.094 -2.697 1 70 19 HIS B N 1
ATOM 2610 C CA . HIS B 1 19 ? -12.703 40 -2.766 1 70 19 HIS B CA 1
ATOM 2611 C C . HIS B 1 19 ? -12.32 39.5 -1.371 1 70 19 HIS B C 1
ATOM 2613 O O . HIS B 1 19 ? -12.266 38.312 -1.122 1 70 19 HIS B O 1
ATOM 2619 N N . ALA B 1 20 ? -12.148 40.469 -0.527 1 74.25 20 ALA B N 1
ATOM 2620 C CA . ALA B 1 20 ? -11.812 40.125 0.853 1 74.25 20 ALA B CA 1
ATOM 2621 C C . ALA B 1 20 ? -12.984 39.438 1.543 1 74.25 20 ALA B C 1
ATOM 2623 O O . ALA B 1 20 ? -12.789 38.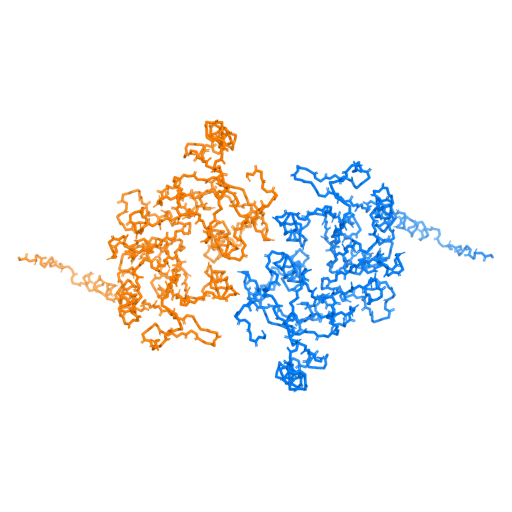469 2.281 1 74.25 20 ALA B O 1
ATOM 2624 N N . ALA B 1 21 ? -14.125 39.938 1.328 1 74.75 21 ALA B N 1
ATOM 2625 C CA . ALA B 1 21 ? -15.32 39.344 1.92 1 74.75 21 ALA B CA 1
ATOM 2626 C C . ALA B 1 21 ? -15.539 37.938 1.392 1 74.75 21 ALA B C 1
ATOM 2628 O O . ALA B 1 21 ? -15.938 37.031 2.141 1 74.75 21 ALA B O 1
ATOM 2629 N N . LEU B 1 22 ? -15.258 37.781 0.213 1 78.5 22 LEU B N 1
ATOM 2630 C CA . LEU B 1 22 ? -15.398 36.469 -0.388 1 78.5 22 LEU B CA 1
ATOM 2631 C C . LEU B 1 22 ? -14.383 35.469 0.197 1 78.5 22 LEU B C 1
ATOM 2633 O O . LEU B 1 22 ? -14.727 34.344 0.525 1 78.5 22 LEU B O 1
ATOM 2637 N N . LEU B 1 23 ? -13.258 35.938 0.382 1 83.12 23 LEU B N 1
ATOM 2638 C CA . LEU B 1 23 ? -12.219 35.094 0.968 1 83.12 23 LEU B CA 1
ATOM 2639 C C . LEU B 1 23 ? -12.562 34.719 2.41 1 83.12 23 LEU B C 1
ATOM 2641 O O . LEU B 1 23 ? -12.375 33.594 2.832 1 83.12 23 LEU B O 1
ATOM 2645 N N . ASP B 1 24 ? -13.117 35.719 3.088 1 86.5 24 ASP B N 1
ATOM 2646 C CA . ASP B 1 24 ? -13.508 35.469 4.473 1 86.5 24 ASP B CA 1
ATOM 2647 C C . ASP B 1 24 ? -14.617 34.406 4.559 1 86.5 24 ASP B C 1
ATOM 2649 O O . ASP B 1 24 ? -14.625 33.594 5.469 1 86.5 24 ASP B O 1
ATOM 2653 N N . SER B 1 25 ? -15.5 34.531 3.674 1 88.25 25 SER B N 1
ATOM 2654 C CA . SER B 1 25 ? -16.594 33.562 3.645 1 88.25 25 SER B CA 1
ATOM 2655 C C . SER B 1 25 ? -16.078 32.156 3.371 1 88.25 25 SER B C 1
ATOM 2657 O O . SER B 1 25 ? -16.547 31.203 3.971 1 88.25 25 SER B O 1
ATOM 2659 N N . LEU B 1 26 ? -15.141 32.094 2.531 1 92.38 26 LEU B N 1
ATOM 2660 C CA . LEU B 1 26 ? -14.562 30.781 2.209 1 92.38 26 LEU B CA 1
ATOM 2661 C C . LEU B 1 26 ? -13.742 30.25 3.379 1 92.38 26 LEU B C 1
ATOM 2663 O O . LEU B 1 26 ? -13.797 29.047 3.684 1 92.38 26 LEU B O 1
ATOM 2667 N N . LEU B 1 27 ? -13.07 31.109 3.988 1 93.06 27 LEU B N 1
ATOM 2668 C CA . LEU B 1 27 ? -12.258 30.75 5.145 1 93.06 27 LEU B CA 1
ATOM 2669 C C . LEU B 1 27 ? -13.125 30.172 6.258 1 93.06 27 LEU B C 1
ATOM 2671 O O . LEU B 1 27 ? -12.75 29.188 6.895 1 93.06 27 LEU B O 1
ATOM 2675 N N . ASN B 1 28 ? -14.273 30.719 6.441 1 92.88 28 ASN B N 1
ATOM 2676 C CA . ASN B 1 28 ? -15.156 30.328 7.539 1 92.88 28 ASN B CA 1
ATOM 2677 C C . ASN B 1 28 ? -15.82 28.984 7.273 1 92.88 28 ASN B C 1
ATOM 2679 O O . ASN B 1 28 ? -16.453 28.406 8.164 1 92.88 28 ASN B O 1
ATOM 2683 N N . GLN B 1 29 ? -15.578 28.469 6.121 1 94.75 29 GLN B N 1
ATOM 2684 C CA . GLN B 1 29 ? -16.109 27.141 5.789 1 94.75 29 GLN B CA 1
ATOM 2685 C C . GLN B 1 29 ? -15.148 26.047 6.203 1 94.75 29 GLN B C 1
ATOM 2687 O O . GLN B 1 29 ? -15.484 24.859 6.137 1 94.75 29 GLN B O 1
ATOM 2692 N N . SER B 1 30 ? -13.961 26.438 6.586 1 97.06 30 SER B N 1
ATOM 2693 C CA . SER B 1 30 ? -13.031 25.438 7.102 1 97.06 30 SER B CA 1
ATOM 2694 C C . SER B 1 30 ? -13.586 24.75 8.336 1 97.06 30 SER B C 1
ATOM 2696 O O . SER B 1 30 ? -14.172 25.391 9.211 1 97.06 30 SER B O 1
ATOM 2698 N N . THR B 1 31 ? -13.484 23.438 8.383 1 97.94 31 THR B N 1
ATOM 2699 C CA . THR B 1 31 ? -14.062 22.656 9.469 1 97.94 31 THR B CA 1
ATOM 2700 C C . THR B 1 31 ? -13.25 21.391 9.711 1 97.94 31 THR B C 1
ATOM 2702 O O . THR B 1 31 ? -12.227 21.156 9.062 1 97.94 31 THR B O 1
ATOM 2705 N N . ILE B 1 32 ? -13.609 20.656 10.773 1 98.56 32 ILE B N 1
ATOM 2706 C CA . ILE B 1 32 ? -12.992 19.391 11.117 1 98.56 32 ILE B CA 1
ATOM 2707 C C . ILE B 1 32 ? -14.07 18.312 11.266 1 98.56 32 ILE B C 1
ATOM 2709 O O . ILE B 1 32 ? -15.125 18.578 11.852 1 98.56 32 ILE B O 1
ATOM 2713 N N . TYR B 1 33 ? -13.812 17.188 10.641 1 98 33 TYR B N 1
ATOM 2714 C CA . TYR B 1 33 ? -14.711 16.047 10.773 1 98 33 TYR B CA 1
ATOM 2715 C C . TYR B 1 33 ? -14.094 14.977 11.664 1 98 33 TYR B C 1
ATOM 2717 O O . TYR B 1 33 ? -12.875 14.773 11.656 1 98 33 TYR B O 1
ATOM 2725 N N . TYR B 1 34 ? -14.969 14.312 12.445 1 97.19 34 TYR B N 1
ATOM 2726 C CA . TYR B 1 34 ? -14.641 13.125 13.234 1 97.19 34 TYR B CA 1
ATOM 2727 C C . TYR B 1 34 ? -14.969 11.852 12.461 1 97.19 34 TYR B C 1
ATOM 2729 O O . TYR B 1 34 ? -16.109 11.656 12.039 1 97.19 34 TYR B O 1
ATOM 2737 N N . LEU B 1 35 ? -13.883 11.016 12.281 1 94.69 35 LEU B N 1
ATOM 2738 C CA . LEU B 1 35 ? -14.102 9.805 11.5 1 94.69 35 LEU B CA 1
ATOM 2739 C C . LEU B 1 35 ? -14.82 8.742 12.328 1 94.69 35 LEU B C 1
ATOM 2741 O O . LEU B 1 35 ? -14.398 8.422 13.438 1 94.69 35 LEU B O 1
ATOM 2745 N N . LYS B 1 36 ? -15.898 8.242 11.781 1 88.75 36 LYS B N 1
ATOM 2746 C CA . LYS B 1 36 ? -16.641 7.125 12.359 1 88.75 36 LYS B CA 1
ATOM 2747 C C . LYS B 1 36 ? -16.891 6.035 11.32 1 88.75 36 LYS B C 1
ATOM 2749 O O . LYS B 1 36 ? -16.906 6.309 10.117 1 88.75 36 LYS B O 1
ATOM 2754 N N . PRO B 1 37 ? -17 4.762 11.742 1 80.06 37 PRO B N 1
ATOM 2755 C CA . PRO B 1 37 ? -17.25 3.664 10.797 1 80.06 37 PRO B CA 1
ATOM 2756 C C . PRO B 1 37 ? -18.469 3.9 9.922 1 80.06 37 PRO B C 1
ATOM 2758 O O . PRO B 1 37 ? -18.469 3.529 8.742 1 80.06 37 PRO B O 1
ATOM 2761 N N . SER B 1 38 ? -19.453 4.461 10.43 1 79.12 38 SER B N 1
ATOM 2762 C CA . SER B 1 38 ? -20.703 4.664 9.688 1 79.12 38 SER B CA 1
ATOM 2763 C C . SER B 1 38 ? -20.609 5.898 8.797 1 79.12 38 SER B C 1
ATOM 2765 O O . SER B 1 38 ? -20.766 5.805 7.578 1 79.12 38 SER B O 1
ATOM 2767 N N . ALA B 1 39 ? -20.453 7.047 9.414 1 84.88 39 ALA B N 1
ATOM 2768 C CA . ALA B 1 39 ? -20.344 8.312 8.703 1 84.88 39 ALA B CA 1
ATOM 2769 C C . ALA B 1 39 ? -19.547 9.336 9.516 1 84.88 39 ALA B C 1
ATOM 2771 O O . ALA B 1 39 ? -19.703 9.422 10.734 1 84.88 39 ALA B O 1
ATOM 2772 N N . ASP B 1 40 ? -18.812 10.109 8.695 1 90.5 40 ASP B N 1
ATOM 2773 C CA . ASP B 1 40 ? -18.094 11.188 9.367 1 90.5 40 ASP B CA 1
ATOM 2774 C C . ASP B 1 40 ? -19.062 12.195 9.977 1 90.5 40 ASP B C 1
ATOM 2776 O O . ASP B 1 40 ? -20.109 12.492 9.406 1 90.5 40 ASP B O 1
ATOM 2780 N N . VAL B 1 41 ? -18.641 12.703 11.125 1 94.31 41 VAL B N 1
ATOM 2781 C CA . VAL B 1 41 ? -19.469 13.648 11.859 1 94.31 41 VAL B CA 1
ATOM 2782 C C . VAL B 1 41 ? -18.703 14.945 12.086 1 94.31 41 VAL B C 1
ATOM 2784 O O . VAL B 1 41 ? -17.5 14.93 12.32 1 94.31 41 VAL B O 1
ATOM 2787 N N . SER B 1 42 ? -19.469 16 11.961 1 95.62 42 SER B N 1
ATOM 2788 C CA . SER B 1 42 ? -18.828 17.266 12.305 1 95.62 42 SER B CA 1
ATOM 2789 C C . SER B 1 42 ? -18.281 17.25 13.727 1 95.62 42 SER B C 1
ATOM 2791 O O . SER B 1 42 ? -18.922 16.734 14.641 1 95.62 42 SER B O 1
ATOM 2793 N N . LEU B 1 43 ? -17.141 17.875 13.906 1 96.88 43 LEU B N 1
ATOM 2794 C CA . LEU B 1 43 ? -16.406 17.781 15.172 1 96.88 43 LEU B CA 1
ATOM 2795 C C . LEU B 1 43 ? -17.266 18.297 16.328 1 96.88 43 LEU B C 1
ATOM 2797 O O . LEU B 1 43 ? -17.266 17.719 17.422 1 96.88 43 LEU B O 1
ATOM 2801 N N . GLU B 1 44 ? -18.109 19.328 16.094 1 94.62 44 GLU B N 1
ATOM 2802 C CA . GLU B 1 44 ? -18.922 19.969 17.125 1 94.62 44 GLU B CA 1
ATOM 2803 C C . GLU B 1 44 ? -20.047 19.062 17.578 1 94.62 44 GLU B C 1
ATOM 2805 O O . GLU B 1 44 ? -20.625 19.266 18.656 1 94.62 44 GLU B O 1
ATOM 2810 N N . ASN B 1 45 ? -20.312 18.031 16.781 1 94.56 45 ASN B N 1
ATOM 2811 C CA . ASN B 1 45 ? -21.453 17.172 17.078 1 94.56 45 ASN B CA 1
ATOM 2812 C C . ASN B 1 45 ? -21.016 15.883 17.781 1 94.56 45 ASN B C 1
ATOM 2814 O O . ASN B 1 45 ? -21.828 15.008 18.062 1 94.56 45 ASN B O 1
ATOM 2818 N N . VAL B 1 46 ? -19.75 15.781 18.062 1 95.25 46 VAL B N 1
ATOM 2819 C CA . VAL B 1 46 ? -19.25 14.609 18.766 1 95.25 46 VAL B CA 1
ATOM 2820 C C . VAL B 1 46 ? -19.484 14.766 20.266 1 95.25 46 VAL B C 1
ATOM 2822 O O . VAL B 1 46 ? -18.891 15.633 20.906 1 95.25 46 VAL B O 1
ATOM 2825 N N . GLU B 1 47 ? -20.297 13.938 20.875 1 91.62 47 GLU B N 1
ATOM 2826 C CA . GLU B 1 47 ? -20.719 14.102 22.266 1 91.62 47 GLU B CA 1
ATOM 2827 C C . GLU B 1 47 ? -19.875 13.242 23.203 1 91.62 47 GLU B C 1
ATOM 2829 O O . GLU B 1 47 ? -19.516 13.68 24.297 1 91.62 47 GLU B O 1
ATOM 2834 N N . GLN B 1 48 ? -19.609 12.016 22.797 1 91.62 48 GLN B N 1
ATOM 2835 C CA . GLN B 1 48 ? -18.875 11.094 23.656 1 91.62 48 GLN B CA 1
ATOM 2836 C C . GLN B 1 48 ? -17.734 10.422 22.922 1 91.62 48 GLN B C 1
ATOM 2838 O O . GLN B 1 48 ? -17.828 10.156 21.719 1 91.62 48 GLN B O 1
ATOM 2843 N N . LEU B 1 49 ? -16.688 10.258 23.703 1 93.44 49 LEU B N 1
ATOM 2844 C CA . LEU B 1 49 ? -15.516 9.555 23.172 1 93.44 49 LEU B CA 1
ATOM 2845 C C . LEU B 1 49 ? -15.289 8.242 23.922 1 93.44 49 LEU B C 1
ATOM 2847 O O . LEU B 1 49 ? -15.531 8.164 25.125 1 93.44 49 LEU B O 1
ATOM 2851 N N . SER B 1 50 ? -14.836 7.262 23.141 1 89.19 50 SER B N 1
ATOM 2852 C CA . SER B 1 50 ? -14.516 5.984 23.766 1 89.19 50 SER B CA 1
ATOM 2853 C C . SER B 1 50 ? -13.203 6.07 24.547 1 89.19 50 SER B C 1
ATOM 2855 O O . SER B 1 50 ? -13 5.32 25.5 1 89.19 50 SER B O 1
ATOM 2857 N N . SER B 1 51 ? -12.297 6.93 24.141 1 91.25 51 SER B N 1
ATOM 2858 C CA . SER B 1 51 ? -11.016 7.168 24.781 1 91.25 51 SER B CA 1
ATOM 2859 C C . SER B 1 51 ? -10.586 8.625 24.656 1 91.25 51 SER B C 1
ATOM 2861 O O . SER B 1 51 ? -10.992 9.312 23.719 1 91.25 51 SER B O 1
ATOM 2863 N N . VAL B 1 52 ? -9.836 9.047 25.594 1 92.19 52 VAL B N 1
ATOM 2864 C CA . VAL B 1 52 ? -9.367 10.43 25.562 1 92.19 52 VAL B CA 1
ATOM 2865 C C . VAL B 1 52 ? -7.84 10.461 25.562 1 92.19 52 VAL B C 1
ATOM 2867 O O . VAL B 1 52 ? -7.23 11.477 25.922 1 92.19 52 VAL B O 1
ATOM 2870 N N . GLU B 1 53 ? -7.27 9.414 25.125 1 91 53 GLU B N 1
ATOM 2871 C CA . GLU B 1 53 ? -5.824 9.258 25.234 1 91 53 GLU B CA 1
ATOM 2872 C C . GLU B 1 53 ? -5.105 9.977 24.094 1 91 53 GLU B C 1
ATOM 2874 O O . GLU B 1 53 ? -4.035 10.555 24.281 1 91 53 GLU B O 1
ATOM 2879 N N . SER B 1 54 ? -5.648 9.867 22.969 1 94.88 54 SER B N 1
ATOM 2880 C CA . SER B 1 54 ? -4.922 10.438 21.828 1 94.88 54 SER B CA 1
ATOM 2881 C C . SER B 1 54 ? -5.879 10.906 20.75 1 94.88 54 SER B C 1
ATOM 2883 O O . SER B 1 54 ? -7.004 10.414 20.641 1 94.88 54 SER B O 1
ATOM 2885 N N . VAL B 1 55 ? -5.445 11.922 19.984 1 97.94 55 VAL B N 1
ATOM 2886 C CA . VAL B 1 55 ? -6.164 12.484 18.844 1 97.94 55 VAL B CA 1
ATOM 2887 C C . VAL B 1 55 ? -5.215 12.625 17.656 1 97.94 55 VAL B C 1
ATOM 2889 O O . VAL B 1 55 ? -4.066 13.031 17.828 1 97.94 55 VAL B O 1
ATOM 2892 N N . LYS B 1 56 ? -5.68 12.141 16.516 1 98.56 56 LYS B N 1
ATOM 2893 C CA . LYS B 1 56 ? -4.992 12.391 15.258 1 98.56 56 LYS B CA 1
ATOM 2894 C C . LYS B 1 56 ? -5.781 13.367 14.391 1 98.56 56 LYS B C 1
ATOM 2896 O O . LYS B 1 56 ? -6.969 13.156 14.133 1 98.56 56 LYS B O 1
ATOM 2901 N N . LEU B 1 57 ? -5.164 14.469 13.992 1 98.94 57 LEU B N 1
ATOM 2902 C CA . LEU B 1 57 ? -5.797 15.398 13.062 1 98.94 57 LEU B CA 1
ATOM 2903 C C . LEU B 1 57 ? -5.043 15.438 11.734 1 98.94 57 LEU B C 1
ATOM 2905 O O . LEU B 1 57 ? -3.867 15.805 11.695 1 98.94 57 LEU B O 1
ATOM 2909 N N . ILE B 1 58 ? -5.727 15.062 10.664 1 98.88 58 ILE B N 1
ATOM 2910 C CA . ILE B 1 58 ? -5.16 15.07 9.32 1 98.88 58 ILE B CA 1
ATOM 2911 C C . ILE B 1 58 ? -5.539 16.359 8.602 1 98.88 58 ILE B C 1
ATOM 2913 O O . ILE B 1 58 ? -6.707 16.75 8.594 1 98.88 58 ILE B O 1
ATOM 2917 N N . VAL B 1 59 ? -4.535 17.016 7.984 1 98.88 59 VAL B N 1
ATOM 2918 C CA . VAL B 1 59 ? -4.762 18.25 7.254 1 98.88 59 VAL B CA 1
ATOM 2919 C C . VAL B 1 59 ? -4.281 18.094 5.812 1 98.88 59 VAL B C 1
ATOM 2921 O O . VAL B 1 59 ? -3.082 17.953 5.562 1 98.88 59 VAL B O 1
ATOM 2924 N N . HIS B 1 60 ? -5.238 18.203 4.852 1 97.62 60 HIS B N 1
ATOM 2925 C CA . HIS B 1 60 ? -4.906 18.031 3.441 1 97.62 60 HIS B CA 1
ATOM 2926 C C . HIS B 1 60 ? -4.219 19.266 2.883 1 97.62 60 HIS B C 1
ATOM 2928 O O . HIS B 1 60 ? -4.168 20.312 3.545 1 97.62 60 HIS B O 1
ATOM 2934 N N . GLY B 1 61 ? -3.678 19.141 1.636 1 96.94 61 GLY B N 1
ATOM 2935 C CA . GLY B 1 61 ? -2.943 20.219 0.998 1 96.94 61 GLY B CA 1
ATOM 2936 C C . GLY B 1 61 ? -3.746 20.938 -0.073 1 96.94 61 GLY B C 1
ATOM 2937 O O . GLY B 1 61 ? -4.977 20.906 -0.054 1 96.94 61 GLY B O 1
ATOM 2938 N N . TYR B 1 62 ? -3.037 21.578 -0.963 1 94.56 62 TYR B N 1
ATOM 2939 C CA . TYR B 1 62 ? -3.604 22.344 -2.07 1 94.56 62 TYR B CA 1
ATOM 2940 C C . TYR B 1 62 ? -4.469 21.469 -2.957 1 94.56 62 TYR B C 1
ATOM 2942 O O . TYR B 1 62 ? -4.133 20.312 -3.207 1 94.56 62 TYR B O 1
ATOM 2950 N N . LEU B 1 63 ? -5.621 22.016 -3.338 1 90.81 63 LEU B N 1
ATOM 2951 C CA . LEU B 1 63 ? -6.59 21.344 -4.203 1 90.81 63 LEU B CA 1
ATOM 2952 C C . LEU B 1 63 ? -7.188 20.125 -3.52 1 90.81 63 LEU B C 1
ATOM 2954 O O . LEU B 1 63 ? -7.742 19.25 -4.184 1 90.81 63 LEU B O 1
ATOM 2958 N N . GLY B 1 64 ? -7.066 20.078 -2.26 1 91.94 64 GLY B N 1
ATOM 2959 C CA . GLY B 1 64 ? -7.543 18.938 -1.506 1 91.94 64 GLY B CA 1
ATOM 2960 C C . GLY B 1 64 ? -8.922 19.141 -0.912 1 91.94 64 GLY B C 1
ATOM 2961 O O . GLY B 1 64 ? -9.586 20.141 -1.202 1 91.94 64 GLY B O 1
ATOM 2962 N N . SER B 1 65 ? -9.312 18.172 -0.187 1 92.12 65 SER B N 1
ATOM 2963 C CA . SER B 1 65 ? -10.516 18.078 0.635 1 92.12 65 SER B CA 1
ATOM 2964 C C . SER B 1 65 ? -10.398 16.969 1.671 1 92.12 65 SER B C 1
ATOM 2966 O O . SER B 1 65 ? -9.391 16.25 1.713 1 92.12 65 SER B O 1
ATOM 2968 N N . CYS B 1 66 ? -11.453 16.844 2.461 1 90.56 66 CYS B N 1
ATOM 2969 C CA . CYS B 1 66 ? -11.414 15.836 3.51 1 90.56 66 CYS B CA 1
ATOM 2970 C C . CYS B 1 66 ? -11.555 14.438 2.924 1 90.56 66 CYS B C 1
ATOM 2972 O O . CYS B 1 66 ? -11.297 13.445 3.607 1 90.56 66 CYS B O 1
ATOM 2974 N N . THR B 1 67 ? -11.875 14.336 1.609 1 88.25 67 THR B N 1
ATOM 2975 C CA . THR B 1 67 ? -12.008 13.031 0.964 1 88.25 67 THR B CA 1
ATOM 2976 C C . THR B 1 67 ? -11.094 12.93 -0.249 1 88.25 67 THR B C 1
ATOM 2978 O O . THR B 1 67 ? -11.297 12.078 -1.116 1 88.25 67 THR B O 1
ATOM 2981 N N . HIS B 1 68 ? -10.258 13.875 -0.302 1 88.44 68 HIS B N 1
ATOM 2982 C CA . HIS B 1 68 ? -9.344 13.859 -1.438 1 88.44 68 HIS B CA 1
ATOM 2983 C C . HIS B 1 68 ? -8.422 12.648 -1.385 1 88.44 68 HIS B C 1
ATOM 2985 O O . HIS B 1 68 ? -7.996 12.234 -0.305 1 88.44 68 HIS B O 1
ATOM 2991 N N . GLY B 1 69 ? -7.961 12.164 -2.508 1 88.5 69 GLY B N 1
ATOM 2992 C CA . GLY B 1 69 ? -7.133 10.977 -2.637 1 88.5 69 GLY B CA 1
ATOM 2993 C C . GLY B 1 69 ? -5.77 11.125 -1.986 1 88.5 69 GLY B C 1
ATOM 2994 O O . GLY B 1 69 ? -5.184 10.141 -1.535 1 88.5 69 GLY B O 1
ATOM 2995 N N . SER B 1 70 ? -5.328 12.305 -1.829 1 90.06 70 SER B N 1
ATOM 2996 C CA . SER B 1 70 ? -3.98 12.547 -1.318 1 90.06 70 SER B CA 1
ATOM 2997 C C . SER B 1 70 ? -3.891 12.234 0.17 1 90.06 70 SER B C 1
ATOM 2999 O O . SER B 1 70 ? -2.801 11.984 0.692 1 90.06 70 SER B O 1
ATOM 3001 N N . ILE B 1 71 ? -5.008 12.188 0.92 1 95.06 71 ILE B N 1
ATOM 3002 C CA . ILE B 1 71 ? -4.918 11.93 2.354 1 95.06 71 ILE B CA 1
ATOM 3003 C C . ILE B 1 71 ? -5.664 10.648 2.701 1 95.06 71 ILE B C 1
ATOM 3005 O O . ILE B 1 71 ? -5.633 10.195 3.848 1 95.06 71 ILE B O 1
ATOM 3009 N N . MET B 1 72 ? -6.293 10.023 1.693 1 94.44 72 MET B N 1
ATOM 3010 C CA . MET B 1 72 ? -7.086 8.82 1.921 1 94.44 72 MET B CA 1
ATOM 3011 C C . MET B 1 72 ? -6.227 7.707 2.518 1 94.44 72 MET B C 1
ATOM 3013 O O . MET B 1 72 ? -6.684 6.965 3.391 1 94.44 72 MET B O 1
ATOM 3017 N N . PRO B 1 73 ? -4.965 7.602 2.062 1 96.88 73 PRO B N 1
ATOM 3018 C CA . PRO B 1 73 ? -4.133 6.559 2.664 1 96.88 73 PRO B CA 1
ATOM 3019 C C . PRO B 1 73 ? -3.988 6.715 4.176 1 96.88 73 PRO B C 1
ATOM 3021 O O . PRO B 1 73 ? -3.947 5.719 4.902 1 96.88 73 PRO B O 1
ATOM 3024 N N . LEU B 1 74 ? -3.934 7.93 4.668 1 98.38 74 LEU B N 1
ATOM 3025 C CA . LEU B 1 74 ? -3.824 8.156 6.105 1 98.38 74 LEU B CA 1
ATOM 3026 C C . LEU B 1 74 ? -5.105 7.746 6.82 1 98.38 74 LEU B C 1
ATOM 3028 O O . LEU B 1 74 ? -5.062 7.031 7.824 1 98.38 74 LEU B O 1
ATOM 3032 N N . ARG B 1 75 ? -6.227 8.203 6.266 1 97.19 75 ARG B N 1
ATOM 3033 C CA . ARG B 1 75 ? -7.52 7.852 6.84 1 97.19 75 ARG B CA 1
ATOM 3034 C C . ARG B 1 75 ? -7.688 6.34 6.934 1 97.19 75 ARG B C 1
ATOM 3036 O O . ARG B 1 75 ? -8.039 5.812 7.992 1 97.19 75 ARG B O 1
ATOM 3043 N N . ASN B 1 76 ? -7.367 5.715 5.805 1 97.19 76 ASN B N 1
ATOM 3044 C CA . ASN B 1 76 ? -7.516 4.266 5.719 1 97.19 76 ASN B CA 1
ATOM 3045 C C . ASN B 1 76 ? -6.598 3.549 6.707 1 97.19 76 ASN B C 1
ATOM 3047 O O . ASN B 1 76 ? -7.016 2.602 7.375 1 97.19 76 ASN B O 1
ATOM 3051 N N . ALA B 1 77 ? -5.391 3.988 6.797 1 98.5 77 ALA B N 1
ATOM 3052 C CA . ALA B 1 77 ? -4.402 3.32 7.641 1 98.5 77 ALA B CA 1
ATOM 3053 C C . ALA B 1 77 ? -4.781 3.426 9.117 1 98.5 77 ALA B C 1
ATOM 3055 O O . ALA B 1 77 ? -4.781 2.426 9.836 1 98.5 77 ALA B O 1
ATOM 3056 N N . TYR B 1 78 ? -5.121 4.625 9.562 1 98.12 78 TYR B N 1
ATOM 3057 C CA . TYR B 1 78 ? -5.469 4.812 10.969 1 98.12 78 TYR B CA 1
ATOM 3058 C C . TYR B 1 78 ? -6.703 3.998 11.336 1 98.12 78 TYR B C 1
ATOM 3060 O O . TYR B 1 78 ? -6.727 3.326 12.367 1 98.12 78 TYR B O 1
ATOM 3068 N N . THR B 1 79 ? -7.727 4.039 10.484 1 95.94 79 THR B N 1
ATOM 3069 C CA . THR B 1 79 ? -8.961 3.336 10.812 1 95.94 79 THR B CA 1
ATOM 3070 C C . THR B 1 79 ? -8.758 1.825 10.75 1 95.94 79 THR B C 1
ATOM 3072 O O . THR B 1 79 ? -9.258 1.09 11.602 1 95.94 79 THR B O 1
ATOM 3075 N N . ALA B 1 80 ? -7.992 1.361 9.773 1 96.88 80 ALA B N 1
ATOM 3076 C CA . ALA B 1 80 ? -7.746 -0.071 9.633 1 96.88 80 ALA B CA 1
ATOM 3077 C C . ALA B 1 80 ? -6.992 -0.621 10.836 1 96.88 80 ALA B C 1
ATOM 3079 O O . ALA B 1 80 ? -7.191 -1.773 11.227 1 96.88 80 ALA B O 1
ATOM 3080 N N . GLN B 1 81 ? -6.109 0.187 11.367 1 97.31 81 GLN B N 1
ATOM 3081 C CA . GLN B 1 81 ? -5.301 -0.262 12.5 1 97.31 81 GLN B CA 1
ATOM 3082 C C . GLN B 1 81 ? -5.992 0.034 13.828 1 97.31 81 GLN B C 1
ATOM 3084 O O . GLN B 1 81 ? -5.438 -0.234 14.891 1 97.31 81 GLN B O 1
ATOM 3089 N N . GLY B 1 82 ? -7.141 0.683 13.852 1 94.88 82 GLY B N 1
ATOM 3090 C CA . GLY B 1 82 ? -7.984 0.801 15.031 1 94.88 82 GLY B CA 1
ATOM 3091 C C . GLY B 1 82 ? -7.66 2.02 15.875 1 94.88 82 GLY B C 1
ATOM 3092 O O . GLY B 1 82 ? -7.922 2.031 17.078 1 94.88 82 GLY B O 1
ATOM 3093 N N . TYR B 1 83 ? -7.012 2.982 15.289 1 95.62 83 TYR B N 1
ATOM 3094 C CA . TYR B 1 83 ? -6.789 4.223 16.031 1 95.62 83 TYR B CA 1
ATOM 3095 C C . TYR B 1 83 ? -8.102 4.938 16.297 1 95.62 83 TYR B C 1
ATOM 3097 O O . TYR B 1 83 ? -8.984 4.988 15.438 1 95.62 83 TYR B O 1
ATOM 3105 N N . GLU B 1 84 ? -8.156 5.477 17.484 1 93.75 84 GLU B N 1
ATOM 3106 C CA . GLU B 1 84 ? -9.352 6.211 17.875 1 93.75 84 GLU B CA 1
ATOM 3107 C C . GLU B 1 84 ? -9.164 7.715 17.703 1 93.75 84 GLU B C 1
ATOM 3109 O O . GLU B 1 84 ? -8.031 8.195 17.609 1 93.75 84 GLU B O 1
ATOM 3114 N N . ASN B 1 85 ? -10.266 8.438 17.656 1 96.62 85 ASN B N 1
ATOM 3115 C CA . ASN B 1 85 ? -10.281 9.898 17.594 1 96.62 85 ASN B CA 1
ATOM 3116 C C . ASN B 1 85 ? -9.453 10.414 16.406 1 96.62 85 ASN B C 1
ATOM 3118 O O . ASN B 1 85 ? -8.57 11.258 16.594 1 96.62 85 ASN B O 1
ATOM 3122 N N . VAL B 1 86 ? -9.727 9.828 15.273 1 97.81 86 VAL B N 1
ATOM 3123 C CA . VAL B 1 86 ? -9.109 10.32 14.047 1 97.81 86 VAL B CA 1
ATOM 3124 C C . VAL B 1 86 ? -9.977 11.422 13.438 1 97.81 86 VAL B C 1
ATOM 3126 O O . VAL B 1 86 ? -11.164 11.219 13.18 1 97.81 86 VAL B O 1
ATOM 3129 N N . LEU B 1 87 ? -9.359 12.578 13.281 1 98.62 87 LEU B N 1
ATOM 3130 C CA . LEU B 1 87 ? -10.016 13.758 12.734 1 98.62 87 LEU B CA 1
ATOM 3131 C C . LEU B 1 87 ? -9.43 14.133 11.375 1 98.62 87 LEU B C 1
ATOM 3133 O O . LEU B 1 87 ? -8.258 13.867 11.109 1 98.62 87 LEU B O 1
ATOM 3137 N N . VAL B 1 88 ? -10.289 14.742 10.539 1 98.62 88 VAL B N 1
ATOM 3138 C CA . VAL B 1 88 ? -9.836 15.234 9.242 1 98.62 88 VAL B CA 1
ATOM 3139 C C . VAL B 1 88 ? -10.32 16.672 9.031 1 98.62 88 VAL B C 1
ATOM 3141 O O . VAL B 1 88 ? -11.516 16.953 9.125 1 98.62 88 VAL B O 1
ATOM 3144 N N . ALA B 1 89 ? -9.359 17.531 8.789 1 98.75 89 ALA B N 1
ATOM 3145 C CA . ALA B 1 89 ? -9.695 18.906 8.477 1 98.75 89 ALA B CA 1
ATOM 3146 C C . ALA B 1 89 ? -10.156 19.047 7.027 1 98.75 89 ALA B C 1
ATOM 3148 O O . ALA B 1 89 ? -9.695 18.312 6.152 1 98.75 89 ALA B O 1
ATOM 3149 N N . ASP B 1 90 ? -11.086 19.953 6.809 1 98.38 90 ASP B N 1
ATOM 3150 C CA . ASP B 1 90 ? -11.5 20.328 5.457 1 98.38 90 ASP B CA 1
ATOM 3151 C C . ASP B 1 90 ? -11.43 21.844 5.258 1 98.38 90 ASP B C 1
ATOM 3153 O O . ASP B 1 90 ? -12.25 22.578 5.812 1 98.38 90 ASP B O 1
ATOM 3157 N N . TRP B 1 91 ? -10.477 22.234 4.48 1 98.25 91 TRP B N 1
ATOM 3158 C CA . TRP B 1 91 ? -10.383 23.641 4.09 1 98.25 91 TRP B CA 1
ATOM 3159 C C . TRP B 1 91 ? -10.445 23.781 2.572 1 98.25 91 TRP B C 1
ATOM 3161 O O . TRP B 1 91 ? -9.844 24.703 2.008 1 98.25 91 TRP B O 1
ATOM 3171 N N . GLY B 1 92 ? -11.172 22.906 1.955 1 96.5 92 GLY B N 1
ATOM 3172 C CA . GLY B 1 92 ? -11.328 22.75 0.518 1 96.5 92 GLY B CA 1
ATOM 3173 C C . GLY B 1 92 ? -11.75 24.031 -0.182 1 96.5 92 GLY B C 1
ATOM 3174 O O . GLY B 1 92 ? -11.203 24.375 -1.232 1 96.5 92 GLY B O 1
ATOM 3175 N N . PRO B 1 93 ? -12.695 24.688 0.324 1 95.88 93 PRO B N 1
ATOM 3176 C CA . PRO B 1 93 ? -13.148 25.906 -0.359 1 95.88 93 PRO B CA 1
ATOM 3177 C C . PRO B 1 93 ? -12.023 26.891 -0.618 1 95.88 93 PRO B C 1
ATOM 3179 O O . PRO B 1 93 ? -11.992 27.547 -1.664 1 95.88 93 PRO B O 1
ATOM 3182 N N . VAL B 1 94 ? -11.07 27.016 0.275 1 96.5 94 VAL B N 1
ATOM 3183 C CA . VAL B 1 94 ? -9.945 27.938 0.112 1 96.5 94 VAL B CA 1
ATOM 3184 C C . VAL B 1 94 ? -8.789 27.219 -0.583 1 96.5 94 VAL B C 1
ATOM 3186 O O . VAL B 1 94 ? -8.055 27.828 -1.36 1 96.5 94 VAL B O 1
ATOM 3189 N N . ALA B 1 95 ? -8.672 25.938 -0.351 1 95.81 95 ALA B N 1
ATOM 3190 C CA . ALA B 1 95 ? -7.57 25.156 -0.904 1 95.81 95 ALA B CA 1
ATOM 3191 C C . ALA B 1 95 ? -7.68 25.047 -2.424 1 95.81 95 ALA B C 1
ATOM 3193 O O . ALA B 1 95 ? -6.699 24.734 -3.102 1 95.81 95 ALA B O 1
ATOM 3194 N N . ASN B 1 96 ? -8.875 25.312 -2.984 1 93.38 96 ASN B N 1
ATOM 3195 C CA . ASN B 1 96 ? -9.117 25.109 -4.406 1 93.38 96 ASN B CA 1
ATOM 3196 C C . ASN B 1 96 ? -9.117 26.422 -5.172 1 93.38 96 ASN B C 1
ATOM 3198 O O . ASN B 1 96 ? -9.547 26.484 -6.324 1 93.38 96 ASN B O 1
ATOM 3202 N N . LEU B 1 97 ? -8.633 27.453 -4.547 1 92.94 97 LEU B N 1
ATOM 3203 C CA . LEU B 1 97 ? -8.359 28.719 -5.242 1 92.94 97 LEU B CA 1
ATOM 3204 C C . LEU B 1 97 ? -7.035 28.641 -5.992 1 92.94 97 LEU B C 1
ATOM 3206 O O . LEU B 1 97 ? -6.445 27.562 -6.117 1 92.94 97 LEU B O 1
ATOM 3210 N N . ASP B 1 98 ? -6.703 29.766 -6.637 1 90.5 98 ASP B N 1
ATOM 3211 C CA . ASP B 1 98 ? -5.363 29.797 -7.215 1 90.5 98 ASP B CA 1
ATOM 3212 C C . ASP B 1 98 ? -4.297 29.656 -6.133 1 90.5 98 ASP B C 1
ATOM 3214 O O . ASP B 1 98 ? -4.504 30.062 -4.988 1 90.5 98 ASP B O 1
ATOM 3218 N N . TYR B 1 99 ? -3.176 29.141 -6.449 1 92 99 TYR B N 1
ATOM 3219 C CA . TYR B 1 99 ? -2.178 28.734 -5.465 1 92 99 TYR B CA 1
ATOM 3220 C C . TYR B 1 99 ? -1.755 29.906 -4.594 1 92 99 TYR B C 1
ATOM 3222 O O . TYR B 1 99 ? -1.698 29.781 -3.367 1 92 99 TYR B O 1
ATOM 3230 N N . PRO B 1 100 ? -1.426 31.094 -5.133 1 94 100 PRO B N 1
ATOM 3231 C CA . PRO B 1 100 ? -1.03 32.188 -4.258 1 94 100 PRO B CA 1
ATOM 3232 C C . PRO B 1 100 ? -2.096 32.531 -3.217 1 94 100 PRO B C 1
ATOM 3234 O O . PRO B 1 100 ? -1.769 32.844 -2.064 1 94 100 PRO B O 1
ATOM 3237 N N . SER B 1 101 ? -3.332 32.5 -3.58 1 93.94 101 SER B N 1
ATOM 3238 C CA . SER B 1 101 ? -4.418 32.812 -2.648 1 93.94 101 SER B CA 1
ATOM 3239 C C . SER B 1 101 ? -4.504 31.734 -1.553 1 93.94 101 SER B C 1
ATOM 3241 O O . SER B 1 101 ? -4.652 32.062 -0.374 1 93.94 101 SER B O 1
ATOM 3243 N N . SER B 1 102 ? -4.434 30.484 -1.99 1 95.25 102 SER B N 1
ATOM 3244 C CA . SER B 1 102 ? -4.449 29.391 -1.022 1 95.25 102 SER B CA 1
ATOM 3245 C C . SER B 1 102 ? -3.266 29.484 -0.067 1 95.25 102 SER B C 1
ATOM 3247 O O . SER B 1 102 ? -3.414 29.281 1.139 1 95.25 102 SER B O 1
ATOM 3249 N N . ARG B 1 103 ? -2.113 29.797 -0.606 1 95.56 103 ARG B N 1
ATOM 3250 C CA . ARG B 1 103 ? -0.901 29.953 0.189 1 95.56 103 ARG B CA 1
ATOM 3251 C C . ARG B 1 103 ? -1.057 31.078 1.203 1 95.56 103 ARG B C 1
ATOM 3253 O O . ARG B 1 103 ? -0.673 30.938 2.365 1 95.56 103 ARG B O 1
ATOM 3260 N N . LEU B 1 104 ? -1.594 32.156 0.824 1 94.62 104 LEU B N 1
ATOM 3261 C CA . LEU B 1 104 ? -1.762 33.312 1.693 1 94.62 104 LEU B CA 1
ATOM 3262 C C . LEU B 1 104 ? -2.754 33 2.812 1 94.62 104 LEU B C 1
ATOM 3264 O O . LEU B 1 104 ? -2.689 33.625 3.883 1 94.62 104 LEU B O 1
ATOM 3268 N N . ALA B 1 105 ? -3.584 32.062 2.576 1 96.19 105 ALA B N 1
ATOM 3269 C CA . ALA B 1 105 ? -4.656 31.75 3.52 1 96.19 105 ALA B CA 1
ATOM 3270 C C . ALA B 1 105 ? -4.172 30.797 4.613 1 96.19 105 ALA B C 1
ATOM 3272 O O . ALA B 1 105 ? -4.887 30.547 5.586 1 96.19 105 ALA B O 1
ATOM 3273 N N . VAL B 1 106 ? -3.018 30.25 4.535 1 97 106 VAL B N 1
ATOM 3274 C CA . VAL B 1 106 ? -2.482 29.203 5.414 1 97 106 VAL B CA 1
ATOM 3275 C C . VAL B 1 106 ? -2.623 29.641 6.871 1 97 106 VAL B C 1
ATOM 3277 O O . VAL B 1 106 ? -3.131 28.875 7.703 1 97 106 VAL B O 1
ATOM 3280 N N . LYS B 1 107 ? -2.221 30.859 7.18 1 96.75 107 LYS B N 1
ATOM 3281 C CA . LYS B 1 107 ? -2.25 31.359 8.555 1 96.75 107 LYS B CA 1
ATOM 3282 C C . LYS B 1 107 ? -3.68 31.406 9.086 1 96.75 107 LYS B C 1
ATOM 3284 O O . LYS B 1 107 ? -3.949 30.969 10.203 1 96.75 107 LYS B O 1
ATOM 3289 N N . ASN B 1 108 ? -4.57 31.953 8.289 1 97.56 108 ASN B N 1
ATOM 3290 C CA . ASN B 1 108 ? -5.957 32.125 8.711 1 97.56 108 ASN B CA 1
ATOM 3291 C C . ASN B 1 108 ? -6.656 30.766 8.844 1 97.56 108 ASN B C 1
ATOM 3293 O O . ASN B 1 108 ? -7.422 30.547 9.781 1 97.56 108 ASN B O 1
ATOM 3297 N N . VAL B 1 109 ? -6.434 29.875 7.902 1 98.31 109 VAL B N 1
ATOM 3298 C CA . VAL B 1 109 ? -7.008 28.531 7.965 1 98.31 109 VAL B CA 1
ATOM 3299 C C . VAL B 1 109 ? -6.543 27.828 9.242 1 98.31 109 VAL B C 1
ATOM 3301 O O . VAL B 1 109 ? -7.348 27.219 9.953 1 98.31 109 VAL B O 1
ATOM 3304 N N . ALA B 1 110 ? -5.262 27.922 9.523 1 98.69 110 ALA B N 1
ATOM 3305 C CA . ALA B 1 110 ? -4.695 27.297 10.711 1 98.69 110 ALA B CA 1
ATOM 3306 C C . ALA B 1 110 ? -5.371 27.812 11.984 1 98.69 110 ALA B C 1
ATOM 3308 O O . ALA B 1 110 ? -5.66 27.031 12.898 1 98.69 110 ALA B O 1
ATOM 3309 N N . GLN B 1 111 ? -5.582 29.109 12.039 1 98.25 111 GLN B N 1
ATOM 3310 C CA . GLN B 1 111 ? -6.211 29.703 13.211 1 98.25 111 GLN B CA 1
ATOM 3311 C C . GLN B 1 111 ? -7.617 29.156 13.422 1 98.25 111 GLN B C 1
ATOM 3313 O O . GLN B 1 111 ? -8 28.828 14.547 1 98.25 111 GLN B O 1
ATOM 3318 N N . ILE B 1 112 ? -8.367 29.047 12.367 1 98.38 112 ILE B N 1
ATOM 3319 C CA . ILE B 1 112 ? -9.734 28.547 12.438 1 98.38 112 ILE B CA 1
ATOM 3320 C C . ILE B 1 112 ? -9.727 27.094 12.906 1 98.38 112 ILE B C 1
ATOM 3322 O O . ILE B 1 112 ? -10.453 26.734 13.828 1 98.38 112 ILE B O 1
ATOM 3326 N N . LEU B 1 113 ? -8.914 26.297 12.305 1 98.69 113 LEU B N 1
ATOM 3327 C CA . LEU B 1 113 ? -8.836 24.891 12.648 1 98.69 113 LEU B CA 1
ATOM 3328 C C . LEU B 1 113 ? -8.344 24.688 14.078 1 98.69 113 LEU B C 1
ATOM 3330 O O . LEU B 1 113 ? -8.828 23.812 14.797 1 98.69 113 LEU B O 1
ATOM 3334 N N . ALA B 1 114 ? -7.363 25.484 14.508 1 98.88 114 ALA B N 1
ATOM 3335 C CA . ALA B 1 114 ? -6.828 25.406 15.859 1 98.88 114 ALA B CA 1
ATOM 3336 C C . ALA B 1 114 ? -7.906 25.703 16.906 1 98.88 114 ALA B C 1
ATOM 3338 O O . ALA B 1 114 ? -7.992 25.016 17.922 1 98.88 114 ALA B O 1
ATOM 3339 N N . LYS B 1 115 ? -8.695 26.688 16.641 1 98.62 115 LYS B N 1
ATOM 3340 C CA . LYS B 1 115 ? -9.773 27.031 17.562 1 98.62 115 LYS B CA 1
ATOM 3341 C C . LYS B 1 115 ? -10.789 25.906 17.672 1 98.62 115 LYS B C 1
ATOM 3343 O O . LYS B 1 115 ? -11.242 25.578 18.781 1 98.62 115 LYS B O 1
ATOM 3348 N N . LEU B 1 116 ? -11.164 25.328 16.516 1 98.56 116 LEU B N 1
ATOM 3349 C CA . LEU B 1 116 ? -12.078 24.188 16.531 1 98.56 116 LEU B CA 1
ATOM 3350 C C . LEU B 1 116 ? -11.492 23.031 17.344 1 98.56 116 LEU B C 1
ATOM 3352 O O . LEU B 1 116 ? -12.195 22.406 18.125 1 98.56 116 LEU B O 1
ATOM 3356 N N . LEU B 1 117 ? -10.234 22.766 17.125 1 98.75 117 LEU B N 1
ATOM 3357 C CA . LEU B 1 117 ? -9.547 21.703 17.844 1 98.75 117 LEU B CA 1
ATOM 3358 C C . LEU B 1 117 ? -9.5 22 19.344 1 98.75 117 LEU B C 1
ATOM 3360 O O . LEU B 1 117 ? -9.766 21.109 20.156 1 98.75 117 LEU B O 1
ATOM 3364 N N . GLU B 1 118 ? -9.172 23.234 19.688 1 98.62 118 GLU B N 1
ATOM 3365 C CA . GLU B 1 118 ? -9.094 23.656 21.094 1 98.62 118 GLU B CA 1
ATOM 3366 C C . GLU B 1 118 ? -10.414 23.422 21.812 1 98.62 118 GLU B C 1
ATOM 3368 O O . GLU B 1 118 ? -10.445 22.875 22.906 1 98.62 118 GLU B O 1
ATOM 3373 N N . GLU B 1 119 ? -11.492 23.828 21.172 1 98.12 119 GLU B N 1
ATOM 3374 C CA . GLU B 1 119 ? -12.82 23.641 21.766 1 98.12 119 GLU B CA 1
ATOM 3375 C C . GLU B 1 119 ? -13.117 22.172 21.984 1 98.12 119 GLU B C 1
ATOM 3377 O O . GLU B 1 119 ? -13.664 21.797 23.031 1 98.12 119 GLU B O 1
ATOM 3382 N N . PHE B 1 120 ? -12.82 21.359 21.078 1 98.38 120 PHE B N 1
ATOM 3383 C CA . PHE B 1 120 ? -13.047 19.906 21.172 1 98.38 120 PHE B CA 1
ATOM 3384 C C . PHE B 1 120 ? -12.234 19.312 22.312 1 98.38 120 PHE B C 1
ATOM 3386 O O . PHE B 1 120 ? -12.75 18.516 23.094 1 98.38 120 PHE B O 1
ATOM 3393 N N . LEU B 1 121 ? -10.922 19.672 22.359 1 98.25 121 LEU B N 1
ATOM 3394 C CA . LEU B 1 121 ? -10.031 19.156 23.375 1 98.25 121 LEU B CA 1
ATOM 3395 C C . LEU B 1 121 ? -10.508 19.547 24.766 1 98.25 121 LEU B C 1
ATOM 3397 O O . LEU B 1 121 ? -10.508 18.734 25.703 1 98.25 121 LEU B O 1
ATOM 3401 N N . GLN B 1 122 ? -10.953 20.781 24.922 1 97.31 122 GLN B N 1
ATOM 3402 C CA . GLN B 1 122 ? -11.453 21.281 26.188 1 97.31 122 GLN B CA 1
ATOM 3403 C C . GLN B 1 122 ? -12.742 20.562 26.594 1 97.31 122 GLN B C 1
ATOM 3405 O O . GLN B 1 122 ? -12.898 20.141 27.734 1 97.31 122 GLN B O 1
ATOM 3410 N N . ARG B 1 123 ? -13.562 20.375 25.656 1 97.12 123 ARG B N 1
ATOM 3411 C CA . ARG B 1 123 ? -14.859 19.734 25.906 1 97.12 123 ARG B CA 1
ATOM 3412 C C . ARG B 1 123 ? -14.68 18.297 26.375 1 97.12 123 ARG B C 1
ATOM 3414 O O . ARG B 1 123 ? -15.445 17.812 27.203 1 97.12 123 ARG B O 1
ATOM 3421 N N . HIS B 1 124 ? -13.734 17.609 25.891 1 97 124 HIS B N 1
ATOM 3422 C CA . HIS B 1 124 ? -13.617 16.188 26.141 1 97 124 HIS B CA 1
ATOM 3423 C C . HIS B 1 124 ? -12.469 15.883 27.109 1 97 124 HIS B C 1
ATOM 3425 O O . HIS B 1 124 ? -12.242 14.727 27.469 1 97 124 HIS B O 1
ATOM 3431 N N . GLY B 1 125 ? -11.719 16.922 27.5 1 96.12 125 GLY B N 1
ATOM 3432 C CA . GLY B 1 125 ? -10.656 16.766 28.484 1 96.12 125 GLY B CA 1
ATOM 3433 C C . GLY B 1 125 ? -9.438 16.047 27.938 1 96.12 125 GLY B C 1
ATOM 3434 O O . GLY B 1 125 ? -8.836 15.227 28.625 1 96.12 125 GLY B O 1
ATOM 3435 N N . ILE B 1 126 ? -9.125 16.266 26.703 1 97.12 126 ILE B N 1
ATOM 3436 C CA . ILE B 1 126 ? -7.965 15.625 26.078 1 97.12 126 ILE B CA 1
ATOM 3437 C C . ILE B 1 126 ? -6.73 16.5 26.281 1 97.12 126 ILE B C 1
ATOM 3439 O O . ILE B 1 126 ? -6.766 17.703 26.031 1 97.12 126 ILE B O 1
ATOM 3443 N N . SER B 1 127 ? -5.629 15.906 26.75 1 97.75 127 SER B N 1
ATOM 3444 C CA . SER B 1 127 ? -4.379 16.625 26.969 1 97.75 127 SER B CA 1
ATOM 3445 C C . SER B 1 127 ? -3.686 16.953 25.656 1 97.75 127 SER B C 1
ATOM 3447 O O . SER B 1 127 ? -3.758 16.172 24.703 1 97.75 127 SER B O 1
ATOM 3449 N N . LEU B 1 128 ? -2.98 18.062 25.625 1 98.44 128 LEU B N 1
ATOM 3450 C CA . LEU B 1 128 ? -2.277 18.5 24.438 1 98.44 128 LEU B CA 1
ATOM 3451 C C . LEU B 1 128 ? -1.178 17.516 24.047 1 98.44 128 LEU B C 1
ATOM 3453 O O . LEU B 1 128 ? -0.87 17.344 22.875 1 98.44 128 LEU B O 1
ATOM 3457 N N . GLU B 1 129 ? -0.596 16.797 25.031 1 98.12 129 GLU B N 1
ATOM 3458 C CA . GLU B 1 129 ? 0.469 15.828 24.797 1 98.12 129 GLU B CA 1
ATOM 3459 C C . GLU B 1 129 ? -0.035 14.648 23.969 1 98.12 129 GLU B C 1
ATOM 3461 O O . GLU B 1 129 ? 0.75 13.977 23.297 1 98.12 129 GLU B O 1
ATOM 3466 N N . GLY B 1 130 ? -1.299 14.469 23.969 1 97.88 130 GLY B N 1
ATOM 3467 C CA . GLY B 1 130 ? -1.896 13.352 23.25 1 97.88 130 GLY B CA 1
ATOM 3468 C C . GLY B 1 130 ? -2.348 13.727 21.844 1 97.88 130 GLY B C 1
ATOM 3469 O O . GLY B 1 130 ? -2.906 12.891 21.125 1 97.88 130 GLY B O 1
ATOM 3470 N N . VAL B 1 131 ? -2.062 14.93 21.406 1 98.81 131 VAL B N 1
ATOM 3471 C CA . VAL B 1 131 ? -2.561 15.422 20.125 1 98.81 131 VAL B CA 1
ATOM 3472 C C . VAL B 1 131 ? -1.456 15.344 19.078 1 98.81 131 VAL B C 1
ATOM 3474 O O . VAL B 1 131 ? -0.332 15.789 19.312 1 98.81 131 VAL B O 1
ATOM 3477 N N . HIS B 1 132 ? -1.75 14.719 18 1 98.94 132 HIS B N 1
ATOM 3478 C CA . HIS B 1 132 ? -0.876 14.578 16.844 1 98.94 132 HIS B CA 1
ATOM 3479 C C . HIS B 1 132 ? -1.523 15.164 15.586 1 98.94 132 HIS B C 1
ATOM 3481 O O . HIS B 1 132 ? -2.566 14.688 15.141 1 98.94 132 HIS B O 1
ATOM 3487 N N . VAL B 1 133 ? -0.935 16.234 15.039 1 98.94 133 VAL B N 1
ATOM 3488 C CA . VAL B 1 133 ? -1.425 16.859 13.82 1 98.94 133 VAL B CA 1
ATOM 3489 C C . VAL B 1 133 ? -0.52 16.484 12.648 1 98.94 133 VAL B C 1
ATOM 3491 O O . VAL B 1 133 ? 0.7 16.656 12.719 1 98.94 133 VAL B O 1
ATOM 3494 N N . ILE B 1 134 ? -1.108 15.953 11.609 1 98.94 134 ILE B N 1
ATOM 3495 C CA . ILE B 1 134 ? -0.379 15.508 10.43 1 98.94 134 ILE B CA 1
ATOM 3496 C C . ILE B 1 134 ? -0.847 16.281 9.203 1 98.94 134 ILE B C 1
ATOM 3498 O O . ILE B 1 134 ? -2.039 16.312 8.891 1 98.94 134 ILE B O 1
ATOM 3502 N N . GLY B 1 135 ? 0.066 16.906 8.516 1 98.88 135 GLY B N 1
ATOM 3503 C CA . GLY B 1 135 ? -0.298 17.719 7.359 1 98.88 135 GLY B CA 1
ATOM 3504 C C . GLY B 1 135 ? 0.524 17.391 6.125 1 98.88 135 GLY B C 1
ATOM 3505 O O . GLY B 1 135 ? 1.72 17.109 6.223 1 98.88 135 GLY B O 1
ATOM 3506 N N . HIS B 1 136 ? -0.098 17.5 4.941 1 98 136 HIS B N 1
ATOM 3507 C CA . HIS B 1 136 ? 0.558 17.281 3.656 1 98 136 HIS B CA 1
ATOM 3508 C C . HIS B 1 136 ? 0.627 18.578 2.846 1 98 136 HIS B C 1
ATOM 3510 O O . HIS B 1 136 ? -0.364 19.297 2.74 1 98 136 HIS B O 1
ATOM 3516 N N . SER B 1 137 ? 1.755 18.828 2.184 1 96.62 137 SER B N 1
ATOM 3517 C CA . SER B 1 137 ? 1.886 19.969 1.285 1 96.62 137 SER B CA 1
ATOM 3518 C C . SER B 1 137 ? 1.591 21.281 2.01 1 96.62 137 SER B C 1
ATOM 3520 O O . SER B 1 137 ? 2.193 21.562 3.047 1 96.62 137 SER B O 1
ATOM 3522 N N . LEU B 1 138 ? 0.648 22.078 1.571 1 97.81 138 LEU B N 1
ATOM 3523 C CA . LEU B 1 138 ? 0.249 23.266 2.318 1 97.81 138 LEU B CA 1
ATOM 3524 C C . LEU B 1 138 ? -0.294 22.875 3.691 1 97.81 138 LEU B C 1
ATOM 3526 O O . LEU B 1 138 ? -0.137 23.641 4.656 1 97.81 138 LEU B O 1
ATOM 3530 N N . GLY B 1 139 ? -0.85 21.703 3.783 1 98.56 139 GLY B N 1
ATOM 3531 C CA . GLY B 1 139 ? -1.364 21.219 5.051 1 98.56 139 GLY B CA 1
ATOM 3532 C C . GLY B 1 139 ? -0.283 21.031 6.102 1 98.56 139 GLY B C 1
ATOM 3533 O O . GLY B 1 139 ? -0.548 21.141 7.301 1 98.56 139 GLY B O 1
ATOM 3534 N N . ALA B 1 140 ? 0.903 20.734 5.641 1 98.81 140 ALA B N 1
ATOM 3535 C CA . ALA B 1 140 ? 2.016 20.609 6.578 1 98.81 140 ALA B CA 1
ATOM 3536 C C . ALA B 1 140 ? 2.293 21.938 7.281 1 98.81 140 ALA B C 1
ATOM 3538 O O . ALA B 1 140 ? 2.539 21.969 8.492 1 98.81 140 ALA B O 1
ATOM 3539 N N . HIS B 1 141 ? 2.254 22.984 6.512 1 98.75 141 HIS B N 1
ATOM 3540 C CA . HIS B 1 141 ? 2.449 24.312 7.098 1 98.75 141 HIS B CA 1
ATOM 3541 C C . HIS B 1 141 ? 1.279 24.688 8 1 98.75 141 HIS B C 1
ATOM 3543 O O . HIS B 1 141 ? 1.477 25.297 9.055 1 98.75 141 HIS B O 1
ATOM 3549 N N . ILE B 1 142 ? 0.114 24.312 7.598 1 98.88 142 ILE B N 1
ATOM 3550 C CA . ILE B 1 142 ? -1.058 24.547 8.438 1 98.88 142 ILE B CA 1
ATOM 3551 C C . ILE B 1 142 ? -0.915 23.781 9.75 1 98.88 142 ILE B C 1
ATOM 3553 O O . ILE B 1 142 ? -1.182 24.328 10.828 1 98.88 142 ILE B O 1
ATOM 3557 N N . ALA B 1 143 ? -0.467 22.562 9.664 1 98.94 143 ALA B N 1
ATOM 3558 C CA . ALA B 1 143 ? -0.227 21.766 10.867 1 98.94 143 ALA B CA 1
ATOM 3559 C C . ALA B 1 143 ? 0.771 22.453 11.789 1 98.94 143 ALA B C 1
ATOM 3561 O O . ALA B 1 143 ? 0.576 22.5 13.008 1 98.94 143 ALA B O 1
ATOM 3562 N N . GLY B 1 144 ? 1.797 22.969 11.203 1 98.75 144 GLY B N 1
ATOM 3563 C CA . GLY B 1 144 ? 2.771 23.719 11.984 1 98.75 144 GLY B CA 1
ATOM 3564 C C . GLY B 1 144 ? 2.176 24.922 12.695 1 98.75 144 GLY B C 1
ATOM 3565 O O . GLY B 1 144 ? 2.463 25.156 13.867 1 98.75 144 GLY B O 1
ATOM 3566 N N . ARG B 1 145 ? 1.366 25.656 11.969 1 98.75 145 ARG B N 1
ATOM 3567 C CA . ARG B 1 145 ? 0.742 26.844 12.531 1 98.75 145 ARG B CA 1
ATOM 3568 C C . ARG B 1 145 ? -0.256 26.469 13.625 1 98.75 145 ARG B C 1
ATOM 3570 O O . ARG B 1 145 ? -0.416 27.203 14.602 1 98.75 145 ARG B O 1
ATOM 3577 N N . ILE B 1 146 ? -0.964 25.375 13.422 1 98.88 146 ILE B N 1
ATOM 3578 C CA . ILE B 1 146 ? -1.826 24.875 14.492 1 98.88 146 ILE B CA 1
ATOM 3579 C C . ILE B 1 146 ? -0.994 24.594 15.742 1 98.88 146 ILE B C 1
ATOM 3581 O O . ILE B 1 146 ? -1.377 24.969 16.844 1 98.88 146 ILE B O 1
ATOM 3585 N N . GLY B 1 147 ? 0.132 23.938 15.57 1 98.81 147 GLY B N 1
ATOM 3586 C CA . GLY B 1 147 ? 1.03 23.688 16.688 1 98.81 147 GLY B CA 1
ATOM 3587 C C . GLY B 1 147 ? 1.452 24.953 17.406 1 98.81 147 GLY B C 1
ATOM 3588 O O . GLY B 1 147 ? 1.46 24.984 18.641 1 98.81 147 GLY B O 1
ATOM 3589 N N . ARG B 1 148 ? 1.749 25.953 16.688 1 98.06 148 ARG B N 1
ATOM 3590 C CA . ARG B 1 148 ? 2.195 27.219 17.266 1 98.06 148 ARG B CA 1
ATOM 3591 C C . ARG B 1 148 ? 1.062 27.922 18.016 1 98.06 148 ARG B C 1
ATOM 3593 O O . ARG B 1 148 ? 1.298 28.594 19.016 1 98.06 148 ARG B O 1
ATOM 3600 N N . TYR B 1 149 ? -0.102 27.75 17.484 1 98.5 149 TYR B N 1
ATOM 3601 C CA . TYR B 1 149 ? -1.268 28.25 18.203 1 98.5 149 TYR B CA 1
ATOM 3602 C C . TYR B 1 149 ? -1.289 27.719 19.641 1 98.5 149 TYR B C 1
ATOM 3604 O O . TYR B 1 149 ? -1.688 28.422 20.562 1 98.5 149 TYR B O 1
ATOM 3612 N N . PHE B 1 150 ? -0.851 26.547 19.844 1 98.62 150 PHE B N 1
ATOM 3613 C CA . PHE B 1 150 ? -0.816 25.922 21.156 1 98.62 150 PHE B CA 1
ATOM 3614 C C . PHE B 1 150 ? 0.554 26.094 21.797 1 98.62 150 PHE B C 1
ATOM 3616 O O . PHE B 1 150 ? 0.933 25.312 22.688 1 98.62 150 PHE B O 1
ATOM 3623 N N . ASN B 1 151 ? 1.334 27.031 21.234 1 98.31 151 ASN B N 1
ATOM 3624 C CA . ASN B 1 151 ? 2.641 27.406 21.766 1 98.31 151 ASN B CA 1
ATOM 3625 C C . ASN B 1 151 ? 3.602 26.219 21.766 1 98.31 151 ASN B C 1
ATOM 3627 O O . ASN B 1 151 ? 4.387 26.047 22.703 1 98.31 151 ASN B O 1
ATOM 3631 N N . GLY B 1 152 ? 3.432 25.297 20.891 1 98.38 152 GLY B N 1
ATOM 3632 C CA . GLY B 1 152 ? 4.336 24.156 20.75 1 98.38 152 GLY B CA 1
ATOM 3633 C C . GLY B 1 152 ? 4.102 23.078 21.781 1 98.38 152 GLY B C 1
ATOM 3634 O O . GLY B 1 152 ? 4.98 22.25 22.031 1 98.38 152 GLY B O 1
ATOM 3635 N N . SER B 1 153 ? 2.955 23.062 22.344 1 98.5 153 SER B N 1
ATOM 3636 C CA . SER B 1 153 ? 2.703 22.141 23.453 1 98.5 153 SER B CA 1
ATOM 3637 C C . SER B 1 153 ? 2.033 20.859 22.969 1 98.5 153 SER B C 1
ATOM 3639 O O . SER B 1 153 ? 1.878 19.906 23.734 1 98.5 153 SER B O 1
ATOM 3641 N N . LEU B 1 154 ? 1.592 20.797 21.703 1 98.81 154 LEU B N 1
ATOM 3642 C CA . LEU B 1 154 ? 1.064 19.547 21.156 1 98.81 154 LEU B CA 1
ATOM 3643 C C . LEU B 1 154 ? 2.102 18.438 21.25 1 98.81 154 LEU B C 1
ATOM 3645 O O . LEU B 1 154 ? 3.307 18.703 21.234 1 98.81 154 LEU B O 1
ATOM 3649 N N . GLY B 1 155 ? 1.646 17.234 21.375 1 98.75 155 GLY B N 1
ATOM 3650 C CA . GLY B 1 155 ? 2.564 16.109 21.438 1 98.75 155 GLY B CA 1
ATOM 3651 C C . GLY B 1 155 ? 3.412 15.961 20.203 1 98.75 155 GLY B C 1
ATOM 3652 O O . GLY B 1 155 ? 4.617 15.719 20.281 1 98.75 155 GLY B O 1
ATOM 3653 N N . ARG B 1 156 ? 2.723 16.078 19.047 1 98.88 156 ARG B N 1
ATOM 3654 C CA . ARG B 1 156 ? 3.441 15.766 17.828 1 98.88 156 ARG B CA 1
ATOM 3655 C C . ARG B 1 156 ? 2.836 16.5 16.625 1 98.88 156 ARG B C 1
ATOM 3657 O O . ARG B 1 156 ? 1.615 16.656 16.547 1 98.88 156 ARG B O 1
ATOM 3664 N N . VAL B 1 157 ? 3.664 17.016 15.797 1 98.94 157 VAL B N 1
ATOM 3665 C CA . VAL B 1 157 ? 3.287 17.516 14.477 1 98.94 157 VAL B CA 1
ATOM 3666 C C . VAL B 1 157 ? 4.117 16.812 13.406 1 98.94 157 VAL B C 1
ATOM 3668 O O . VAL B 1 157 ? 5.336 16.688 13.547 1 98.94 157 VAL B O 1
ATOM 3671 N N . THR B 1 158 ? 3.482 16.281 12.414 1 98.94 158 THR B N 1
ATOM 3672 C CA . THR B 1 158 ? 4.156 15.633 11.289 1 98.94 158 THR B CA 1
ATOM 3673 C C . THR B 1 158 ? 3.902 16.391 9.992 1 98.94 158 THR B C 1
ATOM 3675 O O . THR B 1 158 ? 2.75 16.656 9.633 1 98.94 158 THR B O 1
ATOM 3678 N N . GLY B 1 159 ? 4.961 16.797 9.344 1 98.94 159 GLY B N 1
ATOM 3679 C CA . GLY B 1 159 ? 4.867 17.375 8.016 1 98.94 159 GLY B CA 1
ATOM 3680 C C . GLY B 1 159 ? 5.195 16.406 6.906 1 98.94 159 GLY B C 1
ATOM 3681 O O . GLY B 1 159 ? 6.301 15.852 6.859 1 98.94 159 GLY B O 1
ATOM 3682 N N . LEU B 1 160 ? 4.25 16.219 6.035 1 98.88 160 LEU B N 1
ATOM 3683 C CA . LEU B 1 160 ? 4.453 15.344 4.887 1 98.88 160 LEU B CA 1
ATOM 3684 C C . LEU B 1 160 ? 4.691 16.156 3.619 1 98.88 160 LEU B C 1
ATOM 3686 O O . LEU B 1 160 ? 3.748 16.703 3.039 1 98.88 160 LEU B O 1
ATOM 3690 N N . ASP B 1 161 ? 5.863 16.219 3.24 1 98 161 ASP B N 1
ATOM 3691 C CA . ASP B 1 161 ? 6.379 16.953 2.084 1 98 161 ASP B CA 1
ATOM 3692 C C . ASP B 1 161 ? 5.852 18.391 2.059 1 98 161 ASP B C 1
ATOM 3694 O O . ASP B 1 161 ? 5.168 18.781 1.115 1 98 161 ASP B O 1
ATOM 3698 N N . PRO B 1 162 ? 6.277 19.156 3.035 1 98.38 162 PRO B N 1
ATOM 3699 C CA . PRO B 1 162 ? 5.824 20.547 3.082 1 98.38 162 PRO B CA 1
ATOM 3700 C C . PRO B 1 162 ? 6.035 21.281 1.757 1 98.38 162 PRO B C 1
ATOM 3702 O O . PRO B 1 162 ? 7.066 21.094 1.104 1 98.38 162 PRO B O 1
ATOM 3705 N N . ALA B 1 163 ? 5.09 22.109 1.417 1 97.12 163 ALA B N 1
ATOM 3706 C CA . ALA B 1 163 ? 5.121 22.828 0.142 1 97.12 163 ALA B CA 1
ATOM 3707 C C . ALA B 1 163 ? 6.305 23.781 0.08 1 97.12 163 ALA B C 1
ATOM 3709 O O . ALA B 1 163 ? 6.598 24.484 1.055 1 97.12 163 ALA B O 1
ATOM 3710 N N . LEU B 1 164 ? 6.922 23.797 -1.071 1 96.25 164 LEU B N 1
ATOM 3711 C CA . LEU B 1 164 ? 8.062 24.672 -1.311 1 96.25 164 LEU B CA 1
ATOM 3712 C C . LEU B 1 164 ? 7.621 26 -1.912 1 96.25 164 LEU B C 1
ATOM 3714 O O . LEU B 1 164 ? 8.047 27.062 -1.463 1 96.25 164 LEU B O 1
ATOM 3718 N N . PRO B 1 165 ? 6.723 26.031 -2.941 1 94.5 165 PRO B N 1
ATOM 3719 C CA . PRO B 1 165 ? 6.445 27.281 -3.66 1 94.5 165 PRO B CA 1
ATOM 3720 C C . PRO B 1 165 ? 5.926 28.375 -2.744 1 94.5 165 PRO B C 1
ATOM 3722 O O . PRO B 1 165 ? 4.926 28.188 -2.045 1 94.5 165 PRO B O 1
ATOM 3725 N N . LEU B 1 166 ? 6.633 29.422 -2.775 1 95 166 LEU B N 1
ATOM 3726 C CA . LEU B 1 166 ? 6.277 30.672 -2.107 1 95 166 LEU B CA 1
ATOM 3727 C C . LEU B 1 166 ? 6.555 30.594 -0.611 1 95 166 LEU B C 1
ATOM 3729 O O . LEU B 1 166 ? 6.016 31.375 0.172 1 95 166 LEU B O 1
ATOM 3733 N N . PHE B 1 167 ? 7.312 29.594 -0.217 1 95.25 167 PHE B N 1
ATOM 3734 C CA . PHE B 1 167 ? 7.812 29.531 1.152 1 95.25 167 PHE B CA 1
ATOM 3735 C C . PHE B 1 167 ? 9.328 29.703 1.188 1 95.25 167 PHE B C 1
ATOM 3737 O O . PHE B 1 167 ? 10.031 29.25 0.287 1 95.25 167 PHE B O 1
ATOM 3744 N N . SER B 1 168 ? 9.773 30.406 2.158 1 87.88 168 SER B N 1
ATOM 3745 C CA . SER B 1 168 ? 11.195 30.578 2.412 1 87.88 168 SER B CA 1
ATOM 3746 C C . SER B 1 168 ? 11.555 30.188 3.844 1 87.88 168 SER B C 1
ATOM 3748 O O . SER B 1 168 ? 10.672 29.828 4.633 1 87.88 168 SER B O 1
ATOM 3750 N N . SER B 1 169 ? 12.852 30.141 4.137 1 83.06 169 SER B N 1
ATOM 3751 C CA . SER B 1 169 ? 13.305 29.828 5.492 1 83.06 169 SER B CA 1
ATOM 3752 C C . SER B 1 169 ? 12.828 30.875 6.488 1 83.06 169 SER B C 1
ATOM 3754 O O . SER B 1 169 ? 12.766 30.609 7.691 1 83.06 169 SER B O 1
ATOM 3756 N N . ARG B 1 170 ? 12.359 32 5.984 1 84.94 170 ARG B N 1
ATOM 3757 C CA . ARG B 1 170 ? 11.969 33.094 6.844 1 84.94 170 ARG B CA 1
ATOM 3758 C C . ARG B 1 170 ? 10.453 33.188 6.965 1 84.94 170 ARG B C 1
ATOM 3760 O O . ARG B 1 170 ? 9.93 34.031 7.703 1 84.94 170 ARG B O 1
ATOM 3767 N N . SER B 1 171 ? 9.859 32.312 6.25 1 90.75 171 SER B N 1
ATOM 3768 C CA . SER B 1 171 ? 8.406 32.344 6.32 1 90.75 171 SER B CA 1
ATOM 3769 C C . SER B 1 171 ? 7.914 31.984 7.719 1 90.75 171 SER B C 1
ATOM 3771 O O . SER B 1 171 ? 8.086 30.844 8.164 1 90.75 171 SER B O 1
ATOM 3773 N N . ASP B 1 172 ? 7.254 32.906 8.375 1 91.31 172 ASP B N 1
ATOM 3774 C CA . ASP B 1 172 ? 6.816 32.719 9.75 1 91.31 172 ASP B CA 1
ATOM 3775 C C . ASP B 1 172 ? 5.621 31.766 9.82 1 91.31 172 ASP B C 1
ATOM 3777 O O . ASP B 1 172 ? 5.281 31.25 10.891 1 91.31 172 ASP B O 1
ATOM 3781 N N . ASP B 1 173 ? 4.973 31.594 8.727 1 93.88 173 ASP B N 1
ATOM 3782 C CA . ASP B 1 173 ? 3.783 30.75 8.703 1 93.88 173 ASP B CA 1
ATOM 3783 C C . ASP B 1 173 ? 4.113 29.344 8.18 1 93.88 173 ASP B C 1
ATOM 3785 O O . ASP B 1 173 ? 3.213 28.578 7.836 1 93.88 173 ASP B O 1
ATOM 3789 N N . SER B 1 174 ? 5.402 29.078 8.133 1 96.25 174 SER B N 1
ATOM 3790 C CA . SER B 1 174 ? 5.816 27.75 7.684 1 96.25 174 SER B CA 1
ATOM 3791 C C . SER B 1 174 ? 6.031 26.812 8.867 1 96.25 174 SER B C 1
ATOM 3793 O O . SER B 1 174 ? 6.086 27.25 10.016 1 96.25 174 SER B O 1
ATOM 3795 N N . LEU B 1 175 ? 6.051 25.531 8.578 1 98.25 175 LEU B N 1
ATOM 3796 C CA . LEU B 1 175 ? 6.309 24.5 9.586 1 98.25 175 LEU B CA 1
ATOM 3797 C C . LEU B 1 175 ? 7.727 24.625 10.141 1 98.25 175 LEU B C 1
ATOM 3799 O O . LEU B 1 175 ? 8.688 24.75 9.367 1 98.25 175 LEU B O 1
ATOM 3803 N N . HIS B 1 176 ? 7.816 24.672 11.484 1 96.94 176 HIS B N 1
ATOM 3804 C CA . HIS B 1 176 ? 9.094 24.688 12.195 1 96.94 176 HIS B CA 1
ATOM 3805 C C . HIS B 1 176 ? 9.117 23.688 13.336 1 96.94 176 HIS B C 1
ATOM 3807 O O . HIS B 1 176 ? 8.07 23.188 13.742 1 96.94 176 HIS B O 1
ATOM 3813 N N . SER B 1 177 ? 10.344 23.5 13.906 1 97.38 177 SER B N 1
ATOM 3814 C CA . SER B 1 177 ? 10.547 22.453 14.891 1 97.38 177 SER B CA 1
ATOM 3815 C C . SER B 1 177 ? 9.906 22.812 16.234 1 97.38 177 SER B C 1
ATOM 3817 O O . SER B 1 177 ? 9.742 21.953 17.094 1 97.38 177 SER B O 1
ATOM 3819 N N . ASN B 1 178 ? 9.516 24.031 16.422 1 97.69 178 ASN B N 1
ATOM 3820 C CA . ASN B 1 178 ? 8.922 24.438 17.688 1 97.69 178 ASN B CA 1
ATOM 3821 C C . ASN B 1 178 ? 7.398 24.344 17.641 1 97.69 178 ASN B C 1
ATOM 3823 O O . ASN B 1 178 ? 6.715 24.844 18.547 1 97.69 178 ASN B O 1
ATOM 3827 N N . ALA B 1 179 ? 6.844 23.703 16.625 1 98.5 179 ALA B N 1
ATOM 3828 C CA . ALA B 1 179 ? 5.402 23.578 16.453 1 98.5 179 ALA B CA 1
ATOM 3829 C C . ALA B 1 179 ? 4.82 22.562 17.438 1 98.5 179 ALA B C 1
ATOM 3831 O O . ALA B 1 179 ? 3.611 22.547 17.672 1 98.5 179 ALA B O 1
ATOM 3832 N N . ALA B 1 180 ? 5.629 21.688 18.016 1 98.88 180 ALA B N 1
ATOM 3833 C CA . ALA B 1 180 ? 5.207 20.656 18.969 1 98.88 180 ALA B CA 1
ATOM 3834 C C . ALA B 1 180 ? 6.387 20.156 19.797 1 98.88 180 ALA B C 1
ATOM 3836 O O . ALA B 1 180 ? 7.527 20.562 19.578 1 98.88 180 ALA B O 1
ATOM 3837 N N . GLN B 1 181 ? 6.066 19.281 20.75 1 98.75 181 GLN B N 1
ATOM 3838 C CA . GLN B 1 181 ? 7.129 18.625 21.516 1 98.75 181 GLN B CA 1
ATOM 3839 C C . GLN B 1 181 ? 8.023 17.797 20.609 1 98.75 181 GLN B C 1
ATOM 3841 O O . GLN B 1 181 ? 9.219 17.641 20.875 1 98.75 181 GLN B O 1
ATOM 3846 N N . PHE B 1 182 ? 7.453 17.219 19.625 1 98.81 182 PHE B N 1
ATOM 3847 C CA . PHE B 1 182 ? 8.156 16.438 18.609 1 98.81 182 PHE B CA 1
ATOM 3848 C C . PHE B 1 182 ? 7.613 16.734 17.219 1 98.81 182 PHE B C 1
ATOM 3850 O O . PHE B 1 182 ? 6.418 16.578 16.969 1 98.81 182 PHE B O 1
ATOM 3857 N N . VAL B 1 183 ? 8.453 17.172 16.297 1 98.94 183 VAL B N 1
ATOM 3858 C CA . VAL B 1 183 ? 8.07 17.484 14.93 1 98.94 183 VAL B CA 1
ATOM 3859 C C . VAL B 1 183 ? 8.891 16.625 13.953 1 98.94 183 VAL B C 1
ATOM 3861 O O . VAL B 1 183 ? 10.117 16.719 13.93 1 98.94 183 VAL B O 1
ATOM 3864 N N . ASP B 1 184 ? 8.258 15.75 13.234 1 98.94 184 ASP B N 1
ATOM 3865 C CA . ASP B 1 184 ? 8.938 14.961 12.219 1 98.94 184 ASP B CA 1
ATOM 3866 C C . ASP B 1 184 ? 8.438 15.32 10.82 1 98.94 184 ASP B C 1
ATOM 3868 O O . ASP B 1 184 ? 7.254 15.602 10.633 1 98.94 184 ASP B O 1
ATOM 3872 N N . VAL B 1 185 ? 9.344 15.305 9.844 1 98.94 185 VAL B N 1
ATOM 3873 C CA . VAL B 1 185 ? 9.039 15.734 8.484 1 98.94 185 VAL B CA 1
ATOM 3874 C C . VAL B 1 185 ? 9.594 14.727 7.48 1 98.94 185 VAL B C 1
ATOM 3876 O O . VAL B 1 185 ? 10.703 14.219 7.652 1 98.94 185 VAL B O 1
ATOM 3879 N N . ILE B 1 186 ? 8.836 14.406 6.477 1 98.94 186 ILE B N 1
ATOM 3880 C CA . ILE B 1 186 ? 9.258 13.555 5.375 1 98.94 186 ILE B CA 1
ATOM 3881 C C . ILE B 1 186 ? 9.312 14.359 4.082 1 98.94 186 ILE B C 1
ATOM 3883 O O . ILE B 1 186 ? 8.32 14.984 3.691 1 98.94 186 ILE B O 1
ATOM 3887 N N . HIS B 1 187 ? 10.43 14.344 3.42 1 98.81 187 HIS B N 1
ATOM 3888 C CA . HIS B 1 187 ? 10.648 15.07 2.176 1 98.81 187 HIS B CA 1
ATOM 3889 C C . HIS B 1 187 ? 10.727 14.117 0.987 1 98.81 187 HIS B C 1
ATOM 3891 O O . HIS B 1 187 ? 11.562 13.211 0.969 1 98.81 187 HIS B O 1
ATOM 3897 N N . THR B 1 188 ? 9.883 14.414 -0.092 1 98.19 188 THR B N 1
ATOM 3898 C CA . THR B 1 188 ? 9.859 13.398 -1.14 1 98.19 188 THR B CA 1
ATOM 3899 C C . THR B 1 188 ? 9.859 14.047 -2.521 1 98.19 188 THR B C 1
ATOM 3901 O O . THR B 1 188 ? 9.984 13.359 -3.537 1 98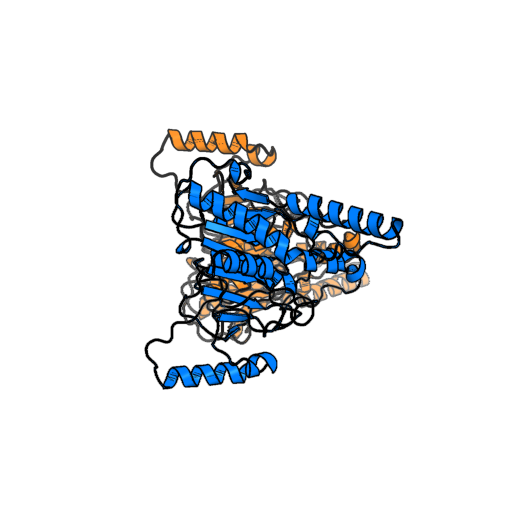.19 188 THR B O 1
ATOM 3904 N N . ASP B 1 189 ? 9.805 15.383 -2.645 1 96.38 189 ASP B N 1
ATOM 3905 C CA . ASP B 1 189 ? 9.492 15.883 -3.977 1 96.38 189 ASP B CA 1
ATOM 3906 C C . ASP B 1 189 ? 10.32 17.125 -4.301 1 96.38 189 ASP B C 1
ATOM 3908 O O . ASP B 1 189 ? 9.898 17.969 -5.098 1 96.38 189 ASP B O 1
ATOM 3912 N N . TYR B 1 190 ? 11.359 17.344 -3.617 1 95.62 190 TYR B N 1
ATOM 3913 C CA . TYR B 1 190 ? 12.234 18.438 -4.016 1 95.62 190 TYR B CA 1
ATOM 3914 C C . TYR B 1 190 ? 12.812 18.188 -5.406 1 95.62 190 TYR B C 1
ATOM 3916 O O . TYR B 1 190 ? 13.188 17.062 -5.738 1 95.62 190 TYR B O 1
ATOM 3924 N N . PRO B 1 191 ? 12.922 19.266 -6.289 1 94 191 PRO B N 1
ATOM 3925 C CA . PRO B 1 191 ? 12.656 20.688 -6.074 1 94 191 PRO B CA 1
ATOM 3926 C C . PRO B 1 191 ? 11.328 21.141 -6.676 1 94 191 PRO B C 1
ATOM 3928 O O . PRO B 1 191 ? 11.172 22.312 -7.016 1 94 191 PRO B O 1
ATOM 3931 N N . LEU B 1 192 ? 10.422 20.203 -6.824 1 91.44 192 LEU B N 1
ATOM 3932 C CA . LEU B 1 192 ? 9.203 20.562 -7.551 1 91.44 192 LEU B CA 1
ATOM 3933 C C . LEU B 1 192 ? 8.188 21.219 -6.625 1 91.44 192 LEU B C 1
ATOM 3935 O O . LEU B 1 192 ? 8.094 22.438 -6.562 1 91.44 192 LEU B O 1
ATOM 3939 N N . PHE B 1 193 ? 7.578 20.375 -5.801 1 92.31 193 PHE B N 1
ATOM 3940 C CA . PHE B 1 193 ? 6.535 20.938 -4.949 1 92.31 193 PHE B CA 1
ATOM 3941 C C . PHE B 1 193 ? 6.938 20.875 -3.482 1 92.31 193 PHE B C 1
ATOM 3943 O O . PHE B 1 193 ? 6.398 21.609 -2.65 1 92.31 193 PHE B O 1
ATOM 3950 N N . GLY B 1 194 ? 7.793 19.938 -3.176 1 95.75 194 GLY B N 1
ATOM 3951 C CA . GLY B 1 194 ? 8.227 19.75 -1.801 1 95.75 194 GLY B CA 1
ATOM 3952 C C . GLY B 1 194 ? 9.508 20.5 -1.473 1 95.75 194 GLY B C 1
ATOM 3953 O O . GLY B 1 194 ? 10.391 20.625 -2.322 1 95.75 194 GLY B O 1
ATOM 3954 N N . ASP B 1 195 ? 9.578 20.906 -0.229 1 95.94 195 ASP B N 1
ATOM 3955 C CA . ASP B 1 195 ? 10.75 21.609 0.281 1 95.94 195 ASP B CA 1
ATOM 3956 C C . ASP B 1 195 ? 11.82 20.625 0.743 1 95.94 195 ASP B C 1
ATOM 3958 O O . ASP B 1 195 ? 11.5 19.5 1.137 1 95.94 195 ASP B O 1
ATOM 3962 N N . ILE B 1 196 ? 13.094 21.016 0.572 1 96.94 196 ILE B N 1
ATOM 3963 C CA . ILE B 1 196 ? 14.172 20.141 1.011 1 96.94 196 ILE B CA 1
ATOM 3964 C C . ILE B 1 196 ? 14.703 20.609 2.359 1 96.94 196 ILE B C 1
ATOM 3966 O O . ILE B 1 196 ? 15.43 19.891 3.041 1 96.94 196 ILE B O 1
ATOM 3970 N N . ARG B 1 197 ? 14.391 21.844 2.82 1 96.5 197 ARG B N 1
ATOM 3971 C CA . ARG B 1 197 ? 14.898 22.438 4.051 1 96.5 197 ARG B CA 1
ATOM 3972 C C . ARG B 1 197 ? 14.383 21.688 5.277 1 96.5 197 ARG B C 1
ATOM 3974 O O . ARG B 1 197 ? 13.195 21.375 5.359 1 96.5 197 ARG B O 1
ATOM 3981 N N . PRO B 1 198 ? 15.289 21.406 6.172 1 97.19 198 PRO B N 1
ATOM 3982 C CA . PRO B 1 198 ? 14.805 20.812 7.418 1 97.19 198 PRO B CA 1
ATOM 3983 C C . PRO B 1 198 ? 13.82 21.703 8.164 1 97.19 198 PRO B C 1
ATOM 3985 O O . PRO B 1 198 ? 14.016 22.922 8.227 1 97.19 198 PRO B O 1
ATOM 3988 N N . ARG B 1 199 ? 12.781 21.109 8.672 1 97.12 199 ARG B N 1
ATOM 3989 C CA . ARG B 1 199 ? 11.742 21.891 9.32 1 97.12 199 ARG B CA 1
ATOM 3990 C C . ARG B 1 199 ? 11.344 21.266 10.656 1 97.12 199 ARG B C 1
ATOM 3992 O O . ARG B 1 199 ? 10.57 21.859 11.422 1 97.12 199 ARG B O 1
ATOM 3999 N N . GLY B 1 200 ? 11.836 20.062 10.969 1 97.88 200 GLY B N 1
ATOM 4000 C CA . GLY B 1 200 ? 11.391 19.344 12.164 1 97.88 200 GLY B CA 1
ATOM 4001 C C . GLY B 1 200 ? 12.508 19.125 13.172 1 97.88 200 GLY B C 1
ATOM 4002 O O . GLY B 1 200 ? 13.617 19.625 12.992 1 97.88 200 GLY B O 1
ATOM 4003 N N . THR B 1 201 ? 12.086 18.484 14.352 1 98.38 201 THR B N 1
ATOM 4004 C CA . THR B 1 201 ? 13.055 17.875 15.258 1 98.38 201 THR B CA 1
ATOM 4005 C C . THR B 1 201 ? 13.883 16.828 14.539 1 98.38 201 THR B C 1
ATOM 4007 O O . THR B 1 201 ? 15.078 16.688 14.797 1 98.38 201 THR B O 1
ATOM 4010 N N . VAL B 1 202 ? 13.188 16.125 13.727 1 98.62 202 VAL B N 1
ATOM 4011 C CA . VAL B 1 202 ? 13.805 15.125 12.867 1 98.62 202 VAL B CA 1
ATOM 4012 C C . VAL B 1 202 ? 13.242 15.234 11.453 1 98.62 202 VAL B C 1
ATOM 4014 O O . VAL B 1 202 ? 12.047 15.484 11.273 1 98.62 202 VAL B O 1
ATOM 4017 N N . ASP B 1 203 ? 14.102 15.078 10.461 1 98.81 203 ASP B N 1
ATOM 4018 C CA . ASP B 1 203 ? 13.719 15.109 9.055 1 98.81 203 ASP B CA 1
ATOM 4019 C C . ASP B 1 203 ? 14.188 13.852 8.328 1 98.81 203 ASP B C 1
ATOM 4021 O O . ASP B 1 203 ? 15.344 13.438 8.477 1 98.81 203 ASP B O 1
ATOM 4025 N N . PHE B 1 204 ? 13.297 13.281 7.598 1 98.88 204 PHE B N 1
ATOM 4026 C CA . PHE B 1 204 ? 13.602 12.094 6.805 1 98.88 204 PHE B CA 1
ATOM 4027 C C . PHE B 1 204 ? 13.602 12.422 5.316 1 98.88 204 PHE B C 1
ATOM 4029 O O . PHE B 1 204 ? 12.711 13.125 4.828 1 98.88 204 PHE B O 1
ATOM 4036 N N . TYR B 1 205 ? 14.602 11.914 4.613 1 98.81 205 TYR B N 1
ATOM 4037 C CA . TYR B 1 205 ? 14.789 12.156 3.189 1 98.81 205 TYR B CA 1
ATOM 4038 C C . TYR B 1 205 ? 14.852 10.844 2.416 1 98.81 205 TYR B C 1
ATOM 4040 O O . TYR B 1 205 ? 15.906 10.477 1.894 1 98.81 205 TYR B O 1
ATOM 4048 N N . PRO B 1 206 ? 13.672 10.195 2.23 1 98.75 206 PRO B N 1
ATOM 4049 C CA . PRO B 1 206 ? 13.703 9.016 1.357 1 98.75 206 PRO B CA 1
ATOM 4050 C C . PRO B 1 206 ? 14.219 9.336 -0.043 1 98.75 206 PRO B C 1
ATOM 4052 O O . PRO B 1 206 ? 13.711 10.242 -0.705 1 98.75 206 PRO B O 1
ATOM 4055 N N . ASN B 1 207 ? 15.203 8.508 -0.465 1 98.06 207 ASN B N 1
ATOM 4056 C CA . ASN B 1 207 ? 15.812 8.711 -1.775 1 98.06 207 ASN B CA 1
ATOM 4057 C C . ASN B 1 207 ? 16.281 10.148 -1.956 1 98.06 207 ASN B C 1
ATOM 4059 O O . ASN B 1 207 ? 16.062 10.758 -3.006 1 98.06 207 ASN B O 1
ATOM 4063 N N . PHE B 1 208 ? 16.797 10.742 -0.869 1 98.25 208 PHE B N 1
ATOM 4064 C CA . PHE B 1 208 ? 17.406 12.062 -0.771 1 98.25 208 PHE B CA 1
ATOM 4065 C C . PHE B 1 208 ? 16.344 13.156 -0.847 1 98.25 208 PHE B C 1
ATOM 4067 O O . PHE B 1 208 ? 16.656 14.328 -1.026 1 98.25 208 PHE B O 1
ATOM 4074 N N . GLY B 1 209 ? 15.031 12.789 -0.747 1 98.12 209 GLY B N 1
ATOM 4075 C CA . GLY B 1 209 ? 13.953 13.758 -0.761 1 98.12 209 GLY B CA 1
ATOM 4076 C C . GLY B 1 209 ? 13.703 14.344 -2.137 1 98.12 209 GLY B C 1
ATOM 4077 O O . GLY B 1 209 ? 13.062 15.391 -2.262 1 98.12 209 GLY B O 1
ATOM 4078 N N . LEU B 1 210 ? 14.109 13.609 -3.164 1 96.12 210 LEU B N 1
ATOM 4079 C CA . LEU B 1 210 ? 14.094 14.18 -4.504 1 96.12 210 LEU B CA 1
ATOM 4080 C C . LEU B 1 210 ? 12.984 13.57 -5.348 1 96.12 210 LEU B C 1
ATOM 4082 O O . LEU B 1 210 ? 12.656 12.391 -5.191 1 96.12 210 LEU B O 1
ATOM 4086 N N . ALA B 1 211 ? 12.555 14.375 -6.27 1 93.12 211 ALA B N 1
ATOM 4087 C CA . ALA B 1 211 ? 11.742 13.867 -7.363 1 93.12 211 ALA B CA 1
ATOM 4088 C C . ALA B 1 211 ? 12.609 13.469 -8.555 1 93.12 211 ALA B C 1
ATOM 4090 O O . ALA B 1 211 ? 13.617 14.117 -8.844 1 93.12 211 ALA B O 1
ATOM 4091 N N . PRO B 1 212 ? 12.18 12.508 -9.328 1 93.62 212 PRO B N 1
ATOM 4092 C CA . PRO B 1 212 ? 11.055 11.625 -9 1 93.62 212 PRO B CA 1
ATOM 4093 C C . PRO B 1 212 ? 11.422 10.547 -7.984 1 93.62 212 PRO B C 1
ATOM 4095 O O . PRO B 1 212 ? 12.547 10.047 -7.996 1 93.62 212 PRO B O 1
ATOM 4098 N N . GLN B 1 213 ? 10.555 10.219 -7.074 1 96.12 213 GLN B N 1
ATOM 4099 C CA . GLN B 1 213 ? 10.688 9.039 -6.234 1 96.12 213 GLN B CA 1
ATOM 4100 C C . GLN B 1 213 ? 10.633 7.762 -7.07 1 96.12 213 GLN B C 1
ATOM 4102 O O . GLN B 1 213 ? 10.055 7.754 -8.164 1 96.12 213 GLN B O 1
ATOM 4107 N N . PRO B 1 214 ? 11.258 6.699 -6.547 1 95.12 214 PRO B N 1
ATOM 4108 C CA . PRO B 1 214 ? 11.133 5.441 -7.289 1 95.12 214 PRO B CA 1
ATOM 4109 C C . PRO B 1 214 ? 9.68 5.102 -7.629 1 95.12 214 PRO B C 1
ATOM 4111 O O . PRO B 1 214 ? 8.812 5.168 -6.762 1 95.12 214 PRO B O 1
ATOM 4114 N N . GLY B 1 215 ? 9.445 4.75 -8.953 1 91 215 GLY B N 1
ATOM 4115 C CA . GLY B 1 215 ? 8.109 4.414 -9.406 1 91 215 GLY B CA 1
ATOM 4116 C C . GLY B 1 215 ? 7.355 5.605 -9.969 1 91 215 GLY B C 1
ATOM 4117 O O . GLY B 1 215 ? 6.25 5.453 -10.492 1 91 215 GLY B O 1
ATOM 4118 N N . CYS B 1 216 ? 7.922 6.754 -9.859 1 90.5 216 CYS B N 1
ATOM 4119 C CA . CYS B 1 216 ? 7.242 7.957 -10.328 1 90.5 216 CYS B CA 1
ATOM 4120 C C . CYS B 1 216 ? 7.906 8.508 -11.586 1 90.5 216 CYS B C 1
ATOM 4122 O O . CYS B 1 216 ? 7.684 9.664 -11.953 1 90.5 216 CYS B O 1
ATOM 4124 N N . GLU B 1 217 ? 8.812 7.711 -12.219 1 83.56 217 GLU B N 1
ATOM 4125 C CA . GLU B 1 217 ? 9.609 8.164 -13.352 1 83.56 217 GLU B CA 1
ATOM 4126 C C . GLU B 1 217 ? 8.734 8.461 -14.562 1 83.56 217 GLU B C 1
ATOM 4128 O O . GLU B 1 217 ? 9.016 9.367 -15.344 1 83.56 217 GLU B O 1
ATOM 4133 N N . ASN B 1 218 ? 7.84 7.453 -15.055 1 66.06 218 ASN B N 1
ATOM 4134 C CA . ASN B 1 218 ? 7.113 7.562 -16.312 1 66.06 218 ASN B CA 1
ATOM 4135 C C . ASN B 1 218 ? 5.824 8.367 -16.141 1 66.06 218 ASN B C 1
ATOM 4137 O O . ASN B 1 218 ? 4.902 8.234 -16.953 1 66.06 218 ASN B O 1
ATOM 4141 N N . VAL B 1 219 ? 5.664 8.922 -15.242 1 52.62 219 VAL B N 1
ATOM 4142 C CA . VAL B 1 219 ? 4.438 9.711 -15.219 1 52.62 219 VAL B CA 1
ATOM 4143 C C . VAL B 1 219 ? 4.449 10.719 -16.359 1 52.62 219 VAL B C 1
ATOM 4145 O O . VAL B 1 219 ? 5.336 11.578 -16.438 1 52.62 219 VAL B O 1
ATOM 4148 N N . ASP B 1 220 ? 4.246 10.148 -17.688 1 40.91 220 ASP B N 1
ATOM 4149 C CA . ASP B 1 220 ? 4.191 10.852 -18.953 1 40.91 220 ASP B CA 1
ATOM 4150 C C . ASP B 1 220 ? 3.758 12.305 -18.766 1 40.91 220 ASP B C 1
ATOM 4152 O O . ASP B 1 220 ? 2.803 12.578 -18.031 1 40.91 220 ASP B O 1
ATOM 4156 N N . VAL B 1 221 ? 4.527 13.18 -19.234 1 37.75 221 VAL B N 1
ATOM 4157 C CA . VAL B 1 221 ? 4.426 14.633 -19.344 1 37.75 221 VAL B CA 1
ATOM 4158 C C . VAL B 1 221 ? 3.086 15.016 -19.969 1 37.75 221 VAL B C 1
ATOM 4160 O O . VAL B 1 221 ? 2.566 16.109 -19.719 1 37.75 221 VAL B O 1
ATOM 4163 N N . VAL B 1 222 ? 2.627 14.391 -21.016 1 36.47 222 VAL B N 1
ATOM 4164 C CA . VAL B 1 222 ? 1.48 14.812 -21.812 1 36.47 222 VAL B CA 1
ATOM 4165 C C . VAL B 1 222 ? 0.217 14.789 -20.953 1 36.47 222 VAL B C 1
ATOM 4167 O O . VAL B 1 222 ? -0.686 15.609 -21.141 1 36.47 222 VAL B O 1
ATOM 4170 N N . ALA B 1 223 ? -0.127 13.648 -20.484 1 37.28 223 ALA B N 1
ATOM 4171 C CA . ALA B 1 223 ? -1.21 13.688 -19.5 1 37.28 223 ALA B CA 1
ATOM 4172 C C . ALA B 1 223 ? -0.959 14.758 -18.453 1 37.28 223 ALA B C 1
ATOM 4174 O O . ALA B 1 223 ? -1.744 14.914 -17.516 1 37.28 223 ALA B O 1
ATOM 4175 N N . ALA B 1 224 ? 0.161 15.461 -18.531 1 37.84 224 ALA B N 1
ATOM 4176 C CA . ALA B 1 224 ? 0.726 16.562 -17.75 1 37.84 224 ALA B CA 1
ATOM 4177 C C . ALA B 1 224 ? -0.203 17.766 -17.75 1 37.84 224 ALA B C 1
ATOM 4179 O O . ALA B 1 224 ? -0.247 18.531 -16.781 1 37.84 224 ALA B O 1
ATOM 4180 N N . SER B 1 225 ? -0.642 18.078 -18.969 1 36.97 225 SER B N 1
ATOM 4181 C CA . SER B 1 225 ? -1.322 19.359 -18.922 1 36.97 225 SER B CA 1
ATOM 4182 C C . SER B 1 225 ? -2.469 19.359 -17.922 1 36.97 225 SER B C 1
ATOM 4184 O O . SER B 1 225 ? -2.57 20.25 -17.078 1 36.97 225 SER B O 1
ATOM 4186 N N . LYS B 1 226 ? -3.617 18.797 -18.484 1 39.25 226 LYS B N 1
ATOM 4187 C CA . LYS B 1 226 ? -4.797 18.828 -17.609 1 39.25 226 LYS B CA 1
ATOM 4188 C C . LYS B 1 226 ? -4.539 18.094 -16.297 1 39.25 226 LYS B C 1
ATOM 4190 O O . LYS B 1 226 ? -5.082 18.469 -15.258 1 39.25 226 LYS B O 1
ATOM 4195 N N . LEU B 1 227 ? -3.836 16.938 -16.344 1 39.84 227 LEU B N 1
ATOM 4196 C CA . LEU B 1 227 ? -3.344 16.062 -15.289 1 39.84 227 LEU B CA 1
ATOM 4197 C C . LEU B 1 227 ? -2.287 16.766 -14.445 1 39.84 227 LEU B C 1
ATOM 4199 O O . LEU B 1 227 ? -1.815 16.219 -13.453 1 39.84 227 LEU B O 1
ATOM 4203 N N . LEU B 1 228 ? -1.606 17.641 -14.953 1 40.84 228 LEU B N 1
ATOM 4204 C CA . LEU B 1 228 ? -0.785 18.516 -14.125 1 40.84 228 LEU B CA 1
ATOM 4205 C C . LEU B 1 228 ? -1.498 18.859 -12.82 1 40.84 228 LEU B C 1
ATOM 4207 O O . LEU B 1 228 ? -0.873 18.891 -11.758 1 40.84 228 LEU B O 1
ATOM 4211 N N . HIS B 1 229 ? -2.734 19.422 -13.016 1 42.84 229 HIS B N 1
ATOM 4212 C CA . HIS B 1 229 ? -3.402 19.781 -11.773 1 42.84 229 HIS B CA 1
ATOM 4213 C C . HIS B 1 229 ? -3.701 18.547 -10.922 1 42.84 229 HIS B C 1
ATOM 4215 O O . HIS B 1 229 ? -3.531 18.562 -9.703 1 42.84 229 HIS B O 1
ATOM 4221 N N . GLU B 1 230 ? -4.422 17.656 -11.586 1 43.41 230 GLU B N 1
ATOM 4222 C CA . GLU B 1 230 ? -4.816 16.469 -10.836 1 43.41 230 GLU B CA 1
ATOM 4223 C C . GLU B 1 230 ? -3.621 15.555 -10.586 1 43.41 230 GLU B C 1
ATOM 4225 O O . GLU B 1 230 ? -3.695 14.633 -9.766 1 43.41 230 GLU B O 1
ATOM 4230 N N . ALA B 1 231 ? -2.836 15.352 -11.711 1 44.47 231 ALA B N 1
ATOM 4231 C CA . ALA B 1 231 ? -1.598 14.602 -11.5 1 44.47 231 ALA B CA 1
ATOM 4232 C C . ALA B 1 231 ? -0.841 15.125 -10.281 1 44.47 231 ALA B C 1
ATOM 4234 O O . ALA B 1 231 ? 0.05 15.969 -10.414 1 44.47 231 ALA B O 1
ATOM 4235 N N . TYR B 1 232 ? -1.442 16.016 -9.578 1 52.56 232 TYR B N 1
ATOM 4236 C CA . TYR B 1 232 ? -0.653 16.047 -8.352 1 52.56 232 TYR B CA 1
ATOM 4237 C C . TYR B 1 232 ? 0.143 14.766 -8.172 1 52.56 232 TYR B C 1
ATOM 4239 O O . TYR B 1 232 ? -0.341 13.68 -8.492 1 52.56 232 TYR B O 1
ATOM 4247 N N . SER B 1 233 ? 1.668 15.016 -7.828 1 73.38 233 SER B N 1
ATOM 4248 C CA . SER B 1 233 ? 3.029 14.516 -8.008 1 73.38 233 SER B CA 1
ATOM 4249 C C . SER B 1 233 ? 3.229 13.172 -7.312 1 73.38 233 SER B C 1
ATOM 4251 O O . SER B 1 233 ? 2.938 13.039 -6.125 1 73.38 233 SER B O 1
ATOM 4253 N N . CYS B 1 234 ? 3.025 12.219 -8.094 1 87.19 234 CYS B N 1
ATOM 4254 C CA . CYS B 1 234 ? 3.457 10.898 -7.648 1 87.19 234 CYS B CA 1
ATOM 4255 C C . CYS B 1 234 ? 4.5 11.008 -6.543 1 87.19 234 CYS B C 1
ATOM 4257 O O . CYS B 1 234 ? 4.297 10.5 -5.438 1 87.19 234 CYS B O 1
ATOM 4259 N N . SER B 1 235 ? 5.453 11.859 -6.727 1 93.94 235 SER B N 1
ATOM 4260 C CA . SER B 1 235 ? 6.523 12.016 -5.746 1 93.94 235 SER B CA 1
ATOM 4261 C C . SER B 1 235 ? 6.055 12.82 -4.539 1 93.94 235 SER B C 1
ATOM 4263 O O . SER B 1 235 ? 6.453 12.531 -3.406 1 93.94 235 SER B O 1
ATOM 4265 N N . HIS B 1 236 ? 5.16 13.797 -4.777 1 94.94 236 HIS B N 1
ATOM 4266 C CA . HIS B 1 236 ? 4.629 14.656 -3.727 1 94.94 236 HIS B CA 1
ATOM 4267 C C . HIS B 1 236 ? 3.738 13.875 -2.77 1 94.94 236 HIS B C 1
ATOM 4269 O O . HIS B 1 236 ? 3.734 14.133 -1.564 1 94.94 236 HIS B O 1
ATOM 4275 N N . ASN B 1 237 ? 3.076 12.891 -3.289 1 94.56 237 ASN B N 1
ATOM 4276 C CA . ASN B 1 237 ? 2.141 12.094 -2.506 1 94.56 237 ASN B CA 1
ATOM 4277 C C . ASN B 1 237 ? 2.84 10.922 -1.821 1 94.56 237 ASN B C 1
ATOM 4279 O O . ASN B 1 237 ? 2.264 10.273 -0.946 1 94.56 237 ASN B O 1
ATOM 4283 N N . ARG B 1 238 ? 4.105 10.68 -2.201 1 97 238 ARG B N 1
ATOM 4284 C CA . ARG B 1 238 ? 4.816 9.539 -1.627 1 97 238 ARG B CA 1
ATOM 4285 C C . ARG B 1 238 ? 5 9.711 -0.123 1 97 238 ARG B C 1
ATOM 4287 O O . ARG B 1 238 ? 4.977 8.734 0.626 1 97 238 ARG B O 1
ATOM 4294 N N . ALA B 1 239 ? 5.145 10.93 0.307 1 98.5 239 ALA B N 1
ATOM 4295 C CA . ALA B 1 239 ? 5.27 11.156 1.744 1 98.5 239 ALA B CA 1
ATOM 4296 C C . ALA B 1 239 ? 4.055 10.617 2.492 1 98.5 239 ALA B C 1
ATOM 4298 O O . ALA B 1 239 ? 4.191 10.008 3.555 1 98.5 239 ALA B O 1
ATOM 4299 N N . VAL B 1 240 ? 2.871 10.836 1.948 1 98.06 240 VAL B N 1
ATOM 4300 C CA . VAL B 1 240 ? 1.632 10.359 2.555 1 98.06 240 VAL B CA 1
ATOM 4301 C C . VAL B 1 240 ? 1.587 8.836 2.508 1 98.06 240 VAL B C 1
ATOM 4303 O O . VAL B 1 240 ? 1.263 8.188 3.506 1 98.06 240 VAL B O 1
ATOM 4306 N N . MET B 1 241 ? 1.988 8.32 1.371 1 97.88 241 MET B N 1
ATOM 4307 C CA . MET B 1 241 ? 1.945 6.875 1.186 1 97.88 241 MET B CA 1
ATOM 4308 C C . MET B 1 241 ? 2.924 6.176 2.123 1 97.88 241 MET B C 1
ATOM 4310 O O . MET B 1 241 ? 2.602 5.137 2.701 1 97.88 241 MET B O 1
ATOM 4314 N N . PHE B 1 242 ? 4.133 6.738 2.26 1 98.75 242 PHE B N 1
ATOM 4315 C CA . PHE B 1 242 ? 5.121 6.172 3.168 1 98.75 242 PHE B CA 1
ATOM 4316 C C . PHE B 1 242 ? 4.609 6.184 4.605 1 98.75 242 PHE B C 1
ATOM 4318 O O . PHE B 1 242 ? 4.664 5.168 5.297 1 98.75 242 PHE B O 1
ATOM 4325 N N . TYR B 1 243 ? 4.117 7.316 4.984 1 98.94 243 TYR B N 1
ATOM 4326 C CA . TYR B 1 243 ? 3.648 7.449 6.359 1 98.94 243 TYR B CA 1
ATOM 4327 C C . TYR B 1 243 ? 2.484 6.504 6.633 1 98.94 243 TYR B C 1
ATOM 4329 O O . TYR B 1 243 ? 2.447 5.836 7.668 1 98.94 243 TYR B O 1
ATOM 4337 N N . ALA B 1 244 ? 1.55 6.445 5.719 1 98.75 244 ALA B N 1
ATOM 4338 C CA . ALA B 1 244 ? 0.395 5.562 5.879 1 98.75 244 ALA B CA 1
ATOM 4339 C C . ALA B 1 244 ? 0.831 4.109 6.035 1 98.75 244 ALA B C 1
ATOM 4341 O O . ALA B 1 244 ? 0.312 3.389 6.891 1 98.75 244 ALA B O 1
ATOM 4342 N N . GLU B 1 245 ? 1.744 3.684 5.195 1 98.62 245 GLU B N 1
ATOM 4343 C CA . GLU B 1 245 ? 2.266 2.322 5.266 1 98.62 245 GLU B CA 1
ATOM 4344 C C . GLU B 1 245 ? 2.887 2.041 6.633 1 98.62 245 GLU B C 1
ATOM 4346 O O . GLU B 1 245 ? 2.701 0.958 7.191 1 98.62 245 GLU B O 1
ATOM 4351 N N . SER B 1 246 ? 3.561 3 7.238 1 98.81 246 SER B N 1
ATOM 4352 C CA . SER B 1 246 ? 4.262 2.826 8.508 1 98.81 246 SER B CA 1
ATOM 4353 C C . SER B 1 246 ? 3.281 2.613 9.656 1 98.81 246 SER B C 1
ATOM 4355 O O . SER B 1 246 ? 3.654 2.09 10.711 1 98.81 246 SER B O 1
ATOM 4357 N N . ILE B 1 247 ? 2.045 3.055 9.477 1 98.75 247 ILE B N 1
ATOM 4358 C CA . ILE B 1 247 ? 1.05 2.916 10.539 1 98.75 247 ILE B CA 1
ATOM 4359 C C . ILE B 1 247 ? 0.779 1.438 10.805 1 98.75 247 ILE B C 1
ATOM 4361 O O . ILE B 1 247 ? 0.684 1.016 11.961 1 98.75 247 ILE B O 1
ATOM 4365 N N . GLY B 1 248 ? 0.746 0.653 9.742 1 97.94 248 GLY B N 1
ATOM 4366 C CA . GLY B 1 248 ? 0.474 -0.768 9.891 1 97.94 248 GLY B CA 1
ATOM 4367 C C . GLY B 1 248 ? 1.728 -1.621 9.867 1 97.94 248 GLY B C 1
ATOM 4368 O O . GLY B 1 248 ? 1.686 -2.807 10.203 1 97.94 248 GLY B O 1
ATOM 4369 N N . MET B 1 249 ? 2.797 -1.048 9.406 1 98 249 MET B N 1
ATOM 4370 C CA . MET B 1 249 ? 4.078 -1.748 9.328 1 98 249 MET B CA 1
ATOM 4371 C C . MET B 1 249 ? 5.191 -0.92 9.961 1 98 249 MET B C 1
ATOM 4373 O O . MET B 1 249 ? 5.961 -0.265 9.25 1 98 249 MET B O 1
ATOM 4377 N N . PRO B 1 250 ? 5.375 -0.989 11.258 1 97.75 250 PRO B N 1
ATOM 4378 C CA . PRO B 1 250 ? 6.23 -0.08 12.023 1 97.75 250 PRO B CA 1
ATOM 4379 C C . PRO B 1 250 ? 7.703 -0.191 11.641 1 97.75 250 PRO B C 1
ATOM 4381 O O . PRO B 1 250 ? 8.477 0.746 11.859 1 97.75 250 PRO B O 1
ATOM 4384 N N . GLU B 1 251 ? 8.133 -1.312 11.016 1 97.44 251 GLU B N 1
ATOM 4385 C CA . GLU B 1 251 ? 9.562 -1.515 10.789 1 97.44 251 GLU B CA 1
ATOM 4386 C C . GLU B 1 251 ? 9.883 -1.54 9.297 1 97.44 251 GLU B C 1
ATOM 4388 O O . GLU B 1 251 ? 10.922 -2.061 8.891 1 97.44 251 GLU B O 1
ATOM 4393 N N . ASN B 1 252 ? 9.023 -0.996 8.469 1 98.12 252 ASN B N 1
ATOM 4394 C CA . ASN B 1 252 ? 9.195 -1.09 7.023 1 98.12 252 ASN B CA 1
ATOM 4395 C C . ASN B 1 252 ? 10.164 -0.031 6.504 1 98.12 252 ASN B C 1
ATOM 4397 O O . ASN B 1 252 ? 10.648 -0.128 5.375 1 98.12 252 ASN B O 1
ATOM 4401 N N . PHE B 1 253 ? 10.469 1.053 7.305 1 98.56 253 PHE B N 1
ATOM 4402 C CA . PHE B 1 253 ? 11.273 2.145 6.766 1 98.56 253 PHE B CA 1
ATOM 4403 C C . PHE B 1 253 ? 12.484 2.416 7.648 1 98.56 253 PHE B C 1
ATOM 4405 O O . PHE B 1 253 ? 12.625 3.508 8.203 1 98.56 253 PHE B O 1
ATOM 4412 N N . PRO B 1 254 ? 13.383 1.458 7.719 1 97.56 254 PRO B N 1
ATOM 4413 C CA . PRO B 1 254 ? 14.617 1.75 8.445 1 97.56 254 PRO B CA 1
ATOM 4414 C C . PRO B 1 254 ? 15.43 2.865 7.797 1 97.56 254 PRO B C 1
ATOM 4416 O O . PRO B 1 254 ? 15.562 2.908 6.57 1 97.56 254 PRO B O 1
ATOM 4419 N N . ALA B 1 255 ? 15.906 3.764 8.594 1 96.88 255 ALA B N 1
ATOM 4420 C CA . ALA B 1 255 ? 16.641 4.926 8.102 1 96.88 255 ALA B CA 1
ATOM 4421 C C . ALA B 1 255 ? 18 5.059 8.789 1 96.88 255 ALA B C 1
ATOM 4423 O O . ALA B 1 255 ? 18.188 4.57 9.906 1 96.88 255 ALA B O 1
ATOM 4424 N N . VAL B 1 256 ? 18.906 5.684 8.109 1 94.69 256 VAL B N 1
ATOM 4425 C CA . VAL B 1 256 ? 20.234 5.895 8.664 1 94.69 256 VAL B CA 1
ATOM 4426 C C . VAL B 1 256 ? 20.5 7.391 8.836 1 94.69 256 VAL B C 1
ATOM 4428 O O . VAL B 1 256 ? 20.062 8.195 8.008 1 94.69 256 VAL B O 1
ATOM 4431 N N . SER B 1 257 ? 21.141 7.723 9.984 1 94.19 257 SER B N 1
ATOM 4432 C CA . SER B 1 257 ? 21.531 9.117 10.18 1 94.19 257 SER B CA 1
ATOM 4433 C C . SER B 1 257 ? 22.422 9.602 9.047 1 94.19 257 SER B C 1
ATOM 4435 O O . SER B 1 257 ? 23.266 8.852 8.555 1 94.19 257 SER B O 1
ATOM 4437 N N . CYS B 1 258 ? 22.203 10.828 8.633 1 94.94 258 CYS B N 1
ATOM 4438 C CA . CYS B 1 258 ? 22.922 11.375 7.48 1 94.94 258 CYS B CA 1
ATOM 4439 C C . CYS B 1 258 ? 23.031 12.891 7.578 1 94.94 258 CYS B C 1
ATOM 4441 O O . CYS B 1 258 ? 22.062 13.562 7.941 1 94.94 258 CYS B O 1
ATOM 4443 N N . SER B 1 259 ? 24.219 13.414 7.262 1 94.69 259 SER B N 1
ATOM 4444 C CA . SER B 1 259 ? 24.359 14.867 7.293 1 94.69 259 SER B CA 1
ATOM 4445 C C . SER B 1 259 ? 23.547 15.523 6.188 1 94.69 259 SER B C 1
ATOM 4447 O O . SER B 1 259 ? 23.297 14.914 5.145 1 94.69 259 SER B O 1
ATOM 4449 N N . LEU B 1 260 ? 23.203 16.719 6.473 1 95.44 260 LEU B N 1
ATOM 4450 C CA . LEU B 1 260 ? 22.453 17.469 5.469 1 95.44 260 LEU B CA 1
ATOM 4451 C C . LEU B 1 260 ? 23.281 17.656 4.199 1 95.44 260 LEU B C 1
ATOM 4453 O O . LEU B 1 260 ? 22.734 17.641 3.094 1 95.44 260 LEU B O 1
ATOM 4457 N N . THR B 1 261 ? 24.562 17.844 4.355 1 95.19 261 THR B N 1
ATOM 4458 C CA . THR B 1 261 ? 25.453 17.984 3.213 1 95.19 261 THR B CA 1
ATOM 4459 C C . THR B 1 261 ? 25.453 16.719 2.359 1 95.19 261 THR B C 1
ATOM 4461 O O . THR B 1 261 ? 25.391 16.797 1.131 1 95.19 261 THR B O 1
ATOM 4464 N N . ALA B 1 262 ? 25.516 15.586 3.053 1 95.44 262 ALA B N 1
ATOM 4465 C CA . ALA B 1 262 ? 25.484 14.32 2.334 1 95.44 262 ALA B CA 1
ATOM 4466 C C . ALA B 1 262 ? 24.156 14.148 1.585 1 95.44 262 ALA B C 1
ATOM 4468 O O . ALA B 1 262 ? 24.141 13.672 0.448 1 95.44 262 ALA B O 1
ATOM 4469 N N . ILE B 1 263 ? 23.062 14.539 2.17 1 96.69 263 ILE B N 1
ATOM 4470 C CA . ILE B 1 263 ? 21.734 14.469 1.565 1 96.69 263 ILE B CA 1
ATOM 4471 C C . ILE B 1 263 ? 21.672 15.359 0.329 1 96.69 263 ILE B C 1
ATOM 4473 O O . ILE B 1 263 ? 21.266 14.922 -0.748 1 96.69 263 ILE B O 1
ATOM 4477 N N . LYS B 1 264 ? 22.141 16.531 0.435 1 95.56 264 LYS B N 1
ATOM 4478 C CA . LYS B 1 264 ? 22.078 17.5 -0.658 1 95.56 264 LYS B CA 1
ATOM 4479 C C . LYS B 1 264 ? 23.016 17.094 -1.799 1 95.56 264 LYS B C 1
ATOM 4481 O O . LYS B 1 264 ? 22.719 17.359 -2.967 1 95.56 264 LYS B O 1
ATOM 4486 N N . SER B 1 265 ? 24.078 16.406 -1.504 1 94.56 265 SER B N 1
ATOM 4487 C CA . SER B 1 265 ? 25.047 15.984 -2.516 1 94.56 265 SER B CA 1
ATOM 4488 C C . SER B 1 265 ? 24.672 14.625 -3.1 1 94.56 265 SER B C 1
ATOM 4490 O O . SER B 1 265 ? 25.328 14.141 -4.027 1 94.56 265 SER B O 1
ATOM 4492 N N . ARG B 1 266 ? 23.734 14.016 -2.533 1 95.25 266 ARG B N 1
ATOM 4493 C CA . ARG B 1 266 ? 23.234 12.734 -3.012 1 95.25 266 ARG B CA 1
ATOM 4494 C C . ARG B 1 266 ? 24.312 11.656 -2.939 1 95.25 266 ARG B C 1
ATOM 4496 O O . ARG B 1 266 ? 24.5 10.898 -3.893 1 95.25 266 ARG B O 1
ATOM 4503 N N . ARG B 1 267 ? 25.016 11.641 -1.875 1 92.12 267 ARG B N 1
ATOM 4504 C CA . ARG B 1 267 ? 26.094 10.672 -1.686 1 92.12 267 ARG B CA 1
ATOM 4505 C C . ARG B 1 267 ? 25.766 9.703 -0.553 1 92.12 267 ARG B C 1
ATOM 4507 O O . ARG B 1 267 ? 26.031 9.992 0.615 1 92.12 267 ARG B O 1
ATOM 4514 N N . VAL B 1 268 ? 25.281 8.586 -0.923 1 90.75 268 VAL B N 1
ATOM 4515 C CA . VAL B 1 268 ? 24.844 7.598 0.061 1 90.75 268 VAL B CA 1
ATOM 4516 C C . VAL B 1 268 ? 26.062 7.109 0.859 1 90.75 268 VAL B C 1
ATOM 4518 O O . VAL B 1 268 ? 25.938 6.801 2.047 1 90.75 268 VAL B O 1
ATOM 4521 N N . GLU B 1 269 ? 27.219 7.012 0.224 1 91.44 269 GLU B N 1
ATOM 4522 C CA . GLU B 1 269 ? 28.438 6.547 0.879 1 91.44 269 GLU B CA 1
ATOM 4523 C C . GLU B 1 269 ? 28.781 7.426 2.078 1 91.44 269 GLU B C 1
ATOM 4525 O O . GLU B 1 269 ? 29.312 6.934 3.082 1 91.44 269 GLU B O 1
ATOM 4530 N N . ASP B 1 270 ? 28.484 8.68 1.922 1 90.62 270 ASP B N 1
ATOM 4531 C CA . ASP B 1 270 ? 28.75 9.609 3.016 1 90.62 270 ASP B CA 1
ATOM 4532 C C . ASP B 1 270 ? 27.797 9.359 4.191 1 90.62 270 ASP B C 1
ATOM 4534 O O . ASP B 1 270 ? 28.203 9.516 5.352 1 90.62 270 ASP B O 1
ATOM 4538 N N . CYS B 1 271 ? 26.562 8.969 3.967 1 89 271 CYS B N 1
ATOM 4539 C CA . CYS B 1 271 ? 25.609 8.633 5.016 1 89 271 CYS B CA 1
ATOM 4540 C C . CYS B 1 271 ? 26.047 7.371 5.758 1 89 271 CYS B C 1
ATOM 4542 O O . CYS B 1 271 ? 25.953 7.305 6.984 1 89 271 CYS B O 1
ATOM 4544 N N . LEU B 1 272 ? 26.547 6.418 4.945 1 86.5 272 LEU B N 1
ATOM 4545 C CA . LEU B 1 272 ? 26.969 5.137 5.512 1 86.5 272 LEU B CA 1
ATOM 4546 C C . LEU B 1 272 ? 28.234 5.285 6.34 1 86.5 272 LEU B C 1
ATOM 4548 O O . LEU B 1 272 ? 28.422 4.582 7.336 1 86.5 272 LEU B O 1
ATOM 4552 N N . ARG B 1 273 ? 29.125 6.113 6 1 81.25 273 ARG B N 1
ATOM 4553 C CA . ARG B 1 273 ? 30.344 6.363 6.754 1 81.25 273 ARG B CA 1
ATOM 4554 C C . ARG B 1 273 ? 30.047 7.004 8.102 1 81.25 273 ARG B C 1
ATOM 4556 O O . ARG B 1 273 ? 30.688 6.688 9.102 1 81.25 273 ARG B O 1
ATOM 4563 N N . GLU B 1 274 ? 29.156 7.852 8.086 1 72.31 274 GLU B N 1
ATOM 4564 C CA . GLU B 1 274 ? 28.75 8.508 9.328 1 72.31 274 GLU B CA 1
ATOM 4565 C C . GLU B 1 274 ? 28.141 7.512 10.312 1 72.31 274 GLU B C 1
ATOM 4567 O O . GLU B 1 274 ? 28.359 7.625 11.523 1 72.31 274 GLU B O 1
ATOM 4572 N N . LYS B 1 275 ? 27.406 6.562 9.781 1 66.06 275 LYS B N 1
ATOM 4573 C CA . LYS B 1 275 ? 26.859 5.473 10.578 1 66.06 275 LYS B CA 1
ATOM 4574 C C . LYS B 1 275 ? 27.953 4.676 11.266 1 66.06 275 LYS B C 1
ATOM 4576 O O . LYS B 1 275 ? 27.828 4.336 12.445 1 66.06 275 LYS B O 1
ATOM 4581 N N . SER B 1 276 ? 28.891 4.297 10.477 1 62.19 276 SER B N 1
ATOM 4582 C CA . SER B 1 276 ? 30 3.494 10.984 1 62.19 276 SER B CA 1
ATOM 4583 C C . SER B 1 276 ? 30.75 4.223 12.094 1 62.19 276 SER B C 1
ATOM 4585 O O . SER B 1 276 ? 31.172 3.604 13.07 1 62.19 276 SER B O 1
ATOM 4587 N N . LYS B 1 277 ? 30.891 5.488 11.977 1 58.19 277 LYS B N 1
ATOM 4588 C CA . LYS B 1 277 ? 31.578 6.258 13.008 1 58.19 277 LYS B CA 1
ATOM 4589 C C . LYS B 1 277 ? 30.797 6.285 14.305 1 58.19 277 LYS B C 1
ATOM 4591 O O . LYS B 1 277 ? 31.359 6.176 15.391 1 58.19 277 LYS B O 1
ATOM 4596 N N . THR B 1 278 ? 29.484 6.344 14.078 1 57.12 278 THR B N 1
ATOM 4597 C CA . THR B 1 278 ? 28.625 6.371 15.258 1 57.12 278 THR B CA 1
ATOM 4598 C C . THR B 1 278 ? 28.594 5.004 15.93 1 57.12 278 THR B C 1
ATOM 4600 O O . THR B 1 278 ? 28.469 4.91 17.156 1 57.12 278 THR B O 1
ATOM 4603 N N . ASN B 1 279 ? 28.688 3.85 15.133 1 55.69 279 ASN B N 1
ATOM 4604 C CA . ASN B 1 279 ? 28.688 2.492 15.672 1 55.69 279 ASN B CA 1
ATOM 4605 C C . ASN B 1 279 ? 29.969 2.193 16.453 1 55.69 279 ASN B C 1
ATOM 4607 O O . ASN B 1 279 ? 29.953 1.412 17.406 1 55.69 279 ASN B O 1
ATOM 4611 N N . THR B 1 280 ? 31.156 2.553 16.016 1 48.94 280 THR B N 1
ATOM 4612 C CA . THR B 1 280 ? 32.406 2.293 16.703 1 48.94 280 THR B CA 1
ATOM 4613 C C . THR B 1 280 ? 32.406 2.961 18.078 1 48.94 280 THR B C 1
ATOM 4615 O O . THR B 1 280 ? 33 2.43 19.031 1 48.94 280 THR B O 1
ATOM 4618 N N . GLU B 1 281 ? 32.156 4.199 18.094 1 49.59 281 GLU B N 1
ATOM 4619 C CA . GLU B 1 281 ? 32.344 4.809 19.406 1 49.59 281 GLU B CA 1
ATOM 4620 C C . GLU B 1 281 ? 31.375 4.215 20.422 1 49.59 281 GLU B C 1
ATOM 4622 O O . GLU B 1 281 ? 31.719 4.07 21.594 1 49.59 281 GLU B O 1
ATOM 4627 N N . ASN B 1 282 ? 30.109 4.094 20.344 1 41.19 282 ASN B N 1
ATOM 4628 C CA . ASN B 1 282 ? 29.172 3.502 21.312 1 41.19 282 ASN B CA 1
ATOM 4629 C C . ASN B 1 282 ? 28.391 2.357 20.688 1 41.19 282 ASN B C 1
ATOM 4631 O O . ASN B 1 282 ? 27.266 2.555 20.219 1 41.19 282 ASN B O 1
ATOM 4635 N N . ALA B 1 283 ? 29 1.285 20.359 1 45.19 283 ALA B N 1
ATOM 4636 C CA . ALA B 1 283 ? 28.531 0.036 19.75 1 45.19 283 ALA B CA 1
ATOM 4637 C C . ALA B 1 283 ? 27.188 -0.38 20.344 1 45.19 283 ALA B C 1
ATOM 4639 O O . ALA B 1 283 ? 26.453 -1.154 19.719 1 45.19 283 ALA B O 1
ATOM 4640 N N . ASN B 1 284 ? 27.062 -0.324 21.547 1 46.25 284 ASN B N 1
ATOM 4641 C CA . ASN B 1 284 ? 26 -0.999 22.266 1 46.25 284 ASN B CA 1
ATOM 4642 C C . ASN B 1 284 ? 24.625 -0.667 21.703 1 46.25 284 ASN B C 1
ATOM 4644 O O . ASN B 1 284 ? 23.734 -1.513 21.688 1 46.25 284 ASN B O 1
ATOM 4648 N N . ASP B 1 285 ? 24.031 0.729 21.734 1 49.19 285 ASP B N 1
ATOM 4649 C CA . ASP B 1 285 ? 22.609 1.052 21.734 1 49.19 285 ASP B CA 1
ATOM 4650 C C . ASP B 1 285 ? 22.156 1.494 20.344 1 49.19 285 ASP B C 1
ATOM 4652 O O . ASP B 1 285 ? 21.344 2.412 20.219 1 49.19 285 ASP B 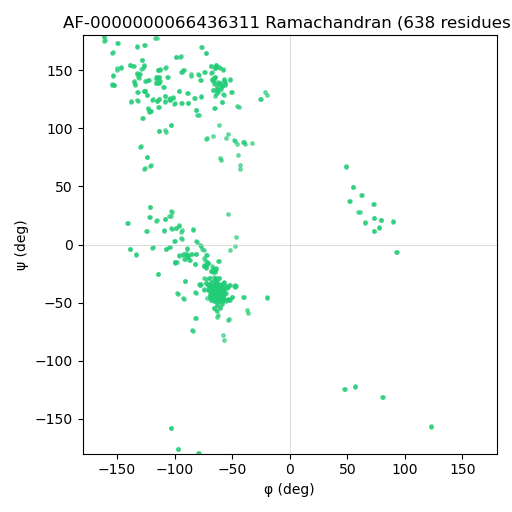O 1
ATOM 4656 N N . TYR B 1 286 ? 22.766 1.057 19.312 1 55.97 286 TYR B N 1
ATOM 4657 C CA . TYR B 1 286 ? 22.312 1.657 18.062 1 55.97 286 TYR B CA 1
ATOM 4658 C C . TYR B 1 286 ? 20.938 1.127 17.672 1 55.97 286 TYR B C 1
ATOM 4660 O O . TYR B 1 286 ? 20.797 -0.059 17.359 1 55.97 286 TYR B O 1
ATOM 4668 N N . GLN B 1 287 ? 19.938 1.858 18.141 1 71.19 287 GLN B N 1
ATOM 4669 C CA . GLN B 1 287 ? 18.547 1.527 17.797 1 71.19 287 GLN B CA 1
ATOM 4670 C C . GLN B 1 287 ? 18.188 2.023 16.406 1 71.19 287 GLN B C 1
ATOM 4672 O O . GLN B 1 287 ? 18.422 3.189 16.078 1 71.19 287 GLN B O 1
ATOM 4677 N N . THR B 1 288 ? 17.969 1.13 15.414 1 88.19 288 THR B N 1
ATOM 4678 C CA . THR B 1 288 ? 17.438 1.467 14.086 1 88.19 288 THR B CA 1
ATOM 4679 C C . THR B 1 288 ? 16.266 2.42 14.195 1 88.19 288 THR B C 1
ATOM 4681 O O . THR B 1 288 ? 15.367 2.215 15.023 1 88.19 288 THR B O 1
ATOM 4684 N N . VAL B 1 289 ? 16.469 3.582 13.609 1 95.5 289 VAL B N 1
ATOM 4685 C CA . VAL B 1 289 ? 15.359 4.531 13.555 1 95.5 289 VAL B CA 1
ATOM 4686 C C . VAL B 1 289 ? 14.445 4.188 12.375 1 95.5 289 VAL B C 1
ATOM 4688 O O . VAL B 1 289 ? 14.922 3.967 11.258 1 95.5 289 VAL B O 1
ATOM 4691 N N . PHE B 1 290 ? 13.203 4.023 12.633 1 98.31 290 PHE B N 1
ATOM 4692 C CA . PHE B 1 290 ? 12.203 3.762 11.602 1 98.31 290 PHE B CA 1
ATOM 4693 C C . PHE B 1 290 ? 11.375 5.008 11.328 1 98.31 290 PHE B C 1
ATOM 4695 O O . PHE B 1 290 ? 10.797 5.594 12.25 1 98.31 290 PHE B O 1
ATOM 4702 N N . MET B 1 291 ? 11.336 5.426 10.07 1 98.75 291 MET B N 1
ATOM 4703 C CA . MET B 1 291 ? 10.508 6.559 9.672 1 98.75 291 MET B CA 1
ATOM 4704 C C . MET B 1 291 ? 9.023 6.219 9.797 1 98.75 291 MET B C 1
ATOM 4706 O O . MET B 1 291 ? 8.609 5.105 9.477 1 98.75 291 MET B O 1
ATOM 4710 N N . GLY B 1 292 ? 8.195 7.188 10.25 1 98.81 292 GLY B N 1
ATOM 4711 C CA . GLY B 1 292 ? 6.758 7 10.188 1 98.81 292 GLY B CA 1
ATOM 4712 C C . GLY B 1 292 ? 6.078 7.121 11.531 1 98.81 292 GLY B C 1
ATOM 4713 O O . GLY B 1 292 ? 6.57 7.82 12.422 1 98.81 292 GLY B O 1
ATOM 4714 N N . GLU B 1 293 ? 4.914 6.52 11.664 1 98.81 293 GLU B N 1
ATOM 4715 C CA . GLU B 1 293 ? 4.008 6.656 12.797 1 98.81 293 GLU B CA 1
ATOM 4716 C C . GLU B 1 293 ? 4.699 6.27 14.102 1 98.81 293 GLU B C 1
ATOM 4718 O O . GLU B 1 293 ? 4.457 6.887 15.141 1 98.81 293 GLU B O 1
ATOM 4723 N N . HIS B 1 294 ? 5.617 5.309 13.977 1 98.5 294 HIS B N 1
ATOM 4724 C CA . HIS B 1 294 ? 6.172 4.738 15.195 1 98.5 294 HIS B CA 1
ATOM 4725 C C . HIS B 1 294 ? 7.617 5.176 15.406 1 98.5 294 HIS B C 1
ATOM 4727 O O . HIS B 1 294 ? 8.383 4.5 16.094 1 98.5 294 HIS B O 1
ATOM 4733 N N . VAL B 1 295 ? 7.977 6.23 14.812 1 98.5 295 VAL B N 1
ATOM 4734 C CA . VAL B 1 295 ? 9.336 6.754 14.938 1 98.5 295 VAL B CA 1
ATOM 4735 C C . VAL B 1 295 ? 9.664 6.969 16.406 1 98.5 295 VAL B C 1
ATOM 4737 O O . VAL B 1 295 ? 8.82 7.434 17.188 1 98.5 295 VAL B O 1
ATOM 4740 N N . ASN B 1 296 ? 10.867 6.594 16.766 1 96.62 296 ASN B N 1
ATOM 4741 C CA . ASN B 1 296 ? 11.359 6.879 18.109 1 96.62 296 ASN B CA 1
ATOM 4742 C C . ASN B 1 296 ? 11.453 8.383 18.359 1 96.62 296 ASN B C 1
ATOM 4744 O O . ASN B 1 296 ? 12.109 9.102 17.609 1 96.62 296 ASN B O 1
ATOM 4748 N N . ARG B 1 297 ? 10.93 8.852 19.469 1 96.12 297 ARG B N 1
ATOM 4749 C CA . ARG B 1 297 ? 10.805 10.273 19.734 1 96.12 297 ARG B CA 1
ATOM 4750 C C . ARG B 1 297 ? 12.148 10.875 20.156 1 96.12 297 ARG B C 1
ATOM 4752 O O . ARG B 1 297 ? 12.273 12.094 20.297 1 96.12 297 ARG B O 1
ATOM 4759 N N . SER B 1 298 ? 13.125 10.086 20.219 1 95.5 298 SER B N 1
ATOM 4760 C CA . SER B 1 298 ? 14.461 10.594 20.516 1 95.5 298 SER B CA 1
ATOM 4761 C C . SER B 1 298 ? 15.234 10.906 19.234 1 95.5 298 SER B C 1
ATOM 4763 O O . SER B 1 298 ? 16.328 11.469 19.281 1 95.5 298 SER B O 1
ATOM 4765 N N . ALA B 1 299 ? 14.617 10.492 18.156 1 96.31 299 ALA B N 1
ATOM 4766 C CA . ALA B 1 299 ? 15.273 10.758 16.875 1 96.31 299 ALA B CA 1
ATOM 4767 C C . ALA B 1 299 ? 15.398 12.258 16.625 1 96.31 299 ALA B C 1
ATOM 4769 O O . ALA B 1 299 ? 14.445 13.008 16.828 1 96.31 299 ALA B O 1
ATOM 4770 N N . THR B 1 300 ? 16.609 12.727 16.203 1 96.69 300 THR B N 1
ATOM 4771 C CA . THR B 1 300 ? 16.844 14.133 15.883 1 96.69 300 THR B CA 1
ATOM 4772 C C . THR B 1 300 ? 17.703 14.258 14.633 1 96.69 300 THR B C 1
ATOM 4774 O O . THR B 1 300 ? 18.422 13.328 14.266 1 96.69 300 THR B O 1
ATOM 4777 N N . LEU B 1 301 ? 17.531 15.367 14.016 1 96.56 301 LEU B N 1
ATOM 4778 C CA . LEU B 1 301 ? 18.359 15.766 12.883 1 96.56 301 LEU B CA 1
ATOM 4779 C C . LEU B 1 301 ? 17.891 15.086 11.602 1 96.56 301 LEU B C 1
ATOM 4781 O O . LEU B 1 301 ? 16.719 15.211 11.227 1 96.56 301 LEU B O 1
ATOM 4785 N N . TYR B 1 302 ? 18.891 14.5 10.891 1 97.44 302 TYR B N 1
ATOM 4786 C CA . TYR B 1 302 ? 18.531 14.156 9.516 1 97.44 302 TYR B CA 1
ATOM 4787 C C . TYR B 1 302 ? 18.797 12.68 9.242 1 97.44 302 TYR B C 1
ATOM 4789 O O . TYR B 1 302 ? 19.797 12.125 9.703 1 97.44 302 TYR B O 1
ATOM 4797 N N . TYR B 1 303 ? 17.859 12.078 8.484 1 97.06 303 TYR B N 1
ATOM 4798 C CA . TYR B 1 303 ? 17.969 10.656 8.172 1 97.06 303 TYR B CA 1
ATOM 4799 C C . TYR B 1 303 ? 17.734 10.398 6.688 1 97.06 303 TYR B C 1
ATOM 4801 O O . TYR B 1 303 ? 16.953 11.102 6.047 1 97.06 303 TYR B O 1
ATOM 4809 N N . TYR B 1 304 ? 18.453 9.367 6.207 1 97.06 304 TYR B N 1
ATOM 4810 C CA . TYR B 1 304 ? 18.328 8.891 4.836 1 97.06 304 TYR B CA 1
ATOM 4811 C C . TYR B 1 304 ? 17.797 7.465 4.801 1 97.06 304 TYR B C 1
ATOM 4813 O O . TYR B 1 304 ? 18.094 6.668 5.695 1 97.06 304 TYR B O 1
ATOM 4821 N N . LEU B 1 305 ? 16.984 7.18 3.801 1 97.75 305 LEU B N 1
ATOM 4822 C CA . LEU B 1 305 ? 16.531 5.816 3.549 1 97.75 305 LEU B CA 1
ATOM 4823 C C . LEU B 1 305 ? 16.172 5.625 2.078 1 97.75 305 LEU B C 1
ATOM 4825 O O . LEU B 1 305 ? 16.078 6.598 1.328 1 97.75 305 LEU B O 1
ATOM 4829 N N . GLU B 1 306 ? 16.047 4.379 1.685 1 97.31 306 GLU B N 1
ATOM 4830 C CA . GLU B 1 306 ? 15.617 4.023 0.337 1 97.31 306 GLU B CA 1
ATOM 4831 C C . GLU B 1 306 ? 14.266 3.32 0.36 1 97.31 306 GLU B C 1
ATOM 4833 O O . GLU B 1 306 ? 13.891 2.703 1.361 1 97.31 306 GLU B O 1
ATOM 4838 N N . THR B 1 307 ? 13.523 3.492 -0.696 1 98.12 307 THR B N 1
ATOM 4839 C CA . THR B 1 307 ? 12.203 2.885 -0.799 1 98.12 307 THR B CA 1
ATOM 4840 C C . THR B 1 307 ? 12.062 2.115 -2.109 1 98.12 307 THR B C 1
ATOM 4842 O O . THR B 1 307 ? 12.812 2.35 -3.059 1 98.12 307 THR B O 1
ATOM 4845 N N . ASN B 1 308 ? 11.102 1.163 -2.146 1 96.31 308 ASN B N 1
ATOM 4846 C CA . ASN B 1 308 ? 10.703 0.506 -3.387 1 96.31 308 ASN B CA 1
ATOM 4847 C C . ASN B 1 308 ? 9.891 1.439 -4.281 1 96.31 308 ASN B C 1
ATOM 4849 O O . ASN B 1 308 ? 9.422 2.486 -3.83 1 96.31 308 ASN B O 1
ATOM 4853 N N . GLY B 1 309 ? 9.781 1.007 -5.52 1 93.06 309 GLY B N 1
ATOM 4854 C CA . GLY B 1 309 ? 9.023 1.8 -6.473 1 93.06 309 GLY B CA 1
ATOM 4855 C C . GLY B 1 309 ? 7.543 1.475 -6.477 1 93.06 309 GLY B C 1
ATOM 4856 O O . GLY B 1 309 ? 6.742 2.215 -7.051 1 93.06 309 GLY B O 1
ATOM 4857 N N . ALA B 1 310 ? 7.18 0.359 -5.84 1 91.44 310 ALA B N 1
ATOM 4858 C CA . ALA B 1 310 ? 5.797 -0.085 -5.695 1 91.44 310 ALA B CA 1
ATOM 4859 C C . ALA B 1 310 ? 5.52 -0.561 -4.273 1 91.44 310 ALA B C 1
ATOM 4861 O O . ALA B 1 310 ? 6.438 -0.961 -3.555 1 91.44 310 ALA B O 1
ATOM 4862 N N . PRO B 1 311 ? 4.195 -0.483 -3.805 1 93.62 311 PRO B N 1
ATOM 4863 C CA . PRO B 1 311 ? 3.881 -0.907 -2.438 1 93.62 311 PRO B CA 1
ATOM 4864 C C . PRO B 1 311 ? 4.133 -2.396 -2.209 1 93.62 311 PRO B C 1
ATOM 4866 O O . PRO B 1 311 ? 4.012 -3.195 -3.141 1 93.62 311 PRO B O 1
ATOM 4869 N N . PRO B 1 312 ? 4.418 -2.822 -1.007 1 97.06 312 PRO B N 1
ATOM 4870 C CA . PRO B 1 312 ? 4.859 -1.893 0.035 1 97.06 312 PRO B CA 1
ATOM 4871 C C . PRO B 1 312 ? 6.156 -1.171 -0.327 1 97.06 312 PRO B C 1
ATOM 4873 O O . PRO B 1 312 ? 7.047 -1.764 -0.941 1 97.06 312 PRO B O 1
ATOM 4876 N N . TYR B 1 313 ? 6.184 0.099 -0.005 1 98.06 313 TYR B N 1
ATOM 4877 C CA . TYR B 1 313 ? 7.301 0.951 -0.407 1 98.06 313 TYR B CA 1
ATOM 4878 C C . TYR B 1 313 ? 8.508 0.729 0.495 1 98.06 313 TYR B C 1
ATOM 4880 O O . TYR B 1 313 ? 9.648 0.883 0.059 1 98.06 313 TYR B O 1
ATOM 4888 N N . GLY B 1 314 ? 8.234 0.48 1.746 1 98.44 314 GLY B N 1
ATOM 4889 C CA . GLY B 1 314 ? 9.328 0.237 2.678 1 98.44 314 GLY B CA 1
ATOM 4890 C C . GLY B 1 314 ? 10.094 -1.034 2.377 1 98.44 314 GLY B C 1
ATOM 4891 O O . GLY B 1 314 ? 9.508 -2.047 1.996 1 98.44 314 GLY B O 1
ATOM 4892 N N . GLN B 1 315 ? 11.352 -1 2.58 1 97.62 315 GLN B N 1
ATOM 4893 C CA . GLN B 1 315 ? 12.195 -2.148 2.262 1 97.62 315 GLN B CA 1
ATOM 4894 C C . GLN B 1 315 ? 12.344 -3.07 3.469 1 97.62 315 GLN B C 1
ATOM 4896 O O . GLN B 1 315 ? 12.828 -4.195 3.34 1 97.62 315 GLN B O 1
ATOM 4901 N N . GLY B 1 316 ? 11.938 -2.564 4.613 1 96.88 316 GLY B N 1
ATOM 4902 C CA . GLY B 1 316 ? 11.969 -3.373 5.824 1 96.88 316 GLY B CA 1
ATOM 4903 C C . GLY B 1 316 ? 13.289 -4.102 6.02 1 96.88 316 GLY B C 1
ATOM 4904 O O . GLY B 1 316 ? 14.352 -3.484 5.977 1 96.88 316 GLY B O 1
ATOM 4905 N N . ARG B 1 317 ? 13.242 -5.363 6.152 1 94.88 317 ARG B N 1
ATOM 4906 C CA . ARG B 1 317 ? 14.406 -6.199 6.434 1 94.88 317 ARG B CA 1
ATOM 4907 C C . ARG B 1 317 ? 15.32 -6.293 5.215 1 94.88 317 ARG B C 1
ATOM 4909 O O . ARG B 1 317 ? 16.469 -6.707 5.328 1 94.88 317 ARG B O 1
ATOM 4916 N N . ASN B 1 318 ? 14.773 -5.934 4.121 1 93.12 318 ASN B N 1
ATOM 4917 C CA . ASN B 1 318 ? 15.57 -5.965 2.9 1 93.12 318 ASN B CA 1
ATOM 4918 C C . ASN B 1 318 ? 16.453 -4.727 2.773 1 93.12 318 ASN B C 1
ATOM 4920 O O . ASN B 1 318 ? 17.266 -4.633 1.856 1 93.12 318 ASN B O 1
ATOM 4924 N N . SER B 1 319 ? 16.234 -3.762 3.676 1 91.88 319 SER B N 1
ATOM 4925 C CA . SER B 1 319 ? 17.016 -2.523 3.629 1 91.88 319 SER B CA 1
ATOM 4926 C C . SER B 1 319 ? 18.469 -2.771 3.977 1 91.88 319 SER B C 1
ATOM 4928 O O . SER B 1 319 ? 18.781 -3.654 4.777 1 91.88 319 SER B O 1
ATOM 4930 N N . HIS B 1 320 ? 19.328 -1.99 3.383 1 82.69 320 HIS B N 1
ATOM 4931 C CA . HIS B 1 320 ? 20.75 -2.053 3.678 1 82.69 320 HIS B CA 1
ATOM 4932 C C . HIS B 1 320 ? 21.094 -1.282 4.949 1 82.69 320 HIS B C 1
ATOM 4934 O O . HIS B 1 320 ? 22.25 -1.212 5.352 1 82.69 320 HIS B O 1
ATOM 4940 N N . PHE B 1 321 ? 20.078 -0.789 5.523 1 78.06 321 PHE B N 1
ATOM 4941 C CA . PHE B 1 321 ? 20.328 0.092 6.66 1 78.06 321 PHE B CA 1
ATOM 4942 C C . PHE B 1 321 ? 19.781 -0.52 7.945 1 78.06 321 PHE B C 1
ATOM 4944 O O . PHE B 1 321 ? 18.797 -1.263 7.918 1 78.06 321 PHE B O 1
#

Radius of gyration: 27.59 Å; Cα contacts (8 Å, |Δi|>4): 1422; chains: 2; bounding box: 60×104×77 Å

Foldseek 3Di:
DPCPVPPVDVVVVVVVVVVVVVLVVLLLPKFKWWDDPVDIHGLVPDQDFPDQQAAEEEEEAAQDAQPRPLQVLVVCLCVVLPHHHYMYIGSNSQSDDPPVSSLVCLLSSLVNHLVSVVVSCVNHVHFQLRYEYEYAASGLLSQLNSLVVVPQDHNEYEYQQYFDPPDDPPPPSGAAASSHPFYEYEAFDPPPTGDLDDHHQEYEYALLSHPPAQQQVPPPCVCCPVCVVVVPGPRSSVSSLQQSLCSVVVQLWFWADAANVCSVVSPVVRRVVVRVVVCVVPVPDPDGAGDYDNGDRVDGDYIYTYFHSDPVTGCGPPGPD/DPPPPPPVDVVVVVVVVVVVVVLVVLLLPKFKWWDDPVDIHGLVPDQDFPDQQAAEEEEEAAQDAQPRPLQVLVVCLCVVLPHGHYMYIGSNSQSDDPPVSSLVCLLSSLVNHLVSVVVSCVNHVHAQLRYEYEYAASGLLSQLNSLVVVPQDHNEYEYQQYFDPPDDPPPPSGAAASSHPFYEYEAFDPPPTGDLDDHHQEYEYALLSHPPAQQQPPPPCVCCPVCVVVVPGPRRSVSSLQQSLCSVVVQLWFKADAANVCSVVSPVVRRVVVRVVVCVVPVPDPDGAGDYDNGDRVDGDYIYTYFHSDPVTGCGPPGPD

Solvent-accessible surface area (backbone atoms only — not comparable to full-atom values): 31854 Å² total; per-residue (Å²): 132,80,76,73,75,71,59,84,50,59,66,60,40,49,51,52,48,50,51,50,50,50,49,50,57,34,51,69,61,44,46,47,32,33,66,46,89,87,57,71,34,55,49,91,73,64,86,78,71,97,66,58,66,48,36,37,37,37,29,47,27,70,68,30,34,71,79,30,75,75,49,42,22,43,57,33,23,41,37,18,69,56,56,60,59,39,30,35,32,26,51,27,74,38,24,59,47,60,64,70,61,29,60,68,38,36,62,59,49,17,52,54,52,37,52,55,49,49,53,51,30,63,74,64,66,38,55,49,63,32,29,33,31,35,7,29,25,53,10,8,19,23,31,17,41,29,17,43,74,55,71,17,49,25,30,29,29,36,28,25,13,33,46,25,81,95,55,58,98,76,42,83,62,44,44,41,41,63,17,11,72,38,15,41,29,33,21,19,10,20,87,70,52,12,33,76,71,83,36,33,42,20,29,37,20,47,62,56,11,26,54,63,29,64,69,35,72,74,70,59,64,72,63,29,65,78,32,45,70,74,46,62,47,62,18,50,44,38,27,38,51,53,34,20,52,12,60,62,30,56,62,25,33,42,33,36,57,28,53,68,68,32,41,75,67,66,36,64,68,56,23,51,50,51,44,53,57,54,42,68,75,55,61,82,74,78,69,82,42,25,54,43,70,65,37,56,87,81,58,60,51,39,29,36,31,66,59,45,51,49,55,49,35,36,28,15,66,53,40,96,90,128,82,77,71,76,71,57,85,49,59,65,61,40,48,51,52,46,49,52,48,51,50,50,50,57,34,50,70,62,44,48,47,32,33,65,44,89,86,56,70,34,53,50,91,70,62,84,80,71,98,66,56,67,47,36,38,37,38,29,48,28,70,65,29,33,70,80,30,76,74,48,43,21,43,56,34,24,41,36,19,70,56,57,60,59,39,29,34,31,26,49,29,74,39,25,60,47,60,65,71,61,29,60,69,37,36,60,61,49,18,52,54,52,37,52,56,49,50,52,52,30,63,73,65,66,38,56,49,62,30,30,32,31,36,7,29,25,54,10,9,20,22,31,18,41,30,19,44,72,54,71,16,49,25,30,29,30,36,26,23,14,32,46,26,81,95,54,56,96,77,40,84,62,44,44,41,40,63,17,11,71,39,15,40,28,33,21,17,10,20,86,70,52,11,34,76,72,84,39,33,42,18,29,38,19,47,60,56,11,26,54,63,30,63,68,37,73,74,69,59,65,73,66,28,65,80,28,43,68,70,46,59,47,62,19,50,44,40,27,39,50,52,34,20,51,13,60,62,31,54,63,24,33,41,34,37,56,28,52,68,66,32,42,77,66,66,36,66,67,56,23,53,50,52,44,53,57,53,40,68,74,56,59,84,74,77,69,82,42,24,56,43,73,66,37,58,86,81,57,60,50,37,30,36,32,68,60,44,51,49,57,49,34,37,28,16,66,53,40,96,89

pLDDT: mean 88.65, std 16.96, range [30.0, 98.94]

Sequence (642 aa):
MAKTSLCLVPILCQFLGLHAALLDSLLNQSTIYYLKPSADVSLENVEQLSSVESVKLIVHGYLGSCTHGSIMPLRNAYTAQGYENVLVADWGPVANLDYPSSRLAVKNVAQILAKLLEEFLQRHGISLEGVHVIGHSLGAHIAGRIGRYFNGSLGRVTGLDPALPLFSSRSDDSLHSNAAQFVDVIHTDYPLFGDIRPRGTVDFYPNFGLAPQPGCENVDVVAASKLLHEAYSCSHNRAVMFYAESIGMPENFPAVSCSLTAIKSRRVEDCLREKSKTNTENANDYQTVFMGEHVNRSATLYYYLETNGAPPYGQGRNSHFMAKTSLCLVPILCQFLGLHAALLDSLLNQSTIYYLKPSADVSLENVEQLSSVESVKLIVHGYLGSCTHGSIMPLRNAYTAQGYENVLVADWGPVANLDYPSSRLAVKNVAQILAKLLEEFLQRHGISLEGVHVIGHSLGAHIAGRIGRYFNGSLGRVTGLDPALPLFSSRSDDSLHSNAAQFVDVIHTDYPLFGDIRPRGTVDFYPNFGLAPQPGCENVDVVAASKLLHEAYSCSHNRAVMFYAESIGMPENFPAVSCSLTAIKSRRVEDCLREKSKTNTENANDYQTVFMGEHVNRSATLYYYLETNGAPPYGQGRNSHF